Protein AF-A0A4R3LB47-F1 (afdb_monomer)

Radius of gyration: 73.0 Å; Cα contacts (8 Å, |Δi|>4): 156; chains: 1; bounding box: 126×53×236 Å

Structure (mmCIF, N/CA/C/O backbone):
data_AF-A0A4R3LB47-F1
#
_entry.id   AF-A0A4R3LB47-F1
#
loop_
_atom_site.group_PDB
_atom_site.id
_atom_site.type_symbol
_atom_site.label_atom_id
_atom_site.label_alt_id
_atom_site.label_comp_id
_atom_site.label_asym_id
_atom_site.label_entity_id
_atom_site.label_seq_id
_atom_site.pdbx_PDB_ins_code
_atom_site.Cartn_x
_atom_site.Cartn_y
_atom_site.Cartn_z
_atom_site.occupancy
_atom_site.B_iso_or_equiv
_atom_site.auth_seq_id
_atom_site.auth_comp_id
_atom_site.auth_asym_id
_atom_site.auth_atom_id
_atom_site.pdbx_PDB_model_num
ATOM 1 N N . MET A 1 1 ? 8.515 2.749 7.555 1.00 32.34 1 MET A N 1
ATOM 2 C CA . MET A 1 1 ? 7.092 2.382 7.367 1.00 32.34 1 MET A CA 1
ATOM 3 C C . MET A 1 1 ? 6.727 1.324 8.396 1.00 32.34 1 MET A C 1
ATOM 5 O O . MET A 1 1 ? 7.248 0.222 8.306 1.00 32.34 1 MET A O 1
ATOM 9 N N . MET A 1 2 ? 5.872 1.630 9.378 1.00 29.83 2 MET A N 1
ATOM 10 C CA . MET A 1 2 ? 5.266 0.565 10.185 1.00 29.83 2 MET A CA 1
ATOM 11 C C . MET A 1 2 ? 4.384 -0.261 9.248 1.00 29.83 2 MET A C 1
ATOM 13 O O . MET A 1 2 ? 3.396 0.264 8.729 1.00 29.83 2 MET A O 1
ATOM 17 N N . LYS A 1 3 ? 4.774 -1.516 8.983 1.00 29.23 3 LYS A N 1
ATOM 18 C CA . LYS A 1 3 ? 3.909 -2.488 8.307 1.00 29.23 3 LYS A CA 1
ATOM 19 C C . LYS A 1 3 ? 2.574 -2.453 9.047 1.00 29.23 3 LYS A C 1
ATOM 21 O O . LYS A 1 3 ? 2.536 -2.713 10.250 1.00 29.23 3 LYS A O 1
ATOM 26 N N . ARG A 1 4 ? 1.495 -2.049 8.366 1.00 37.16 4 ARG A N 1
ATOM 27 C CA . ARG A 1 4 ? 0.141 -2.236 8.897 1.00 37.16 4 ARG A CA 1
ATOM 28 C C . ARG A 1 4 ? 0.061 -3.720 9.233 1.00 37.16 4 ARG A C 1
ATOM 30 O O . ARG A 1 4 ? 0.189 -4.522 8.316 1.00 37.16 4 ARG A O 1
ATOM 37 N N . ARG A 1 5 ? -0.047 -4.075 10.520 1.00 44.91 5 ARG A N 1
ATOM 38 C CA . ARG A 1 5 ? -0.325 -5.458 10.920 1.00 44.91 5 ARG A CA 1
ATOM 39 C C . ARG A 1 5 ? -1.562 -5.868 10.134 1.00 44.91 5 ARG A C 1
ATOM 41 O O . ARG A 1 5 ? -2.620 -5.265 10.321 1.00 44.91 5 ARG A O 1
ATOM 48 N N . GLU A 1 6 ? -1.400 -6.795 9.200 1.00 50.53 6 GLU A N 1
ATOM 49 C CA . GLU A 1 6 ? -2.534 -7.412 8.535 1.00 50.53 6 GLU A CA 1
ATOM 50 C C . GLU A 1 6 ? -3.390 -8.016 9.645 1.00 50.53 6 GLU A C 1
ATOM 52 O O . GLU A 1 6 ? -2.906 -8.804 10.459 1.00 50.53 6 GLU A O 1
ATOM 57 N N . MET A 1 7 ? -4.632 -7.542 9.778 1.00 59.66 7 MET A N 1
ATOM 58 C CA . MET A 1 7 ? -5.552 -8.133 10.741 1.00 59.66 7 MET A CA 1
ATOM 59 C C . MET A 1 7 ? -5.741 -9.589 10.338 1.00 59.66 7 MET A C 1
ATOM 61 O O . MET A 1 7 ? -6.167 -9.861 9.213 1.00 59.66 7 MET A O 1
ATOM 65 N N . LYS A 1 8 ? -5.427 -10.505 11.258 1.00 75.81 8 LYS A N 1
ATOM 66 C CA . LYS A 1 8 ? -5.720 -11.928 11.105 1.00 75.81 8 LYS A CA 1
ATOM 67 C C . LYS A 1 8 ? -7.200 -12.068 10.733 1.00 75.81 8 LYS A C 1
ATOM 69 O O . LYS A 1 8 ? -8.062 -11.455 11.367 1.00 75.81 8 LYS A O 1
ATOM 74 N N . ARG A 1 9 ? -7.467 -12.777 9.638 1.00 84.06 9 ARG A N 1
ATOM 75 C CA . ARG A 1 9 ? -8.814 -13.035 9.124 1.00 84.06 9 ARG A CA 1
ATOM 76 C C . ARG A 1 9 ? -9.270 -14.383 9.657 1.00 84.06 9 ARG A C 1
ATOM 78 O O . ARG A 1 9 ? -8.618 -15.387 9.390 1.00 84.06 9 ARG A O 1
ATOM 85 N N . TYR A 1 10 ? -10.352 -14.389 10.420 1.00 88.00 10 TYR A N 1
ATOM 86 C CA . TYR A 1 10 ? -10.941 -15.597 10.979 1.00 88.00 10 TYR A CA 1
ATOM 87 C C . TYR A 1 10 ? -12.085 -16.084 10.084 1.00 88.00 10 TYR A C 1
ATOM 89 O O . TYR A 1 10 ? -12.876 -15.257 9.615 1.00 88.00 10 TYR A O 1
ATOM 97 N N . PRO A 1 11 ? -12.193 -17.394 9.814 1.00 90.06 11 PRO A N 1
ATOM 98 C CA . PRO A 1 11 ? -13.326 -17.930 9.072 1.00 90.06 11 PRO A CA 1
ATOM 99 C C . PRO A 1 11 ? -14.624 -17.714 9.858 1.00 90.06 11 PRO A C 1
ATOM 101 O O . PRO A 1 11 ? -14.624 -17.659 11.092 1.00 90.06 11 PRO A O 1
ATOM 104 N N . TYR A 1 12 ? -15.737 -17.568 9.141 1.00 93.50 12 TYR A N 1
ATOM 105 C CA . TYR A 1 12 ? -17.054 -17.598 9.768 1.00 93.50 12 TYR A CA 1
ATOM 106 C C . TYR A 1 12 ? -17.433 -19.055 10.031 1.00 93.50 12 TYR A C 1
ATOM 108 O O . TYR A 1 12 ? -17.637 -19.809 9.083 1.00 93.50 12 TYR A O 1
ATOM 116 N N . ILE A 1 13 ? -17.478 -19.457 11.302 1.00 93.31 13 ILE A N 1
ATOM 117 C CA . ILE A 1 13 ? -17.740 -20.849 11.683 1.00 93.31 13 ILE A CA 1
ATOM 118 C C . ILE A 1 13 ? -19.227 -21.019 11.966 1.00 93.31 13 ILE A C 1
ATOM 120 O O . ILE A 1 13 ? -19.774 -20.339 12.839 1.00 93.31 13 ILE A O 1
ATOM 124 N N . GLN A 1 14 ? -19.856 -21.927 11.228 1.00 93.25 14 GLN A N 1
ATOM 125 C CA . GLN A 1 14 ? -21.227 -22.373 11.451 1.00 93.25 14 GLN A CA 1
ATOM 126 C C . GLN A 1 14 ? -21.190 -23.714 12.175 1.00 93.25 14 GLN A C 1
ATOM 128 O O . GLN A 1 14 ? -20.370 -24.565 11.838 1.00 93.25 14 GLN A O 1
ATOM 133 N N . VAL A 1 15 ? -22.078 -23.899 13.147 1.00 93.75 15 VAL A N 1
ATOM 134 C CA . VAL A 1 15 ? -22.216 -25.163 13.873 1.00 93.75 15 VAL A CA 1
ATOM 135 C C . VAL A 1 15 ? -23.546 -25.779 13.481 1.00 93.75 15 VAL A C 1
ATOM 137 O O . VAL A 1 15 ? -24.589 -25.125 13.537 1.00 93.75 15 VAL A O 1
ATOM 140 N N . LYS A 1 16 ? -23.513 -27.038 13.042 1.00 89.31 16 LYS A N 1
ATOM 141 C CA . LYS A 1 16 ? -24.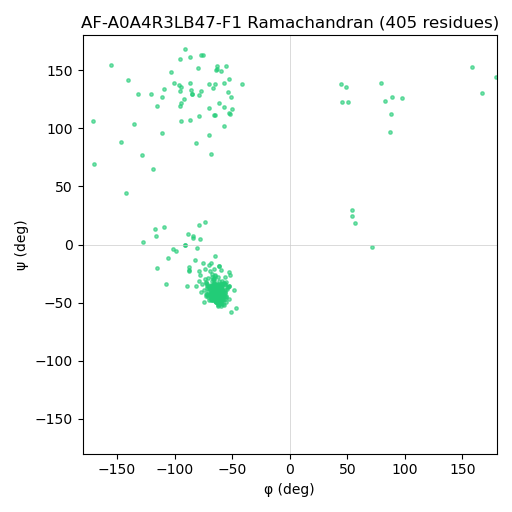723 -27.762 12.651 1.00 89.31 16 LYS A CA 1
ATOM 142 C C . LYS A 1 16 ? -25.704 -27.792 13.831 1.00 89.31 16 LYS A C 1
ATOM 144 O O . LYS A 1 16 ? -25.292 -27.981 14.968 1.00 89.31 16 LYS A O 1
ATOM 149 N N . SER A 1 17 ? -26.991 -27.603 13.545 1.00 87.62 17 SER A N 1
ATOM 150 C CA . SER A 1 17 ? -28.087 -27.611 14.531 1.00 87.62 17 SER A CA 1
ATOM 151 C C . SER A 1 17 ? -28.160 -26.411 15.486 1.00 87.62 17 SER A C 1
ATOM 153 O O . SER A 1 17 ? -29.123 -26.323 16.241 1.00 87.62 17 SER A O 1
ATOM 155 N N . ILE A 1 18 ? -27.229 -25.450 15.424 1.00 93.12 18 ILE A N 1
ATOM 156 C CA . ILE A 1 18 ? -27.279 -24.236 16.253 1.00 93.12 18 ILE A CA 1
ATOM 157 C C . ILE A 1 18 ? -27.462 -23.005 15.358 1.00 93.12 18 ILE A C 1
ATOM 159 O O . ILE A 1 18 ? -26.601 -22.719 14.523 1.00 93.12 18 ILE A O 1
ATOM 163 N N . PRO A 1 19 ? -28.557 -22.237 15.517 1.00 94.12 19 PRO A N 1
ATOM 164 C CA . PRO A 1 19 ? -28.742 -20.987 14.792 1.00 94.12 19 PRO A CA 1
ATOM 165 C C . PRO A 1 19 ? -27.564 -20.020 14.955 1.00 94.12 19 PRO A C 1
ATOM 167 O O . PRO A 1 19 ? -27.147 -19.693 16.066 1.00 94.12 19 PRO A O 1
ATOM 170 N N . ASN A 1 20 ? -27.083 -19.487 13.832 1.00 93.25 20 ASN A N 1
ATOM 171 C CA . ASN A 1 20 ? -25.963 -18.544 13.792 1.00 93.25 20 ASN A CA 1
ATOM 172 C C . ASN A 1 20 ? -26.171 -17.316 14.692 1.00 93.25 20 ASN A C 1
ATOM 174 O O . ASN A 1 20 ? -25.224 -16.866 15.329 1.00 93.25 20 ASN A O 1
ATOM 178 N N . ALA A 1 21 ? -27.407 -16.817 14.799 1.00 93.31 21 ALA A N 1
ATOM 179 C CA . ALA A 1 21 ? -27.740 -15.690 15.669 1.00 93.31 21 ALA A CA 1
ATOM 180 C C . ALA A 1 21 ? -27.434 -15.978 17.151 1.00 93.31 21 ALA A C 1
ATOM 182 O O . ALA A 1 21 ? -26.988 -15.092 17.868 1.00 93.31 21 ALA A O 1
ATOM 183 N N . ILE A 1 22 ? -27.588 -17.221 17.615 1.00 94.81 22 ILE A N 1
ATOM 184 C CA . ILE A 1 22 ? -27.278 -17.600 19.003 1.00 94.81 22 ILE A CA 1
ATOM 185 C C . ILE A 1 22 ? -25.764 -17.566 19.229 1.00 94.81 22 ILE A C 1
ATOM 187 O O . ILE A 1 22 ? -25.285 -16.933 20.168 1.00 94.81 22 ILE A O 1
ATOM 191 N N . LEU A 1 23 ? -24.997 -18.172 18.317 1.00 94.88 23 LEU A N 1
ATOM 192 C CA . LEU A 1 23 ? -23.531 -18.178 18.374 1.00 94.88 23 LEU A CA 1
ATOM 193 C C . LEU A 1 23 ? -22.944 -16.764 18.266 1.00 94.88 23 LEU A C 1
ATOM 195 O O . LEU A 1 23 ? -21.966 -16.428 18.936 1.00 94.88 23 LEU A O 1
ATOM 199 N N . ASP A 1 24 ? -23.531 -15.932 17.410 1.00 94.69 24 ASP A N 1
ATOM 200 C CA . ASP A 1 24 ? -23.123 -14.545 17.215 1.00 94.69 24 ASP A CA 1
ATOM 201 C C . ASP A 1 24 ? -23.539 -13.672 18.409 1.00 94.69 24 ASP A C 1
ATOM 203 O O . ASP A 1 24 ? -22.797 -12.768 18.795 1.00 94.69 24 ASP A O 1
ATOM 207 N N . ALA A 1 25 ? -24.655 -13.973 19.076 1.00 94.38 25 ALA A N 1
ATOM 208 C CA . ALA A 1 25 ? -25.022 -13.326 20.329 1.00 94.38 25 ALA A CA 1
ATOM 209 C C . ALA A 1 25 ? -24.027 -13.642 21.452 1.00 94.38 25 ALA A C 1
ATOM 211 O O . ALA A 1 25 ? -23.576 -12.707 22.115 1.00 94.38 25 ALA A O 1
ATOM 212 N N . CYS A 1 26 ? -23.602 -14.903 21.608 1.00 94.44 26 CYS A N 1
ATOM 213 C CA . CYS A 1 26 ? -22.550 -15.280 22.564 1.00 94.44 26 CYS A CA 1
ATOM 214 C C . CYS A 1 26 ? -21.246 -14.501 22.320 1.00 94.44 26 CYS A C 1
ATOM 216 O O . CYS A 1 26 ? -20.642 -13.993 23.262 1.00 94.44 26 CYS A O 1
ATOM 218 N N . LEU A 1 27 ? -20.851 -14.305 21.056 1.00 92.56 27 LEU A N 1
ATOM 219 C CA . LEU A 1 27 ? -19.697 -13.462 20.719 1.00 92.56 27 LEU A CA 1
ATOM 220 C C . LEU A 1 27 ? -19.877 -12.002 21.170 1.00 92.56 27 LEU A C 1
ATOM 222 O O . LEU A 1 27 ? -18.939 -11.374 21.668 1.00 92.56 27 LEU A O 1
ATOM 226 N N . LEU A 1 28 ? -21.071 -11.437 20.975 1.00 91.62 28 LEU A N 1
ATOM 227 C CA . LEU A 1 28 ? -21.367 -10.029 21.259 1.00 91.62 28 LEU A CA 1
ATOM 228 C C . LEU A 1 28 ? -21.588 -9.746 22.753 1.00 91.62 28 LEU A C 1
ATOM 230 O O . LEU A 1 28 ? -21.328 -8.624 23.201 1.00 91.62 28 LEU A O 1
ATOM 234 N N . MET A 1 29 ? -22.019 -10.738 23.538 1.00 89.44 29 MET A N 1
ATOM 235 C CA . MET A 1 29 ? -22.254 -10.625 24.984 1.00 89.44 29 MET A CA 1
ATOM 236 C C . MET A 1 29 ? -21.027 -10.123 25.752 1.00 89.44 29 MET A C 1
ATOM 238 O O . MET A 1 29 ? -21.170 -9.352 26.707 1.00 89.44 29 MET A O 1
ATOM 242 N N . ARG A 1 30 ? -19.818 -10.457 25.297 1.00 80.81 30 ARG A N 1
ATOM 243 C CA . ARG A 1 30 ? -18.558 -10.022 25.919 1.00 80.81 30 ARG A CA 1
ATOM 244 C C . ARG A 1 30 ? -18.206 -8.562 25.687 1.00 80.81 30 ARG A C 1
ATOM 246 O O . ARG A 1 30 ? -17.417 -7.996 26.444 1.00 80.81 30 ARG A O 1
ATOM 253 N N . LEU A 1 31 ? -18.764 -7.935 24.658 1.00 83.25 31 LEU A N 1
ATOM 254 C CA . LEU A 1 31 ? -18.426 -6.558 24.346 1.00 83.25 31 LEU A CA 1
ATOM 255 C C . LEU A 1 31 ? -19.131 -5.605 25.306 1.00 83.25 31 LEU A C 1
ATOM 257 O O . LEU A 1 31 ? -20.337 -5.680 25.551 1.00 83.25 31 LEU A O 1
ATOM 261 N N . GLU A 1 32 ? -18.378 -4.660 25.858 1.00 81.69 32 GLU A N 1
ATOM 262 C CA . GLU A 1 32 ? -18.981 -3.536 26.568 1.00 81.69 32 GLU A CA 1
ATOM 263 C C . GLU A 1 32 ? -19.827 -2.703 25.601 1.00 81.69 32 GLU A C 1
ATOM 265 O O . GLU A 1 32 ? -19.482 -2.559 24.423 1.00 81.69 32 GLU A O 1
ATOM 270 N N . SER A 1 33 ? -20.875 -2.052 26.110 1.00 79.75 33 SER A N 1
ATOM 271 C CA . SER A 1 33 ? -21.736 -1.184 25.297 1.00 79.75 33 SER A CA 1
ATOM 272 C C . SER A 1 33 ? -20.928 -0.132 24.532 1.00 79.75 33 SER A C 1
ATOM 274 O O . SER A 1 33 ? -21.211 0.144 23.373 1.00 79.75 33 SER A O 1
ATOM 276 N N . LYS A 1 34 ? -19.850 0.396 25.131 1.00 79.19 34 LYS A N 1
ATOM 277 C CA . LYS A 1 34 ? -18.936 1.346 24.479 1.00 79.19 34 LYS A CA 1
ATOM 278 C C . LYS A 1 34 ? -18.252 0.760 23.239 1.00 79.19 34 LYS A C 1
ATOM 280 O O . LYS A 1 34 ? -18.113 1.469 22.244 1.00 79.19 34 LYS A O 1
ATOM 285 N N . HIS A 1 35 ? -17.834 -0.503 23.287 1.00 81.12 35 HIS A N 1
ATOM 286 C CA . HIS A 1 35 ? -17.201 -1.183 22.158 1.00 81.12 35 HIS A CA 1
ATOM 287 C C . HIS A 1 35 ? -18.219 -1.484 21.057 1.00 81.12 35 HIS A C 1
ATOM 289 O O . HIS A 1 35 ? -17.951 -1.179 19.896 1.00 81.12 35 HIS A O 1
ATOM 295 N N . LEU A 1 36 ? -19.420 -1.946 21.422 1.00 78.31 36 LEU A N 1
ATOM 296 C CA . LEU A 1 36 ? -20.538 -2.094 20.483 1.00 78.31 36 LEU A CA 1
ATOM 297 C C . LEU A 1 36 ? -20.847 -0.758 19.781 1.00 78.31 36 LEU A C 1
ATOM 299 O O . LEU A 1 36 ? -20.887 -0.693 18.556 1.00 78.31 36 LEU A O 1
ATOM 303 N N . PHE A 1 37 ? -20.925 0.349 20.527 1.00 76.81 37 PHE A N 1
ATOM 304 C CA . PHE A 1 37 ? -21.134 1.687 19.958 1.00 76.81 37 PHE A CA 1
ATOM 305 C C . PHE A 1 37 ? -20.033 2.123 18.986 1.00 76.81 37 PHE A C 1
ATOM 307 O O . PHE A 1 37 ? -20.308 2.786 17.983 1.00 76.81 37 PHE A O 1
ATOM 314 N N . GLN A 1 38 ? -18.774 1.793 19.273 1.00 78.94 38 GLN A N 1
ATOM 315 C CA . GLN A 1 38 ? -17.671 2.086 18.360 1.00 78.94 38 GLN A CA 1
ATOM 316 C C . GLN A 1 38 ? -17.761 1.264 17.074 1.00 78.94 38 GLN A C 1
ATOM 318 O O . GLN A 1 38 ? -17.434 1.795 16.013 1.00 78.94 38 GLN A O 1
ATOM 323 N N . LEU A 1 39 ? -18.223 0.013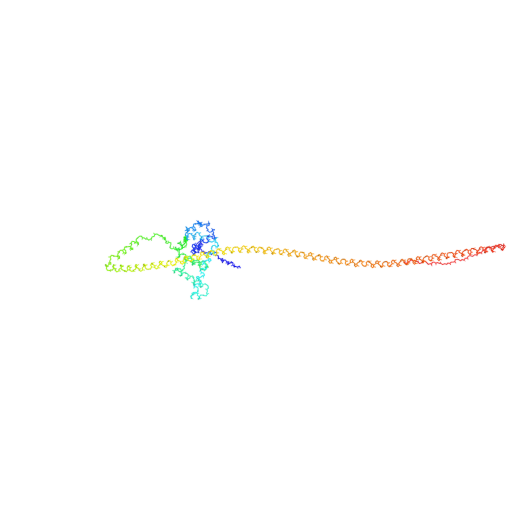 17.155 1.00 77.94 39 LEU A N 1
ATOM 324 C CA . LEU A 1 39 ? -18.446 -0.830 15.982 1.00 77.94 39 LEU A CA 1
ATOM 325 C C . LEU A 1 39 ? -19.534 -0.234 15.073 1.00 77.94 39 LEU A C 1
ATOM 327 O O . LEU A 1 39 ? -19.279 -0.091 13.880 1.00 77.94 39 LEU A O 1
ATOM 331 N N . PHE A 1 40 ? -20.661 0.256 15.609 1.00 75.81 40 PHE A N 1
ATOM 332 C CA . PHE A 1 40 ? -21.699 0.898 14.772 1.00 75.81 40 PHE A CA 1
ATOM 333 C C . PHE A 1 40 ? -21.260 2.211 14.132 1.00 75.81 40 PHE A C 1
ATOM 335 O O . PHE A 1 40 ? -21.657 2.515 13.013 1.00 75.81 40 PHE A O 1
ATOM 342 N N . ASN A 1 41 ? -20.434 3.008 14.820 1.00 76.94 41 ASN A N 1
ATOM 343 C CA . ASN A 1 41 ? -19.900 4.226 14.204 1.00 76.94 41 ASN A CA 1
ATOM 344 C C . ASN A 1 41 ? -18.958 3.904 13.032 1.00 76.94 41 ASN A C 1
ATOM 346 O O . ASN A 1 41 ? -18.830 4.724 12.126 1.00 76.94 41 ASN A O 1
ATOM 350 N N . LYS A 1 42 ? -18.278 2.749 13.061 1.00 78.50 42 LYS A N 1
ATOM 351 C CA . LYS A 1 42 ? -17.386 2.305 11.981 1.00 78.50 42 LYS A CA 1
ATOM 352 C C . LYS A 1 42 ? -18.148 1.660 10.827 1.00 78.50 42 LYS A C 1
ATOM 354 O O . LYS A 1 42 ? -17.762 1.874 9.687 1.00 78.50 42 LYS A O 1
ATOM 359 N N . GLU A 1 43 ? -19.221 0.931 11.122 1.00 80.81 43 GLU A N 1
ATOM 360 C CA . GLU A 1 43 ? -20.040 0.231 10.129 1.00 80.81 43 GLU A CA 1
ATOM 361 C C . GLU A 1 43 ? -21.532 0.575 10.295 1.00 80.81 43 GLU A C 1
ATOM 363 O O . GLU A 1 43 ? -22.308 -0.239 10.799 1.00 80.81 43 GLU A O 1
ATOM 368 N N . PRO A 1 44 ? -21.981 1.768 9.849 1.00 80.62 44 PRO A N 1
ATOM 369 C CA . PRO A 1 44 ? -23.382 2.185 9.968 1.00 80.62 44 PRO A CA 1
ATOM 370 C C . PRO A 1 44 ? -24.363 1.272 9.221 1.00 80.62 44 PRO A C 1
ATOM 372 O O . PRO A 1 44 ? -25.561 1.291 9.495 1.00 80.62 44 PRO A O 1
ATOM 375 N N . ALA A 1 45 ? -23.867 0.477 8.265 1.00 82.19 45 ALA A N 1
ATOM 376 C CA . ALA A 1 45 ? -24.665 -0.481 7.510 1.00 82.19 45 ALA A CA 1
ATOM 377 C C . ALA A 1 45 ? -25.289 -1.573 8.398 1.00 82.19 45 ALA A C 1
ATOM 379 O O . ALA A 1 45 ? -26.384 -2.023 8.075 1.00 82.19 45 ALA A O 1
ATOM 380 N N . LEU A 1 46 ? -24.663 -1.906 9.538 1.00 80.31 46 LEU A N 1
ATOM 381 C CA . LEU A 1 46 ? -25.202 -2.833 10.547 1.00 80.31 46 LEU A CA 1
ATOM 382 C C . LEU A 1 46 ? -26.539 -2.392 11.142 1.00 80.31 46 LEU A C 1
ATOM 384 O O . LEU A 1 46 ? -27.258 -3.194 11.722 1.00 80.31 46 LEU A O 1
ATOM 388 N N . LEU A 1 47 ? -26.849 -1.098 11.058 1.00 78.38 47 LEU A N 1
ATOM 389 C CA . LEU A 1 47 ? -28.084 -0.546 11.599 1.00 78.38 47 LEU A CA 1
ATOM 390 C C . LEU A 1 47 ? -29.164 -0.356 10.533 1.00 78.38 47 LEU A C 1
ATOM 392 O O . LEU A 1 47 ? -30.278 0.020 10.859 1.00 78.38 47 LEU A O 1
ATOM 396 N N . ARG A 1 48 ? -28.866 -0.590 9.247 1.00 76.25 48 ARG A N 1
ATOM 397 C CA . ARG A 1 48 ? -29.836 -0.338 8.165 1.00 76.25 48 ARG A CA 1
ATOM 398 C C . ARG A 1 48 ? -30.989 -1.333 8.149 1.00 76.25 48 ARG A C 1
ATOM 400 O O . ARG A 1 48 ? -32.057 -0.993 7.658 1.00 76.25 48 ARG A O 1
ATOM 407 N N . LYS A 1 49 ? -30.741 -2.556 8.619 1.00 72.81 49 LYS A N 1
ATOM 408 C CA . LYS A 1 49 ? -31.743 -3.623 8.705 1.00 72.81 49 LYS A CA 1
ATOM 409 C C . LYS A 1 49 ? -32.288 -3.808 10.124 1.00 72.81 49 LYS A C 1
ATOM 411 O O . LYS A 1 49 ? -33.161 -4.642 10.309 1.00 72.81 49 LYS A O 1
ATOM 416 N N . SER A 1 50 ? -31.768 -3.072 11.109 1.00 75.38 50 SER A N 1
ATOM 417 C CA . SER A 1 50 ? -32.350 -3.032 12.452 1.00 75.38 50 SER A CA 1
ATOM 418 C C . SER A 1 50 ? -33.290 -1.840 12.586 1.00 75.38 50 SER A C 1
ATOM 420 O O . SER A 1 50 ? -33.182 -0.851 11.860 1.00 75.38 50 SER A O 1
ATOM 422 N N . ASN A 1 51 ? -34.190 -1.892 13.563 1.00 75.31 51 ASN A N 1
ATOM 423 C CA . ASN A 1 51 ? -35.083 -0.768 13.876 1.00 75.31 51 ASN A CA 1
ATOM 424 C C . ASN A 1 51 ? -34.391 0.337 14.702 1.00 75.31 51 ASN A C 1
ATOM 426 O O . ASN A 1 51 ? -35.047 1.166 15.337 1.00 75.31 51 ASN A O 1
ATOM 430 N N . LEU A 1 52 ? -33.055 0.336 14.737 1.00 82.25 52 LEU A N 1
ATOM 431 C CA . LEU A 1 52 ? -32.255 1.171 15.621 1.00 82.25 52 LEU A CA 1
ATOM 432 C C . LEU A 1 52 ? -31.540 2.277 14.849 1.00 82.25 52 LEU A C 1
ATOM 434 O O . LEU A 1 52 ? -30.859 2.057 13.853 1.00 82.25 52 LEU A O 1
ATOM 438 N N . THR A 1 53 ? -31.603 3.491 15.381 1.00 83.19 53 THR A N 1
ATOM 439 C CA . THR A 1 53 ? -30.865 4.643 14.856 1.00 83.19 53 THR A CA 1
ATOM 440 C C . THR A 1 53 ? -29.644 4.954 15.715 1.00 83.19 53 THR A C 1
ATOM 442 O O . THR A 1 53 ? -29.665 4.837 16.944 1.00 83.19 53 THR A O 1
ATOM 445 N N . MET A 1 54 ? -28.580 5.474 15.092 1.00 82.88 54 MET A N 1
ATOM 446 C CA . MET A 1 54 ? -27.409 5.972 15.831 1.00 82.88 54 MET A CA 1
ATOM 447 C C . MET A 1 54 ? -27.771 7.042 16.872 1.00 82.88 54 MET A C 1
ATOM 449 O O . MET A 1 54 ? -27.090 7.163 17.890 1.00 82.88 54 MET A O 1
ATOM 453 N N . THR A 1 55 ? -28.846 7.801 16.647 1.00 83.75 55 THR A N 1
ATOM 454 C CA . THR A 1 55 ? -29.360 8.796 17.595 1.00 83.75 55 THR A CA 1
ATOM 455 C C . THR A 1 55 ? -29.893 8.139 18.870 1.00 83.75 55 THR A C 1
ATOM 457 O O . THR A 1 55 ? -29.496 8.548 19.961 1.00 83.75 55 THR A O 1
ATOM 460 N N . GLN A 1 56 ? -30.720 7.091 18.758 1.00 83.25 56 GLN A N 1
ATOM 461 C CA . GLN A 1 56 ? -31.231 6.340 19.917 1.00 83.25 56 GLN A CA 1
ATOM 462 C C . GLN A 1 56 ? -30.090 5.697 20.717 1.00 83.25 56 GLN A C 1
ATOM 464 O O . GLN A 1 56 ? -30.066 5.770 21.947 1.00 83.25 56 GLN A O 1
ATOM 469 N N . ILE A 1 57 ? -29.103 5.143 20.012 1.00 81.31 57 ILE A N 1
ATOM 470 C CA . ILE A 1 57 ? -27.908 4.528 20.598 1.00 81.31 57 ILE A CA 1
ATOM 471 C C . ILE A 1 57 ? -27.081 5.566 21.380 1.00 81.31 57 ILE A C 1
ATOM 473 O O . ILE A 1 57 ? -26.732 5.339 22.539 1.00 81.31 57 ILE A O 1
ATOM 477 N N . ARG A 1 58 ? -26.808 6.744 20.795 1.00 81.25 58 ARG A N 1
ATOM 478 C CA . ARG A 1 58 ? -26.049 7.828 21.457 1.00 81.25 58 ARG A CA 1
ATOM 479 C C . ARG A 1 58 ? -26.766 8.407 22.672 1.00 81.25 58 ARG A C 1
ATOM 481 O O . ARG A 1 58 ? -26.111 8.754 23.650 1.00 81.25 58 ARG A O 1
ATOM 488 N N . GLN A 1 59 ? -28.094 8.484 22.621 1.00 82.25 59 GLN A N 1
ATOM 489 C CA . GLN A 1 59 ? -28.928 8.933 23.738 1.00 82.25 59 GLN A CA 1
ATOM 490 C C . GLN A 1 59 ? -29.115 7.855 24.822 1.00 82.25 59 GLN A C 1
ATOM 492 O O . GLN A 1 59 ? -29.868 8.087 25.762 1.00 82.25 59 GLN A O 1
ATOM 497 N N . LYS A 1 60 ? -28.451 6.690 24.708 1.00 79.25 60 LYS A N 1
ATOM 498 C CA . LYS A 1 60 ? -28.597 5.535 25.614 1.00 79.25 60 LYS A CA 1
ATOM 499 C C . LYS A 1 60 ? -30.054 5.070 25.781 1.00 79.25 60 LYS A C 1
ATOM 501 O O . LYS A 1 60 ? -30.408 4.516 26.814 1.00 79.25 60 LYS A O 1
ATOM 506 N N . LYS A 1 61 ? -30.890 5.267 24.756 1.00 82.69 61 LYS A N 1
ATOM 507 C CA . LYS A 1 61 ? -32.297 4.822 24.734 1.00 82.69 61 LYS A CA 1
ATOM 508 C C . LYS A 1 61 ? -32.456 3.338 24.388 1.00 82.69 61 LYS A C 1
ATOM 510 O O . LYS A 1 61 ? -33.571 2.839 24.361 1.00 82.69 61 LYS A O 1
ATOM 515 N N . VAL A 1 62 ? -31.354 2.653 24.088 1.00 83.81 62 VAL A N 1
ATOM 516 C CA . VAL A 1 62 ? -31.316 1.246 23.674 1.00 83.81 62 VAL A CA 1
ATOM 517 C C . VAL A 1 62 ? -30.455 0.481 24.670 1.00 83.81 62 VAL A C 1
ATOM 519 O O . VAL A 1 62 ? -29.332 0.906 24.965 1.00 83.81 62 VAL A O 1
ATOM 522 N N . THR A 1 63 ? -30.967 -0.632 25.197 1.00 85.44 63 THR A N 1
ATOM 523 C CA . THR A 1 63 ? -30.211 -1.483 26.123 1.00 85.44 63 THR A CA 1
ATOM 524 C C . THR A 1 63 ? -29.186 -2.330 25.367 1.00 85.44 63 THR A C 1
ATOM 526 O O . THR A 1 63 ? -29.259 -2.514 24.151 1.00 85.44 63 THR A O 1
ATOM 529 N N . LYS A 1 64 ? -28.203 -2.875 26.093 1.00 86.50 64 LYS A N 1
ATOM 530 C CA . LYS A 1 64 ? -27.215 -3.794 25.511 1.00 86.50 64 LYS A CA 1
ATOM 531 C C . LYS A 1 64 ? -27.877 -5.048 24.927 1.00 86.50 64 LYS A C 1
ATOM 533 O O . LYS A 1 64 ? -27.460 -5.489 23.862 1.00 86.50 64 LYS A O 1
ATOM 538 N N . GLN A 1 65 ? -28.906 -5.575 25.590 1.00 88.94 65 GLN A N 1
ATOM 539 C CA . GLN A 1 65 ? -29.648 -6.748 25.123 1.00 88.94 65 GLN A CA 1
ATOM 540 C C . GLN A 1 65 ? -30.293 -6.485 23.759 1.00 88.94 65 GLN A C 1
ATOM 542 O O . GLN A 1 65 ? -30.076 -7.248 22.825 1.00 88.94 65 GLN A O 1
ATOM 547 N N . THR A 1 66 ? -30.992 -5.353 23.604 1.00 87.75 66 THR A N 1
ATOM 548 C CA . THR A 1 66 ? -31.613 -4.977 22.325 1.00 87.75 66 THR A CA 1
ATOM 549 C C . THR A 1 66 ? -30.580 -4.849 21.207 1.00 87.75 66 THR A C 1
ATOM 551 O O . THR A 1 66 ? -30.837 -5.277 20.089 1.00 87.75 66 THR A O 1
ATOM 554 N N . LEU A 1 67 ? -29.392 -4.307 21.501 1.00 86.75 67 LEU A N 1
ATOM 555 C CA . LEU A 1 67 ? -28.309 -4.258 20.516 1.00 86.75 67 LEU A CA 1
ATOM 556 C C . LEU A 1 67 ? -27.886 -5.668 20.101 1.00 86.75 67 LEU A C 1
ATOM 558 O O . LEU A 1 67 ? -27.864 -5.956 18.911 1.00 86.75 67 LEU A O 1
ATOM 562 N N . ILE A 1 68 ? -27.575 -6.542 21.062 1.00 90.44 68 ILE A N 1
ATOM 563 C CA . ILE A 1 68 ? -27.135 -7.916 20.781 1.00 90.44 68 ILE A CA 1
ATOM 564 C C . ILE A 1 68 ? -28.158 -8.640 19.903 1.00 90.44 68 ILE A C 1
ATOM 566 O O . ILE A 1 68 ? -27.770 -9.176 18.866 1.00 90.44 68 ILE A O 1
ATOM 570 N N . LYS A 1 69 ? -29.443 -8.583 20.273 1.00 89.62 69 LYS A N 1
ATOM 571 C CA . LYS A 1 69 ? -30.545 -9.185 19.517 1.00 89.62 69 LYS A CA 1
ATOM 572 C C . LYS A 1 69 ? -30.522 -8.770 18.046 1.00 89.62 69 LYS A C 1
ATOM 574 O O . LYS A 1 69 ? -30.355 -9.616 17.177 1.00 89.62 69 LYS A O 1
ATOM 579 N N . GLU A 1 70 ? -30.588 -7.468 17.782 1.00 86.44 70 GLU A N 1
ATOM 580 C CA . GLU A 1 70 ? -30.708 -6.915 16.426 1.00 86.44 70 GLU A CA 1
ATOM 581 C C . GLU A 1 70 ? -29.470 -7.164 15.544 1.00 86.44 70 GLU A C 1
ATOM 583 O O . GLU A 1 70 ? -29.569 -7.245 14.321 1.00 86.44 70 GLU A O 1
ATOM 588 N N . ILE A 1 71 ? -28.283 -7.265 16.146 1.00 86.81 71 ILE A N 1
ATOM 589 C CA . ILE A 1 71 ? -27.019 -7.402 15.404 1.00 86.81 71 ILE A CA 1
ATOM 590 C C . ILE A 1 71 ? -26.675 -8.855 15.140 1.00 86.81 71 ILE A C 1
ATOM 592 O O . ILE A 1 71 ? -26.072 -9.159 14.110 1.00 86.81 71 ILE A O 1
ATOM 596 N N . SER A 1 72 ? -26.993 -9.735 16.088 1.00 90.75 72 SER A N 1
ATOM 597 C CA . SER A 1 72 ? -26.599 -11.141 16.046 1.00 90.75 72 SER A CA 1
ATOM 598 C C . SER A 1 72 ? -27.029 -11.829 14.747 1.00 90.75 72 SER A C 1
ATOM 600 O O . SER A 1 72 ? -26.246 -12.557 14.148 1.00 90.75 72 SER A O 1
ATOM 602 N N . GLU A 1 73 ? -28.213 -11.501 14.231 1.00 87.25 73 GLU A N 1
ATOM 603 C CA . GLU A 1 73 ? -28.743 -12.031 12.970 1.00 87.25 73 GLU A CA 1
ATOM 604 C C . GLU A 1 73 ? -27.989 -11.529 11.726 1.00 87.25 73 GLU A C 1
ATOM 606 O O . GLU A 1 73 ? -28.013 -12.157 10.667 1.00 87.25 73 GLU A O 1
ATOM 611 N N . GLN A 1 74 ? -27.305 -10.392 11.839 1.00 87.19 74 GLN A N 1
ATOM 612 C CA . GLN A 1 74 ? -26.680 -9.691 10.716 1.00 87.19 74 GLN A CA 1
ATOM 613 C C . GLN A 1 74 ? -25.158 -9.832 10.698 1.00 87.19 74 GLN A C 1
ATOM 615 O O . GLN A 1 74 ? -24.524 -9.492 9.698 1.00 87.19 74 GLN A O 1
ATOM 620 N N . LEU A 1 75 ? -24.548 -10.331 11.776 1.00 88.19 75 LEU A N 1
ATOM 621 C CA . LEU A 1 75 ? -23.095 -10.324 11.951 1.00 88.19 75 LEU A CA 1
ATOM 622 C C . LEU A 1 75 ? -22.362 -11.080 10.827 1.00 88.19 75 LEU A C 1
ATOM 624 O O . LEU A 1 75 ? -21.325 -10.612 10.352 1.00 88.19 75 LEU A O 1
ATOM 628 N N . SER A 1 76 ? -22.948 -12.173 10.328 1.00 87.12 76 SER A N 1
ATOM 629 C CA . SER A 1 76 ? -22.452 -12.941 9.174 1.00 87.12 76 SER A CA 1
ATOM 630 C C . SER A 1 76 ? -22.321 -12.119 7.881 1.00 87.12 76 SER A C 1
ATOM 632 O O . SER A 1 76 ? -21.400 -12.340 7.096 1.00 87.12 76 SER A O 1
ATOM 634 N N . GLN A 1 77 ? -23.196 -11.129 7.671 1.00 87.44 77 GLN A N 1
ATOM 635 C CA . GLN A 1 77 ? -23.198 -10.250 6.493 1.00 87.44 77 GLN A CA 1
ATOM 636 C C . GLN A 1 77 ? -22.191 -9.096 6.629 1.00 87.44 77 GLN A C 1
ATOM 638 O O . GLN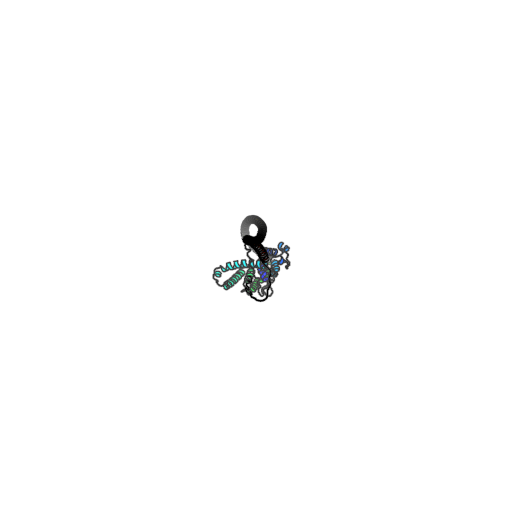 A 1 77 ? -21.854 -8.434 5.648 1.00 87.44 77 GLN A O 1
ATOM 643 N N . HIS A 1 78 ? -21.672 -8.865 7.838 1.00 88.00 78 HIS A N 1
ATOM 644 C CA . HIS A 1 78 ? -20.766 -7.769 8.170 1.00 88.00 78 HIS A CA 1
ATOM 645 C C . HIS A 1 78 ? -19.416 -8.300 8.664 1.00 88.00 78 HIS A C 1
ATOM 647 O O . HIS A 1 78 ? -18.999 -8.073 9.803 1.00 88.00 78 HIS A O 1
ATOM 653 N N . TYR A 1 79 ? -18.697 -8.976 7.761 1.00 85.62 79 TYR A N 1
ATOM 654 C CA . TYR A 1 79 ? -17.461 -9.707 8.057 1.00 85.62 79 TYR A CA 1
ATOM 655 C C . TYR A 1 79 ? -16.384 -8.887 8.790 1.00 85.62 79 TYR A C 1
ATOM 657 O O . TYR A 1 79 ? -15.697 -9.413 9.660 1.00 85.62 79 TYR A O 1
ATOM 665 N N . LEU A 1 80 ? -16.236 -7.589 8.497 1.00 84.38 80 LEU A N 1
ATOM 666 C CA . LEU A 1 80 ? -15.265 -6.734 9.198 1.00 84.38 80 LEU A CA 1
ATOM 667 C C . LEU A 1 80 ? -15.584 -6.583 10.689 1.00 84.38 80 LEU A C 1
ATOM 669 O O . LEU A 1 80 ? -14.670 -6.552 11.519 1.00 84.38 80 LEU A O 1
ATOM 673 N N . VAL A 1 81 ? -16.871 -6.507 11.034 1.00 86.31 81 VAL A N 1
ATOM 674 C CA . VAL A 1 81 ? -17.313 -6.435 12.426 1.00 86.31 81 VAL A CA 1
ATOM 675 C C . VAL A 1 81 ? -17.163 -7.794 13.077 1.00 86.31 81 VAL A C 1
ATOM 677 O O . VAL A 1 81 ? -16.495 -7.861 14.104 1.00 86.31 81 VAL A O 1
ATOM 680 N N . TYR A 1 82 ? -17.653 -8.864 12.442 1.00 90.31 82 TYR A N 1
ATOM 681 C CA . TYR A 1 82 ? -17.429 -10.241 12.897 1.00 90.31 82 TYR A CA 1
ATOM 682 C C . TYR A 1 82 ? -15.954 -10.486 13.239 1.00 90.31 82 TYR A C 1
ATOM 684 O O . TYR A 1 82 ? -15.620 -10.820 14.374 1.00 90.31 82 TYR A O 1
ATOM 692 N N . ASN A 1 83 ? -15.053 -10.208 12.294 1.00 89.31 83 ASN A N 1
ATOM 693 C CA . ASN A 1 83 ? -13.623 -10.438 12.455 1.00 89.31 83 ASN A CA 1
ATOM 694 C C . ASN A 1 83 ? -13.021 -9.595 13.592 1.00 89.31 83 ASN A C 1
ATOM 696 O O . ASN A 1 83 ? -12.127 -10.055 14.297 1.00 89.31 83 ASN A O 1
ATOM 700 N N . SER A 1 84 ? -13.524 -8.372 13.798 1.00 86.31 84 SER A N 1
ATOM 701 C CA . SER A 1 84 ? -13.093 -7.507 14.903 1.00 86.31 84 SER A CA 1
ATOM 702 C C . SER A 1 84 ? -13.533 -8.049 16.266 1.00 86.31 84 SER A C 1
ATOM 704 O O . SER A 1 84 ? -12.747 -8.013 17.212 1.00 86.31 84 SER A O 1
ATOM 706 N N . VAL A 1 85 ? -14.770 -8.550 16.371 1.00 88.75 85 VAL A N 1
ATOM 707 C CA . VAL A 1 85 ? -15.299 -9.146 17.608 1.00 88.75 85 VAL A CA 1
ATOM 708 C C . VAL A 1 85 ? -14.567 -10.446 17.926 1.00 88.75 85 VAL A C 1
ATOM 710 O O . VAL A 1 85 ? -14.063 -10.608 19.034 1.00 88.75 85 VAL A O 1
ATOM 713 N N . VAL A 1 86 ? -14.417 -11.327 16.937 1.00 91.00 86 VAL A N 1
ATOM 714 C CA . VAL A 1 86 ? -13.688 -12.593 17.080 1.00 91.00 86 VAL A CA 1
ATOM 715 C C . VAL A 1 86 ? -12.240 -12.359 17.492 1.00 91.00 86 VAL A C 1
ATOM 717 O O . VAL A 1 86 ? -11.759 -13.012 18.411 1.00 91.00 86 VAL A O 1
ATOM 720 N N . ALA A 1 87 ? -11.545 -11.398 16.877 1.00 88.50 87 ALA A N 1
ATOM 721 C CA . ALA A 1 87 ? -10.169 -11.084 17.250 1.00 88.50 87 ALA A CA 1
ATOM 722 C C . ALA A 1 87 ? -10.043 -10.665 18.725 1.00 88.50 87 ALA A C 1
ATOM 724 O O . ALA A 1 87 ? -9.083 -11.057 19.390 1.00 88.50 87 ALA A O 1
ATOM 725 N N . ALA A 1 88 ? -11.007 -9.896 19.242 1.00 86.06 88 ALA A N 1
ATOM 726 C CA . ALA A 1 88 ? -11.034 -9.500 20.646 1.00 86.06 88 ALA A CA 1
ATOM 727 C C . ALA A 1 88 ? -11.300 -10.698 21.575 1.00 86.06 88 ALA A C 1
ATOM 729 O O . ALA A 1 88 ? -10.608 -10.851 22.582 1.00 86.06 88 ALA A O 1
ATOM 730 N N . SER A 1 89 ? -12.256 -11.562 21.224 1.00 87.88 89 SER A N 1
ATOM 731 C CA . SER A 1 89 ? -12.600 -12.742 22.025 1.00 87.88 89 SER A CA 1
ATOM 732 C C . SER A 1 89 ? -11.483 -13.787 22.032 1.00 87.88 89 SER A C 1
ATOM 734 O O . SER A 1 89 ? -11.082 -14.235 23.104 1.00 87.88 89 SER A O 1
ATOM 736 N N . LEU A 1 90 ? -10.911 -14.118 20.869 1.00 88.62 90 LEU A N 1
ATOM 737 C CA . LEU A 1 90 ? -9.821 -15.092 20.762 1.00 88.62 90 LEU A CA 1
ATOM 738 C C . LEU A 1 90 ? -8.543 -14.608 21.444 1.00 88.62 90 LEU A C 1
ATOM 740 O O . LEU A 1 90 ? -7.870 -15.398 22.087 1.00 88.62 90 LEU A O 1
ATOM 744 N N . SER A 1 91 ? -8.235 -13.306 21.390 1.00 87.25 91 SER A N 1
ATOM 745 C CA . SER A 1 91 ? -7.097 -12.760 22.142 1.00 87.25 91 SER A CA 1
ATOM 746 C C . SER A 1 91 ? -7.225 -12.995 23.647 1.00 87.25 91 SER A C 1
ATOM 748 O O . SER A 1 91 ? -6.212 -13.179 24.317 1.00 87.25 91 SER A O 1
ATOM 750 N N . ARG A 1 92 ? -8.446 -12.935 24.188 1.00 86.31 92 ARG A N 1
ATOM 751 C CA . ARG A 1 92 ? -8.699 -13.203 25.605 1.00 86.31 92 ARG A CA 1
ATOM 752 C C . ARG A 1 92 ? -8.673 -14.699 25.899 1.00 86.31 92 ARG A C 1
ATOM 754 O O . ARG A 1 92 ? -8.122 -15.086 26.920 1.00 86.31 92 ARG A O 1
ATOM 761 N N . LEU A 1 93 ? -9.246 -15.514 25.015 1.00 89.94 93 LEU A N 1
ATOM 762 C CA . LEU A 1 93 ? -9.221 -16.969 25.146 1.00 89.94 93 LEU A CA 1
ATOM 763 C C . LEU A 1 93 ? -7.793 -17.503 25.140 1.00 89.94 93 LEU A C 1
ATOM 765 O O . LEU A 1 93 ? -7.443 -18.219 26.059 1.00 89.94 93 LEU A O 1
ATOM 769 N N . SER A 1 94 ? -6.936 -17.057 24.221 1.00 89.62 94 SER A N 1
ATOM 770 C CA . SER A 1 94 ? -5.532 -17.483 24.202 1.00 89.62 94 SER A CA 1
ATOM 771 C C . SER A 1 94 ? -4.760 -17.091 25.464 1.00 89.62 94 SER A C 1
ATOM 773 O O . SER A 1 94 ? -3.857 -17.811 25.872 1.00 89.62 94 SER A O 1
ATOM 775 N N . ALA A 1 95 ? -5.108 -15.970 26.107 1.00 88.75 95 ALA A N 1
ATOM 776 C CA . ALA A 1 95 ? -4.516 -15.603 27.393 1.00 88.75 95 ALA A CA 1
ATOM 777 C C . ALA A 1 95 ? -4.971 -16.542 28.523 1.00 88.75 95 ALA A C 1
ATOM 779 O O . ALA A 1 95 ? -4.154 -16.917 29.357 1.00 88.75 95 ALA A O 1
ATOM 780 N N . LEU A 1 96 ? -6.248 -16.942 28.524 1.00 88.31 96 LEU A N 1
ATOM 781 C CA . LEU A 1 96 ? -6.782 -17.914 29.480 1.00 88.31 96 LEU A CA 1
ATOM 782 C C . LEU A 1 96 ? -6.208 -19.312 29.237 1.00 88.31 96 LEU A C 1
ATOM 784 O O . LEU A 1 96 ? -5.733 -19.931 30.176 1.00 88.31 96 LEU A O 1
ATOM 788 N N . GLU A 1 97 ? -6.189 -19.791 27.992 1.00 90.62 97 GLU A N 1
ATOM 789 C CA . GLU A 1 97 ? -5.573 -21.073 27.622 1.00 90.62 97 GLU A CA 1
ATOM 790 C C . GLU A 1 97 ? -4.132 -21.147 28.130 1.00 90.62 97 GLU A C 1
ATOM 792 O O . GLU A 1 97 ? -3.755 -22.120 28.771 1.00 90.62 97 GLU A O 1
ATOM 797 N N . PHE A 1 98 ? -3.348 -20.088 27.913 1.00 88.56 98 PHE A N 1
ATOM 798 C CA . PHE A 1 98 ? -1.980 -20.001 28.414 1.00 88.56 98 PHE A CA 1
ATOM 799 C C . PHE A 1 98 ? -1.909 -20.018 29.948 1.00 88.56 98 PHE A C 1
ATOM 801 O O . PHE A 1 98 ? -1.059 -20.698 30.511 1.00 88.56 98 PHE A O 1
ATOM 808 N N . GLU A 1 99 ? -2.792 -19.293 30.639 1.00 87.75 99 GLU A N 1
ATOM 809 C CA . GLU A 1 99 ? -2.836 -19.284 32.107 1.00 87.75 99 GLU A CA 1
ATOM 810 C C . GLU A 1 99 ? -3.133 -20.672 32.688 1.00 87.75 99 GLU A C 1
ATOM 812 O O . GLU A 1 99 ? -2.480 -21.083 33.644 1.00 87.75 99 GLU A O 1
ATOM 817 N N . TYR A 1 100 ? -4.094 -21.396 32.113 1.00 86.12 100 TYR A N 1
ATOM 818 C CA . TYR A 1 100 ? -4.437 -22.742 32.566 1.00 86.12 100 TYR A CA 1
ATOM 819 C C . TYR A 1 100 ? -3.339 -23.749 32.206 1.00 86.12 100 TYR A C 1
ATOM 821 O O . TYR A 1 100 ? -2.922 -24.511 33.071 1.00 86.12 100 TYR A O 1
ATOM 829 N N . LEU A 1 101 ? -2.811 -23.722 30.979 1.00 86.75 101 LEU A N 1
ATOM 830 C CA . LEU A 1 101 ? -1.780 -24.672 30.541 1.00 86.75 101 LEU A CA 1
ATOM 831 C C . LEU A 1 101 ? -0.437 -24.524 31.272 1.00 86.75 101 LEU A C 1
ATOM 833 O O . LEU A 1 101 ? 0.318 -25.485 31.299 1.00 86.75 101 LEU A O 1
ATOM 837 N N . ASN A 1 102 ? -0.142 -23.371 31.879 1.00 84.12 102 ASN A N 1
ATOM 838 C CA . ASN A 1 102 ? 1.059 -23.180 32.709 1.00 84.12 102 ASN A CA 1
ATOM 839 C C . ASN A 1 102 ? 0.848 -23.545 34.192 1.00 84.12 102 ASN A C 1
ATOM 841 O O . ASN A 1 102 ? 1.674 -23.210 35.040 1.00 84.12 102 ASN A O 1
ATOM 845 N N . ARG A 1 103 ? -0.284 -24.158 34.553 1.00 83.88 103 ARG A N 1
ATOM 846 C CA . ARG A 1 103 ? -0.442 -24.787 35.874 1.00 83.88 103 ARG A CA 1
ATOM 847 C C . ARG A 1 103 ? 0.243 -26.152 35.849 1.00 83.88 103 ARG A C 1
ATOM 849 O O . ARG A 1 103 ? 0.282 -26.780 34.796 1.00 83.88 103 ARG A O 1
ATOM 856 N N . GLU A 1 104 ? 0.723 -26.626 37.002 1.00 67.94 104 GLU A N 1
ATOM 857 C CA . GLU A 1 104 ? 1.507 -27.875 37.111 1.00 67.94 104 GLU A CA 1
ATOM 858 C C . GLU A 1 104 ? 0.856 -29.067 36.382 1.00 67.94 104 GLU A C 1
ATOM 860 O O . GLU A 1 104 ? 1.541 -29.828 35.712 1.00 67.94 104 GLU A O 1
ATOM 865 N N . GLU A 1 105 ? -0.471 -29.198 36.436 1.00 73.50 105 GLU A N 1
ATOM 866 C CA . GLU A 1 105 ? -1.213 -30.270 35.754 1.00 73.50 105 GLU A CA 1
ATOM 867 C C . GLU A 1 105 ? -1.295 -30.095 34.226 1.00 73.50 105 GLU A C 1
ATOM 869 O O . GLU A 1 105 ? -1.289 -31.080 33.491 1.00 73.50 105 GLU A O 1
ATOM 874 N N . GLY A 1 106 ? -1.352 -28.853 33.737 1.00 70.38 106 GLY A N 1
ATOM 875 C CA . GLY A 1 106 ? -1.425 -28.532 32.309 1.00 70.38 106 GLY A CA 1
ATOM 876 C C . GLY A 1 106 ? -0.071 -28.632 31.598 1.00 70.38 106 GLY A C 1
ATOM 877 O O . GLY A 1 106 ? -0.023 -29.018 30.428 1.00 70.38 106 GLY A O 1
ATOM 878 N N . GLU A 1 107 ? 1.028 -28.348 32.307 1.00 73.06 107 GLU A N 1
ATOM 879 C CA . GLU A 1 107 ? 2.396 -28.442 31.772 1.00 73.06 107 GLU A CA 1
ATOM 880 C C . GLU A 1 107 ? 2.810 -29.890 31.473 1.00 73.06 107 GLU A C 1
ATOM 882 O O . GLU A 1 107 ? 3.620 -30.135 30.576 1.00 73.06 107 GLU A O 1
ATOM 887 N N . LEU A 1 108 ? 2.233 -30.851 32.202 1.00 74.50 108 LEU A N 1
ATOM 888 C CA . LEU A 1 108 ? 2.508 -32.282 32.056 1.00 74.50 108 LEU A CA 1
ATOM 889 C C . LEU A 1 108 ? 1.858 -32.901 30.809 1.00 74.50 108 LEU A C 1
ATOM 891 O O . LEU A 1 108 ? 2.246 -33.994 30.397 1.00 74.50 108 LEU A O 1
ATOM 895 N N . LEU A 1 109 ? 0.892 -32.215 30.190 1.00 82.94 109 LEU A N 1
ATOM 896 C CA . LEU A 1 109 ? 0.217 -32.691 28.986 1.00 82.94 109 LEU A CA 1
ATOM 897 C C . LEU A 1 109 ? 1.095 -32.445 27.760 1.00 82.94 109 LEU A C 1
ATOM 899 O O . LEU A 1 109 ? 1.555 -31.328 27.505 1.00 82.94 109 LEU A O 1
ATOM 903 N N . THR A 1 110 ? 1.303 -33.483 26.955 1.00 77.75 110 THR A N 1
ATOM 904 C CA . THR A 1 110 ? 2.179 -33.398 25.775 1.00 77.75 110 THR A CA 1
ATOM 905 C C . THR A 1 110 ? 1.392 -33.396 24.473 1.00 77.75 110 THR A C 1
ATOM 907 O O . THR A 1 110 ? 1.763 -32.665 23.549 1.00 77.75 110 THR A O 1
ATOM 910 N N . GLU A 1 111 ? 0.267 -34.110 24.414 1.00 87.69 111 GLU A N 1
ATOM 911 C CA . GLU A 1 111 ? -0.572 -34.173 23.223 1.00 87.69 111 GLU A CA 1
ATOM 912 C C . GLU A 1 111 ? -1.586 -33.022 23.161 1.00 87.69 111 GLU A C 1
ATOM 914 O O . GLU A 1 111 ? -2.221 -32.638 24.143 1.00 87.69 111 GLU A O 1
ATOM 919 N N . GLU A 1 112 ? -1.776 -32.463 21.965 1.00 85.69 112 GLU A N 1
ATOM 920 C CA . GLU A 1 112 ? -2.694 -31.339 21.738 1.00 85.69 112 GLU A CA 1
ATOM 921 C C . GLU A 1 112 ? -4.160 -31.715 22.019 1.00 85.69 112 GLU A C 1
ATOM 923 O O . GLU A 1 112 ? -4.936 -30.886 22.493 1.00 85.69 112 GLU A O 1
ATOM 928 N N . CYS A 1 113 ? -4.554 -32.963 21.749 1.00 85.88 113 CYS A N 1
ATOM 929 C CA . CYS A 1 113 ? -5.897 -33.450 22.064 1.00 85.88 113 CYS A CA 1
ATOM 930 C C . CYS A 1 113 ? -6.135 -33.539 23.575 1.00 85.88 113 CYS A C 1
ATOM 932 O O . CYS A 1 113 ? -7.185 -33.099 24.038 1.00 85.88 113 CYS A O 1
ATOM 934 N N . GLU A 1 114 ? -5.152 -34.015 24.342 1.00 87.94 114 GLU A N 1
ATOM 935 C CA . GLU A 1 114 ? -5.226 -34.068 25.805 1.00 87.94 114 GLU A CA 1
ATOM 936 C C . GLU A 1 114 ? -5.313 -32.662 26.402 1.00 87.94 114 GLU A C 1
ATOM 938 O O . GLU A 1 114 ? -6.167 -32.400 27.246 1.00 87.94 114 GLU A O 1
ATOM 943 N N . LYS A 1 115 ? -4.500 -31.719 25.901 1.00 89.31 115 LYS A N 1
ATOM 944 C CA . LYS A 1 115 ? -4.557 -30.305 26.310 1.00 89.31 115 LYS A CA 1
ATOM 945 C C . LYS A 1 115 ? -5.931 -29.694 26.089 1.00 89.31 115 LYS A C 1
ATOM 947 O O . LYS A 1 115 ? -6.430 -28.974 26.948 1.00 89.31 115 LYS A O 1
ATOM 952 N N . LYS A 1 116 ? -6.541 -29.963 24.935 1.00 91.69 116 LYS A N 1
ATOM 953 C CA . LYS A 1 116 ? -7.868 -29.446 24.590 1.00 91.69 116 LYS A CA 1
ATOM 954 C C . LYS A 1 116 ? -8.968 -30.046 25.458 1.00 91.69 116 LYS A C 1
ATOM 956 O O . LYS A 1 116 ? -9.828 -29.296 25.910 1.00 91.69 116 LYS A O 1
ATOM 961 N N . GLU A 1 117 ? -8.935 -31.351 25.712 1.00 91.75 117 GLU A N 1
ATOM 962 C CA . GLU A 1 117 ? -9.909 -31.998 26.600 1.00 91.75 117 GLU A CA 1
ATOM 963 C C . GLU A 1 117 ? -9.757 -31.505 28.044 1.00 91.75 117 GLU A C 1
ATOM 965 O O . GLU A 1 117 ? -10.740 -31.167 28.700 1.00 91.75 117 GLU A O 1
ATOM 970 N N . TRP A 1 118 ? -8.520 -31.366 28.520 1.00 92.06 118 TRP A N 1
ATOM 971 C CA . TRP A 1 118 ? -8.247 -30.825 29.846 1.00 92.06 118 TRP A CA 1
ATOM 972 C C . TRP A 1 118 ? -8.712 -29.368 29.974 1.00 92.06 118 TRP A C 1
ATOM 974 O O . TRP A 1 118 ? -9.423 -29.026 30.916 1.00 92.06 118 TRP A O 1
ATOM 984 N N . LEU A 1 119 ? -8.410 -28.512 28.991 1.00 93.19 119 LEU A N 1
ATOM 985 C CA . LEU A 1 119 ? -8.903 -27.130 28.959 1.00 93.19 119 LEU A CA 1
ATOM 986 C C . LEU A 1 119 ? -10.433 -27.055 28.946 1.00 93.19 119 LEU A C 1
ATOM 988 O O . LEU A 1 119 ? -10.995 -26.192 29.619 1.00 93.19 119 LEU A O 1
ATOM 992 N N . LYS A 1 120 ? -11.110 -27.953 28.217 1.00 94.56 120 LYS A N 1
ATOM 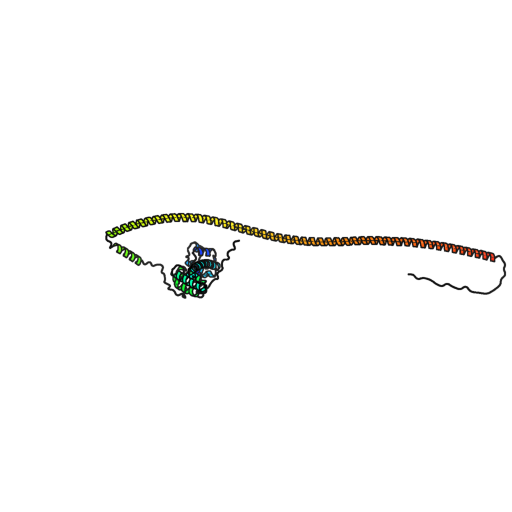993 C CA . LYS A 1 120 ? -12.576 -28.055 28.230 1.00 94.56 120 LYS A CA 1
ATOM 994 C C . LYS A 1 120 ? -13.078 -28.290 29.657 1.00 94.56 120 LYS A C 1
ATOM 996 O O . LYS A 1 120 ? -13.900 -27.507 30.126 1.00 94.56 120 LYS A O 1
ATOM 1001 N N . GLN A 1 121 ? -12.540 -29.289 30.360 1.00 93.00 121 GLN A N 1
ATOM 1002 C CA . GLN A 1 121 ? -12.925 -29.601 31.744 1.00 93.00 121 GLN A CA 1
ATOM 1003 C C . GLN A 1 121 ? -12.664 -28.424 32.695 1.00 93.00 121 GLN A C 1
ATOM 1005 O O . GLN A 1 121 ? -13.522 -28.067 33.501 1.00 93.00 121 GLN A O 1
ATOM 1010 N N . GLN A 1 122 ? -11.508 -27.767 32.564 1.00 93.19 122 GLN A N 1
ATOM 1011 C CA . GLN A 1 122 ? -11.166 -26.599 33.378 1.00 93.19 122 GLN A CA 1
ATOM 1012 C C . GLN A 1 122 ? -12.104 -25.413 33.126 1.00 93.19 122 GLN A C 1
ATOM 1014 O O . GLN A 1 122 ? -12.494 -24.717 34.063 1.00 93.19 122 GLN A O 1
ATOM 1019 N N . PHE A 1 123 ? -12.489 -25.170 31.872 1.00 94.06 123 PHE A N 1
ATOM 1020 C CA . PHE A 1 123 ? -13.443 -24.116 31.538 1.00 94.06 123 PHE A CA 1
ATOM 1021 C C . PHE A 1 123 ? -14.863 -24.447 32.004 1.00 94.06 123 PHE A C 1
ATOM 1023 O O . PHE A 1 123 ? -15.542 -23.546 32.490 1.00 94.06 123 PHE A O 1
ATOM 1030 N N . GLU A 1 124 ? -15.297 -25.707 31.927 1.00 92.81 124 GLU A N 1
ATOM 1031 C CA . GLU A 1 124 ? -16.579 -26.153 32.491 1.00 92.81 124 GLU A CA 1
ATOM 1032 C C . GLU A 1 124 ? -16.632 -25.918 34.002 1.00 92.81 124 GLU A C 1
ATOM 1034 O O . GLU A 1 124 ? -17.546 -25.247 34.485 1.00 92.81 124 GLU A O 1
ATOM 1039 N N . GLN A 1 125 ? -15.604 -26.357 34.734 1.00 91.75 125 GLN A N 1
ATOM 1040 C CA . GLN A 1 125 ? -15.500 -26.120 36.173 1.00 91.75 125 GLN A CA 1
ATOM 1041 C C . GLN A 1 125 ? -15.464 -24.619 36.499 1.00 91.75 125 GLN A C 1
ATOM 1043 O O . GLN A 1 125 ? -16.126 -24.155 37.427 1.00 91.75 125 GLN A O 1
ATOM 1048 N N . ALA A 1 126 ? -14.743 -23.818 35.710 1.00 90.25 126 ALA A N 1
ATOM 1049 C CA . ALA A 1 126 ? -14.687 -22.375 35.913 1.00 90.25 126 ALA A CA 1
ATOM 1050 C C . ALA A 1 126 ? -16.042 -21.676 35.694 1.00 90.25 126 ALA A C 1
ATOM 1052 O O . ALA A 1 126 ? -16.264 -20.616 36.281 1.00 90.25 126 ALA A O 1
ATOM 1053 N N . ILE A 1 127 ? -16.941 -22.225 34.870 1.00 91.31 127 ILE A N 1
ATOM 1054 C CA . ILE A 1 127 ? -18.315 -21.714 34.723 1.00 91.31 127 ILE A CA 1
ATOM 1055 C C . ILE A 1 127 ? -19.142 -22.044 35.960 1.00 91.31 127 ILE A C 1
ATOM 1057 O O . ILE A 1 127 ? -19.847 -21.172 36.463 1.00 91.31 127 ILE A O 1
ATOM 1061 N N . GLU A 1 128 ? -19.039 -23.274 36.466 1.00 88.88 128 GLU A N 1
ATOM 1062 C CA . GLU A 1 128 ? -19.747 -23.705 37.678 1.00 88.88 128 GLU A CA 1
ATOM 1063 C C . GLU A 1 128 ? -19.317 -22.894 38.910 1.00 88.88 128 GLU A C 1
ATOM 1065 O O . GLU A 1 128 ? -20.139 -22.564 39.763 1.00 88.88 128 GLU A O 1
ATOM 1070 N N . GLU A 1 129 ? -18.046 -22.491 38.963 1.00 89.25 129 GLU A N 1
ATOM 1071 C CA . GLU A 1 129 ? -17.485 -21.629 40.008 1.00 89.25 129 GLU A CA 1
ATOM 1072 C C . GLU A 1 129 ? -17.700 -20.115 39.764 1.00 89.25 129 GLU A C 1
ATOM 1074 O O . GLU A 1 129 ? -17.145 -19.298 40.501 1.00 89.25 129 GLU A O 1
ATOM 1079 N N . ASP A 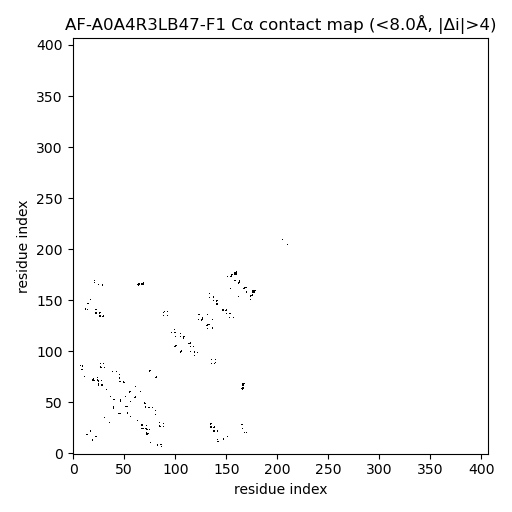1 130 ? -18.456 -19.718 38.729 1.00 84.25 130 ASP A N 1
ATOM 1080 C CA . ASP A 1 130 ? -18.685 -18.320 38.296 1.00 84.25 130 ASP A CA 1
ATOM 1081 C C . ASP A 1 130 ? -17.384 -17.514 38.044 1.00 84.25 130 ASP A C 1
ATOM 1083 O O . ASP A 1 130 ? -17.334 -16.283 38.099 1.00 84.25 130 ASP A O 1
ATOM 1087 N N . LYS A 1 131 ? -16.284 -18.213 37.738 1.00 86.19 131 LYS A N 1
ATOM 1088 C CA . LYS A 1 131 ? -14.979 -17.630 37.375 1.00 86.19 131 LYS A CA 1
ATOM 1089 C C . LYS A 1 131 ? -14.870 -17.347 35.878 1.00 86.19 131 LYS A C 1
ATOM 1091 O O . LYS A 1 131 ? -14.072 -16.502 35.459 1.00 86.19 131 LYS A O 1
ATOM 1096 N N . MET A 1 132 ? -15.667 -18.035 35.063 1.00 87.06 132 MET A N 1
ATOM 1097 C CA . MET A 1 132 ? -15.710 -17.881 33.615 1.00 87.06 132 MET A CA 1
ATOM 1098 C C . MET A 1 132 ? -17.154 -17.744 33.114 1.00 87.06 132 MET A C 1
ATOM 1100 O O . MET A 1 132 ? -17.998 -18.580 33.407 1.00 87.06 132 MET A O 1
ATOM 1104 N N . PRO A 1 133 ? -17.457 -16.727 32.295 1.00 90.12 133 PRO A N 1
ATOM 1105 C CA . PRO A 1 133 ? -18.762 -16.614 31.655 1.00 90.12 133 PRO A CA 1
ATOM 1106 C C . PRO A 1 133 ? -18.996 -17.741 30.640 1.00 90.12 133 PRO A C 1
ATOM 1108 O O . PRO A 1 133 ? -18.143 -17.979 29.779 1.00 90.12 133 PRO A O 1
ATOM 1111 N N . PHE A 1 134 ? -20.176 -18.366 30.666 1.00 93.06 134 PHE A N 1
ATOM 1112 C CA . PHE A 1 134 ? -20.520 -19.453 29.740 1.00 93.06 134 PHE A CA 1
ATOM 1113 C C . PHE A 1 134 ? -20.456 -19.029 28.259 1.00 93.06 134 PHE A C 1
ATOM 1115 O O . PHE A 1 134 ? -20.096 -19.830 27.401 1.00 93.06 134 PHE A O 1
ATOM 1122 N N . ASP A 1 135 ? -20.741 -17.762 27.931 1.00 93.62 135 ASP A N 1
ATOM 1123 C CA . ASP A 1 135 ? -20.696 -17.245 26.556 1.00 93.62 135 ASP A CA 1
ATOM 1124 C C . ASP A 1 135 ? -19.270 -17.217 25.982 1.00 93.62 135 ASP A C 1
ATOM 1126 O O . ASP A 1 135 ? -19.061 -17.395 24.775 1.00 93.62 135 ASP A O 1
ATOM 1130 N N . LEU A 1 136 ? -18.271 -17.054 26.855 1.00 92.56 136 LEU A N 1
ATOM 1131 C CA . LEU A 1 136 ? -16.863 -17.150 26.484 1.00 92.56 136 LEU A CA 1
ATOM 1132 C C . LEU A 1 136 ? -16.470 -18.602 26.189 1.00 92.56 136 LEU A C 1
ATOM 1134 O O . LEU A 1 136 ? -15.719 -18.844 25.246 1.00 92.56 136 LEU A O 1
ATOM 1138 N N . PHE A 1 137 ? -17.011 -19.555 26.945 1.00 94.69 137 PHE A N 1
ATOM 1139 C CA . PHE A 1 137 ? -16.781 -20.977 26.712 1.00 94.69 137 PHE A CA 1
ATOM 1140 C C . PHE A 1 137 ? -17.476 -21.473 25.443 1.00 94.69 137 PHE A C 1
ATOM 1142 O O . PHE A 1 137 ? -16.835 -22.106 24.614 1.00 94.69 137 PHE A O 1
ATOM 1149 N N . VAL A 1 138 ? -18.727 -21.068 25.197 1.00 95.31 138 VAL A N 1
ATOM 1150 C CA . VAL A 1 138 ? -19.415 -21.308 23.914 1.00 95.31 138 VAL A CA 1
ATOM 1151 C C . VAL A 1 138 ? -18.608 -20.744 22.742 1.00 95.31 138 VAL A C 1
ATOM 1153 O O . VAL A 1 138 ? -18.466 -21.395 21.707 1.00 95.31 138 VAL A O 1
ATOM 1156 N N . THR A 1 139 ? -18.033 -19.547 22.905 1.00 94.38 139 THR A N 1
ATOM 1157 C CA . THR A 1 139 ? -17.136 -18.968 21.896 1.00 94.38 139 THR A CA 1
ATOM 1158 C C . THR A 1 139 ? -15.904 -19.841 21.678 1.00 94.38 139 THR A C 1
ATOM 1160 O O . THR A 1 139 ? -15.532 -20.063 20.533 1.00 94.38 139 THR A O 1
ATOM 1163 N N . TRP A 1 140 ? -15.275 -20.342 22.740 1.00 95.06 140 TRP A N 1
ATOM 1164 C CA . TRP A 1 140 ? -14.122 -21.232 22.627 1.00 95.06 140 TRP A CA 1
ATOM 1165 C C . TRP A 1 140 ? -14.474 -22.529 21.891 1.00 95.06 140 TRP A C 1
ATOM 1167 O O . TRP A 1 140 ? -13.850 -22.833 20.875 1.00 95.06 140 TRP A O 1
ATOM 1177 N N . LEU A 1 141 ? -15.540 -23.214 22.318 1.00 95.19 141 LEU A N 1
ATOM 1178 C CA . LEU A 1 141 ? -16.048 -24.437 21.692 1.00 95.19 141 LEU A CA 1
ATOM 1179 C C . LEU A 1 141 ? -16.364 -24.233 20.205 1.00 95.19 141 LEU A C 1
ATOM 1181 O O . LEU A 1 141 ? -16.038 -25.084 19.384 1.00 95.19 141 LEU A O 1
ATOM 1185 N N . ARG A 1 142 ? -16.921 -23.075 19.817 1.00 94.88 142 ARG A N 1
ATOM 1186 C CA . ARG A 1 142 ? -17.190 -22.747 18.404 1.00 94.88 142 ARG A CA 1
ATOM 1187 C C . ARG A 1 142 ? -15.933 -22.835 17.532 1.00 94.88 142 ARG A C 1
ATOM 1189 O O . ARG A 1 142 ? -16.038 -23.217 16.370 1.00 94.88 142 ARG A O 1
ATOM 1196 N N . PHE A 1 143 ? -14.757 -22.497 18.062 1.00 93.38 143 PHE A N 1
ATOM 1197 C CA . PHE A 1 143 ? -13.483 -22.570 17.335 1.00 93.38 143 PHE A CA 1
ATOM 1198 C C . PHE A 1 143 ? -12.750 -23.912 17.499 1.00 93.38 143 PHE A C 1
ATOM 1200 O O . PHE A 1 143 ? -11.702 -24.095 16.881 1.00 93.38 143 PHE A O 1
ATOM 1207 N N . GLN A 1 144 ? -13.305 -24.856 18.265 1.00 93.44 144 GLN A N 1
ATOM 1208 C CA . GLN A 1 144 ? -12.797 -26.220 18.407 1.00 93.44 144 GLN A CA 1
ATOM 1209 C C . GLN A 1 144 ? -13.768 -27.199 17.737 1.00 93.44 144 GLN A C 1
ATOM 1211 O O . GLN A 1 144 ? -14.753 -27.622 18.333 1.00 93.44 144 GLN A O 1
ATOM 1216 N N . GLU A 1 145 ? -13.491 -27.562 16.483 1.00 91.38 145 GLU A N 1
ATOM 1217 C CA . GLU A 1 145 ? -14.373 -28.421 15.672 1.00 91.38 145 GLU A CA 1
ATOM 1218 C C . GLU A 1 145 ? -14.737 -29.744 16.366 1.00 91.38 145 GLU A C 1
ATOM 1220 O O . GLU A 1 145 ? -15.887 -30.175 16.315 1.00 91.38 145 GLU A O 1
ATOM 1225 N N . SER A 1 146 ? -13.793 -30.332 17.108 1.00 93.50 146 SER A N 1
ATOM 1226 C CA . SER A 1 146 ? -13.995 -31.559 17.888 1.00 93.50 146 SER A CA 1
ATOM 1227 C C . SER A 1 146 ? -15.053 -31.445 18.991 1.00 93.50 146 SER A C 1
ATOM 1229 O O . SER A 1 146 ? -15.541 -32.470 19.452 1.00 93.50 146 SER A O 1
ATOM 1231 N N . PHE A 1 147 ? -15.426 -30.230 19.408 1.00 95.00 147 PHE A N 1
ATOM 1232 C CA . PHE A 1 147 ? -16.359 -29.986 20.513 1.00 95.00 147 PHE A CA 1
ATOM 1233 C C . PHE A 1 147 ? -17.648 -29.276 20.098 1.00 95.00 147 PHE A C 1
ATOM 1235 O O . PHE A 1 147 ? -18.409 -28.807 20.943 1.00 95.00 147 PHE A O 1
ATOM 1242 N N . HIS A 1 148 ? -17.936 -29.199 18.799 1.00 95.88 148 HIS A N 1
ATOM 1243 C CA . HIS A 1 148 ? -19.160 -28.565 18.300 1.00 95.88 148 HIS A CA 1
ATOM 1244 C C . HIS A 1 148 ? -20.445 -29.179 18.870 1.00 95.88 148 HIS A C 1
ATOM 1246 O O . HIS A 1 148 ? -21.410 -28.451 19.098 1.00 95.88 148 HIS A O 1
ATOM 1252 N N . SER A 1 149 ? -20.450 -30.486 19.145 1.00 92.81 149 SER A N 1
ATOM 1253 C CA . SER A 1 149 ? -21.587 -31.192 19.753 1.00 92.81 149 SER A CA 1
ATOM 1254 C C . SER A 1 149 ? -21.902 -30.740 21.181 1.00 92.81 149 SER A C 1
ATOM 1256 O O . SER A 1 149 ? -23.051 -30.830 21.599 1.00 92.81 149 SER A O 1
ATOM 1258 N N . GLU A 1 150 ? -20.918 -30.218 21.914 1.00 94.00 150 GLU A N 1
ATOM 1259 C CA . GLU A 1 150 ? -21.068 -29.835 23.327 1.00 94.00 150 GLU A CA 1
ATOM 1260 C C . GLU A 1 150 ? -21.772 -28.485 23.501 1.00 94.00 150 GLU A C 1
ATOM 1262 O O . GLU A 1 150 ? -22.360 -28.198 24.544 1.00 94.00 150 GLU A O 1
ATOM 1267 N N . ILE A 1 151 ? -21.742 -27.636 22.468 1.00 95.19 151 ILE A N 1
ATOM 1268 C CA . ILE A 1 151 ? -22.254 -26.262 22.545 1.00 95.19 151 ILE A CA 1
ATOM 1269 C C . ILE A 1 151 ? -23.740 -26.243 22.919 1.00 95.19 151 ILE A C 1
ATOM 1271 O O . ILE A 1 151 ? -24.166 -25.381 23.691 1.00 95.19 151 ILE A O 1
ATOM 1275 N N . GLN A 1 152 ? -24.524 -27.192 22.400 1.00 94.25 152 GLN A N 1
ATOM 1276 C CA . GLN A 1 152 ? -25.942 -27.298 22.730 1.00 94.25 152 GLN A CA 1
ATOM 1277 C C . GLN A 1 152 ? -26.145 -27.547 24.230 1.00 94.25 152 GLN A C 1
ATOM 1279 O O . GLN A 1 152 ? -26.890 -26.798 24.857 1.00 94.25 152 GLN A O 1
ATOM 1284 N N . GLY A 1 153 ? -25.430 -28.509 24.820 1.00 92.31 153 GLY A N 1
ATOM 1285 C CA . GLY A 1 153 ? -25.557 -28.833 26.244 1.00 92.31 153 GLY A CA 1
ATOM 1286 C C . GLY A 1 153 ? -25.171 -27.665 27.157 1.00 92.31 153 GLY A C 1
ATOM 1287 O O . GLY A 1 153 ? -25.829 -27.413 28.167 1.00 92.31 153 GLY A O 1
ATOM 1288 N N . VAL A 1 154 ? -24.152 -26.883 26.782 1.00 93.44 154 VAL A N 1
ATOM 1289 C CA . VAL A 1 154 ? -23.775 -25.666 27.524 1.00 93.44 154 VAL A CA 1
ATOM 1290 C C . VAL A 1 154 ? -24.878 -24.606 27.460 1.00 93.44 154 VAL A C 1
ATOM 1292 O O . VAL A 1 154 ? -25.180 -23.972 28.475 1.00 93.44 154 VAL A O 1
ATOM 1295 N N . LEU A 1 155 ? -25.487 -24.406 26.287 1.00 93.56 155 LEU A N 1
ATOM 1296 C CA . LEU A 1 155 ? -26.588 -23.456 26.104 1.00 93.56 155 LEU A CA 1
ATOM 1297 C C . LEU A 1 155 ? -27.862 -23.897 26.829 1.00 93.56 155 LEU A C 1
ATOM 1299 O O . LEU A 1 155 ? -28.547 -23.045 27.380 1.00 93.56 155 LEU A O 1
ATOM 1303 N N . GLU A 1 156 ? -28.154 -25.195 26.883 1.00 93.06 156 GLU A N 1
ATOM 1304 C CA . GLU A 1 156 ? -29.276 -25.756 27.646 1.00 93.06 156 GLU A CA 1
ATOM 1305 C C . GLU A 1 156 ? -29.092 -25.524 29.151 1.00 93.06 156 GLU A C 1
ATOM 1307 O O . GLU A 1 156 ? -29.955 -24.928 29.796 1.00 93.06 156 GLU A O 1
ATOM 1312 N N . LYS A 1 157 ? -27.914 -25.852 29.705 1.00 91.75 157 LYS A N 1
ATOM 1313 C CA . LYS A 1 157 ? -27.589 -25.581 31.120 1.00 91.75 157 LYS A CA 1
ATOM 1314 C C . LYS A 1 157 ? -27.731 -24.098 31.493 1.00 91.75 157 LYS A C 1
ATOM 1316 O O . LYS A 1 157 ? -28.126 -23.777 32.611 1.00 91.75 157 LYS A O 1
ATOM 1321 N N . ASN A 1 158 ? -27.421 -23.194 30.561 1.00 91.31 158 ASN A N 1
ATOM 1322 C CA . ASN A 1 158 ? -27.388 -21.746 30.790 1.00 91.31 158 ASN A CA 1
ATOM 1323 C C . ASN A 1 158 ? -28.535 -20.984 30.100 1.00 91.31 158 ASN A C 1
ATOM 1325 O O . ASN A 1 158 ? -28.475 -19.755 29.991 1.00 91.31 158 ASN A O 1
ATOM 1329 N N . GLY A 1 159 ? -29.590 -21.674 29.651 1.00 90.19 159 GLY A N 1
ATOM 1330 C CA . GLY A 1 159 ? -30.605 -21.102 28.759 1.00 90.19 159 GLY A CA 1
ATOM 1331 C C . GLY A 1 159 ? -31.288 -19.860 29.331 1.00 90.19 159 GLY A C 1
ATOM 1332 O O . GLY A 1 159 ? -31.303 -18.807 28.695 1.00 90.19 159 GLY A O 1
ATOM 1333 N N . ASN A 1 160 ? -31.723 -19.918 30.593 1.00 87.56 160 ASN A N 1
ATOM 1334 C CA . ASN A 1 160 ? -32.332 -18.772 31.285 1.00 87.56 160 ASN A CA 1
ATOM 1335 C C . ASN A 1 160 ? -31.402 -17.552 31.348 1.00 87.56 160 ASN A C 1
ATOM 1337 O O . ASN A 1 160 ? -31.833 -16.407 31.195 1.00 87.56 160 ASN A O 1
ATOM 1341 N N . GLN A 1 161 ? -30.108 -17.783 31.579 1.00 88.88 161 GLN A N 1
ATOM 1342 C CA . GLN A 1 161 ? -29.123 -16.709 31.629 1.00 88.88 161 GLN A CA 1
ATOM 1343 C C . GLN A 1 161 ? -28.874 -16.130 30.232 1.00 88.88 161 GLN A C 1
ATOM 1345 O O . GLN A 1 161 ? -28.775 -14.908 30.094 1.00 88.88 161 GLN A O 1
ATOM 1350 N N . PHE A 1 162 ? -28.817 -16.979 29.203 1.00 91.88 162 PHE A N 1
ATOM 1351 C CA . PHE A 1 162 ? -28.685 -16.561 27.811 1.00 91.88 162 PHE A CA 1
ATOM 1352 C C . PHE A 1 162 ? -29.852 -15.674 27.372 1.00 91.88 162 PHE A C 1
ATOM 1354 O O . PHE A 1 162 ? -29.619 -14.547 26.919 1.00 91.88 162 PHE A O 1
ATOM 1361 N N . GLU A 1 163 ? -31.094 -16.124 27.560 1.00 91.62 163 GLU A N 1
ATOM 1362 C CA . GLU A 1 163 ? -32.277 -15.360 27.149 1.00 91.62 163 GLU A CA 1
ATOM 1363 C C . GLU A 1 163 ? -32.359 -14.023 27.904 1.00 91.62 163 GLU A C 1
ATOM 1365 O O . GLU A 1 163 ? -32.598 -12.973 27.302 1.00 91.62 163 GLU A O 1
ATOM 1370 N N . ARG A 1 164 ? -32.027 -14.012 29.206 1.00 87.88 164 ARG A N 1
ATOM 1371 C CA . ARG A 1 164 ? -31.965 -12.784 30.019 1.00 87.88 164 ARG A CA 1
ATOM 1372 C C . ARG A 1 164 ? -30.921 -11.784 29.512 1.00 87.88 164 ARG A C 1
ATOM 1374 O O . ARG A 1 164 ? -31.140 -10.573 29.576 1.00 87.88 164 ARG A O 1
ATOM 1381 N N . LEU A 1 165 ? -29.757 -12.252 29.064 1.00 87.94 165 LEU A N 1
ATOM 1382 C CA . LEU A 1 165 ? -28.638 -11.384 28.677 1.00 87.94 165 LEU A CA 1
ATOM 1383 C C . LEU A 1 165 ? -28.688 -10.924 27.216 1.00 87.94 165 LEU A C 1
ATOM 1385 O O . LEU A 1 165 ? -28.085 -9.898 26.888 1.00 87.94 165 LEU A O 1
ATOM 1389 N N . THR A 1 166 ? -29.406 -11.643 26.356 1.00 89.31 166 THR A N 1
ATOM 1390 C CA . THR A 1 166 ? -29.454 -11.372 24.910 1.00 89.31 166 THR A CA 1
ATOM 1391 C C . THR A 1 166 ? -30.828 -10.941 24.411 1.00 89.31 166 THR A C 1
ATOM 1393 O O . THR A 1 166 ? -30.910 -10.327 23.351 1.00 89.31 166 THR A O 1
ATOM 1396 N N . SER A 1 167 ? -31.901 -11.238 25.153 1.00 88.12 167 SER A N 1
ATOM 1397 C CA . SER A 1 167 ? -33.294 -11.105 24.699 1.00 88.12 167 SER A CA 1
ATOM 1398 C C . SER A 1 167 ? -33.621 -11.886 23.414 1.00 88.12 167 SER A C 1
ATOM 1400 O O . SER A 1 167 ? -34.616 -11.586 22.740 1.00 88.12 167 SER A O 1
ATOM 1402 N N . LEU A 1 168 ? -32.785 -12.870 23.068 1.00 89.62 168 LEU A N 1
ATOM 1403 C CA . LEU A 1 168 ? -33.059 -13.884 22.056 1.00 89.62 168 LEU A CA 1
ATOM 1404 C C . LEU A 1 168 ? -33.638 -15.110 22.746 1.00 89.62 168 LEU A C 1
ATOM 1406 O O . LEU A 1 168 ? -33.115 -15.538 23.769 1.00 89.62 168 LEU A O 1
ATOM 1410 N N . THR A 1 169 ? -34.689 -15.669 22.162 1.00 89.50 169 THR A N 1
ATOM 1411 C CA . THR A 1 169 ? -35.288 -16.919 22.625 1.00 89.50 169 THR A CA 1
ATOM 1412 C C . THR A 1 169 ? -34.533 -18.085 21.999 1.00 89.50 169 THR A C 1
ATOM 1414 O O . THR A 1 169 ? -34.315 -18.099 20.783 1.00 89.50 169 THR A O 1
ATOM 1417 N N . LEU A 1 170 ? -34.110 -19.048 22.815 1.00 89.50 170 LEU A N 1
ATOM 1418 C CA . LEU A 1 170 ? -33.527 -20.287 22.313 1.00 89.50 170 LEU A CA 1
ATOM 1419 C C . LEU A 1 170 ? -34.632 -21.126 21.645 1.00 89.50 170 LEU A C 1
ATOM 1421 O O . LEU A 1 170 ? -35.733 -21.201 22.191 1.00 89.50 170 LEU A O 1
ATOM 1425 N N . PRO A 1 171 ? -34.377 -21.757 20.485 1.00 88.75 171 PRO A N 1
ATOM 1426 C CA . PRO A 1 171 ? -35.355 -22.608 19.815 1.00 88.75 171 PRO A CA 1
ATOM 1427 C C . PRO A 1 171 ? -35.872 -23.724 20.723 1.00 88.75 171 PRO A C 1
ATOM 1429 O O . PRO A 1 171 ? -35.145 -24.209 21.584 1.00 88.75 171 PRO A O 1
ATOM 1432 N N . ASP A 1 172 ? -37.084 -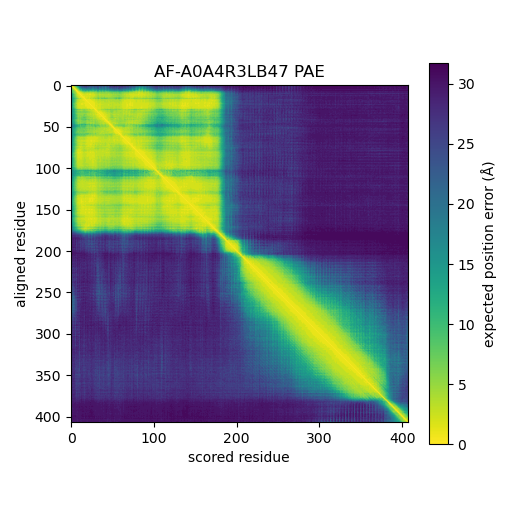24.210 20.461 1.00 85.44 172 ASP A N 1
ATOM 1433 C CA . ASP A 1 172 ? -37.707 -25.281 21.258 1.00 85.44 172 ASP A CA 1
ATOM 1434 C C . ASP A 1 172 ? -36.966 -26.629 21.167 1.00 85.44 172 ASP A C 1
ATOM 1436 O O . ASP A 1 172 ? -37.244 -27.550 21.928 1.00 85.44 172 ASP A O 1
ATOM 1440 N N . SER A 1 173 ? -35.992 -26.751 20.257 1.00 86.50 173 SER A N 1
ATOM 1441 C CA . SER A 1 173 ? -35.064 -27.884 20.217 1.00 86.50 173 SER A CA 1
ATOM 1442 C C . SER A 1 173 ? -34.090 -27.925 21.403 1.00 86.50 173 SER A C 1
ATOM 1444 O O . SER A 1 173 ? -33.460 -28.958 21.600 1.00 86.50 173 SER A O 1
ATOM 1446 N N . PHE A 1 174 ? -33.937 -26.826 22.151 1.00 87.44 174 PHE A N 1
ATOM 1447 C CA . PHE A 1 174 ? -33.096 -26.736 23.347 1.00 87.44 174 PHE A CA 1
ATOM 1448 C C . PHE A 1 174 ? -33.927 -27.058 24.593 1.00 87.44 174 PHE A C 1
ATOM 1450 O O . PHE A 1 174 ? -34.946 -26.414 24.844 1.00 87.44 174 PHE A O 1
ATOM 1457 N N . GLN A 1 175 ? -33.482 -28.022 25.398 1.00 84.56 175 GLN A N 1
ATOM 1458 C CA . GLN A 1 175 ? -34.195 -28.444 26.606 1.00 84.56 175 GLN A CA 1
ATOM 1459 C C . GLN A 1 175 ? -33.677 -27.721 27.856 1.00 84.56 175 GLN A C 1
ATOM 1461 O O . GLN A 1 175 ? -32.600 -28.031 28.355 1.00 84.56 175 GLN A O 1
ATOM 1466 N N . PHE A 1 176 ? -34.447 -26.768 28.390 1.00 83.06 176 PHE A N 1
ATOM 1467 C CA . PHE A 1 176 ? -34.156 -26.127 29.677 1.00 83.06 176 PHE A CA 1
ATOM 1468 C C . PHE A 1 176 ? -35.420 -25.565 30.341 1.00 83.06 176 PHE A C 1
ATOM 1470 O O . PHE A 1 176 ? -36.392 -25.219 29.667 1.00 83.06 176 PHE A O 1
ATOM 1477 N N . ASP A 1 177 ? -35.401 -25.449 31.671 1.00 74.88 177 ASP A N 1
ATOM 1478 C CA . ASP A 1 177 ? -36.522 -24.916 32.452 1.00 74.88 177 ASP A CA 1
ATOM 1479 C C . ASP A 1 177 ? -36.689 -23.410 32.211 1.00 74.88 177 ASP A C 1
ATOM 1481 O O . ASP A 1 177 ? -36.067 -22.602 32.906 1.00 74.88 177 ASP A O 1
ATOM 1485 N N . ARG A 1 178 ? -37.560 -23.014 31.274 1.00 71.56 178 ARG A N 1
ATOM 1486 C CA . ARG A 1 178 ? -38.009 -21.620 31.107 1.00 71.56 178 ARG A CA 1
ATOM 1487 C C . ARG A 1 178 ? -38.875 -21.212 32.303 1.00 71.56 178 ARG A C 1
ATOM 1489 O O . ARG A 1 178 ? -40.101 -21.204 32.231 1.00 71.56 178 ARG A O 1
ATOM 1496 N N . LYS A 1 179 ? -38.252 -20.905 33.440 1.00 62.59 179 LYS A N 1
ATOM 1497 C CA . LYS A 1 179 ? -38.960 -20.285 34.565 1.00 62.59 179 LYS A CA 1
ATOM 1498 C C . LYS A 1 179 ? -39.299 -18.853 34.156 1.00 62.59 179 LYS A C 1
ATOM 1500 O O . LYS A 1 179 ? -38.386 -18.064 33.919 1.00 62.59 179 LYS A O 1
ATOM 1505 N N . GLU A 1 180 ? -40.586 -18.516 34.070 1.00 47.00 180 GLU A N 1
ATOM 1506 C CA . GLU A 1 180 ? -41.033 -17.123 33.969 1.00 47.00 180 GLU A CA 1
ATOM 1507 C C . GLU A 1 180 ? -40.489 -16.354 35.179 1.00 47.00 180 GLU A C 1
ATOM 1509 O O . GLU A 1 180 ? -40.976 -16.487 36.300 1.00 47.00 180 GLU A O 1
ATOM 1514 N N . ILE A 1 181 ? -39.425 -15.576 34.974 1.00 45.25 181 ILE A N 1
ATOM 1515 C CA . ILE A 1 181 ? -38.952 -14.631 35.982 1.00 45.25 181 ILE A CA 1
ATOM 1516 C C . ILE A 1 181 ? -39.827 -13.392 35.841 1.00 45.25 181 ILE A C 1
ATOM 1518 O O . ILE A 1 181 ? -39.500 -12.457 35.106 1.00 45.25 181 ILE A O 1
ATOM 1522 N N . ASP A 1 182 ? -40.956 -13.409 36.541 1.00 39.44 182 ASP A N 1
ATOM 1523 C CA . ASP A 1 182 ? -41.750 -12.214 36.775 1.00 39.44 182 ASP A CA 1
ATOM 1524 C C . ASP A 1 182 ? -40.923 -11.264 37.660 1.00 39.44 182 ASP A C 1
ATOM 1526 O O . ASP A 1 182 ? -40.599 -11.554 38.814 1.00 39.44 182 ASP A O 1
ATOM 1530 N N . LEU A 1 183 ? -40.485 -10.143 37.090 1.00 41.31 183 LEU A N 1
ATOM 1531 C CA . LEU A 1 183 ? -39.509 -9.209 37.672 1.00 41.31 183 LEU A CA 1
ATOM 1532 C C . LEU A 1 183 ? -40.075 -8.358 38.828 1.00 41.31 183 LEU A C 1
ATOM 1534 O O . LEU A 1 183 ? -39.513 -7.313 39.154 1.00 41.31 183 LEU A O 1
ATOM 1538 N N . ASN A 1 184 ? -41.179 -8.778 39.449 1.00 42.00 184 ASN A N 1
ATOM 1539 C CA . ASN A 1 184 ? -42.017 -7.896 40.253 1.00 42.00 184 ASN A CA 1
ATOM 1540 C C . ASN A 1 184 ? -42.604 -8.527 41.523 1.00 42.00 184 ASN A C 1
ATOM 1542 O O . ASN A 1 184 ? -43.763 -8.283 41.833 1.00 42.00 184 ASN A O 1
ATOM 1546 N N . VAL A 1 185 ? -41.844 -9.289 42.319 1.00 41.50 185 VAL A N 1
ATOM 1547 C CA . VAL A 1 185 ? -42.359 -9.727 43.631 1.00 41.50 185 VAL A CA 1
ATOM 1548 C C . VAL A 1 185 ? -41.261 -9.835 44.700 1.00 41.50 185 VAL A C 1
ATOM 1550 O O . VAL A 1 185 ? -40.713 -10.900 44.947 1.00 41.50 185 VAL A O 1
ATOM 1553 N N . PHE A 1 186 ? -40.986 -8.739 45.411 1.00 41.59 186 PHE A N 1
ATOM 1554 C CA . PHE A 1 186 ? -40.788 -8.845 46.862 1.00 41.59 186 PHE A CA 1
ATOM 1555 C C . PHE A 1 186 ? -42.190 -8.724 47.455 1.00 41.59 186 PHE A C 1
ATOM 1557 O O . PHE A 1 186 ? -42.785 -7.645 47.382 1.00 41.59 186 PHE A O 1
ATOM 1564 N N . THR A 1 187 ? -42.766 -9.815 47.963 1.00 55.84 187 THR A N 1
ATOM 1565 C CA . THR A 1 187 ? -44.114 -9.735 48.538 1.00 55.84 187 THR A CA 1
ATOM 1566 C C . THR A 1 187 ? -44.089 -8.836 49.773 1.00 55.84 187 THR A C 1
ATOM 1568 O O . THR A 1 187 ? -43.198 -8.902 50.619 1.00 55.84 187 THR A O 1
ATOM 1571 N N . THR A 1 188 ? -45.105 -7.989 49.910 1.00 54.41 188 THR A N 1
ATOM 1572 C CA . THR A 1 188 ? -45.351 -7.153 51.094 1.00 54.41 188 THR A CA 1
ATOM 1573 C C . THR A 1 188 ? -45.371 -7.978 52.390 1.00 54.41 188 THR A C 1
ATOM 1575 O O . THR A 1 188 ? -45.060 -7.456 53.456 1.00 54.41 188 THR A O 1
ATOM 1578 N N . GLN A 1 189 ? -45.665 -9.277 52.286 1.00 50.38 189 GLN A N 1
ATOM 1579 C CA . GLN A 1 189 ? -45.742 -10.227 53.388 1.00 50.38 189 GLN A CA 1
ATOM 1580 C C . GLN A 1 189 ? -44.384 -10.505 54.045 1.00 50.38 189 GLN A C 1
ATOM 1582 O O . GLN A 1 189 ? -44.287 -10.446 55.265 1.00 50.38 189 GLN A O 1
ATOM 1587 N N . GLU A 1 190 ? -43.312 -10.694 53.271 1.00 53.50 190 GLU A N 1
ATOM 1588 C CA . GLU A 1 190 ? -41.968 -10.917 53.832 1.00 53.50 190 GLU A CA 1
ATOM 1589 C C . GLU A 1 190 ? -41.450 -9.682 54.582 1.00 53.50 190 GLU A C 1
ATOM 1591 O O . GLU A 1 190 ? -40.737 -9.790 55.581 1.00 53.50 190 GLU A O 1
ATOM 1596 N N . ARG A 1 191 ? -41.856 -8.485 54.139 1.00 51.75 191 ARG A N 1
ATOM 1597 C CA . ARG A 1 191 ? -41.557 -7.227 54.840 1.00 51.75 191 ARG A CA 1
ATOM 1598 C C . ARG A 1 191 ? -42.347 -7.087 56.141 1.00 51.75 191 ARG A C 1
ATOM 1600 O O . ARG A 1 191 ? -41.814 -6.549 57.110 1.00 51.75 191 ARG A O 1
ATOM 1607 N N . ILE A 1 192 ? -43.588 -7.571 56.171 1.00 59.03 192 ILE A N 1
ATOM 1608 C CA . ILE A 1 192 ? -44.438 -7.572 57.368 1.00 59.03 192 ILE A CA 1
ATOM 1609 C C . ILE A 1 192 ? -43.931 -8.607 58.381 1.00 59.03 192 ILE A C 1
ATOM 1611 O O . ILE A 1 192 ? -43.779 -8.268 59.551 1.00 59.03 192 ILE A O 1
ATOM 1615 N N . ASP A 1 193 ? -43.562 -9.811 57.945 1.00 62.25 193 ASP A N 1
ATOM 1616 C CA . ASP A 1 193 ? -43.038 -10.863 58.827 1.00 62.25 193 ASP A CA 1
ATOM 1617 C C . ASP A 1 193 ? -41.698 -10.470 59.468 1.00 62.25 193 ASP A C 1
ATOM 1619 O O . ASP A 1 193 ? -41.444 -10.773 60.638 1.00 62.25 193 ASP A O 1
ATOM 1623 N N . LEU A 1 194 ? -40.852 -9.732 58.740 1.00 59.78 194 LEU A N 1
ATOM 1624 C CA . LEU A 1 194 ? -39.617 -9.174 59.291 1.00 59.78 194 LEU A CA 1
ATOM 1625 C C . LEU A 1 194 ? -39.904 -8.073 60.329 1.00 59.78 194 LEU A C 1
ATOM 1627 O O . LEU A 1 194 ? -39.279 -8.053 61.387 1.00 59.78 194 LEU A O 1
ATOM 1631 N N . ALA A 1 195 ? -40.877 -7.192 60.068 1.00 56.69 195 ALA A N 1
ATOM 1632 C CA . ALA A 1 195 ? -41.282 -6.143 61.008 1.00 56.69 195 ALA A CA 1
ATOM 1633 C C . ALA A 1 195 ? -41.909 -6.716 62.292 1.00 56.69 195 ALA A C 1
ATOM 1635 O O . ALA A 1 195 ? -41.621 -6.236 63.388 1.00 56.69 195 ALA A O 1
ATOM 1636 N N . VAL A 1 196 ? -42.707 -7.781 62.177 1.00 63.66 196 VAL A N 1
ATOM 1637 C CA . VAL A 1 196 ? -43.312 -8.481 63.320 1.00 63.66 196 VAL A CA 1
ATOM 1638 C C . VAL A 1 196 ? -42.247 -9.179 64.170 1.00 63.66 196 VAL A C 1
ATOM 1640 O O . VAL A 1 196 ? -42.280 -9.053 65.394 1.00 63.66 196 VAL A O 1
ATOM 1643 N N . LYS A 1 197 ? -41.253 -9.833 63.553 1.00 64.44 197 LYS A N 1
ATOM 1644 C CA . LYS A 1 197 ? -40.122 -10.434 64.286 1.00 64.44 197 LYS A CA 1
ATOM 1645 C C . LYS A 1 197 ? -39.303 -9.398 65.057 1.00 64.44 197 LYS A C 1
ATOM 1647 O O . LYS A 1 197 ? -38.929 -9.647 66.201 1.00 64.44 197 LYS A O 1
ATOM 1652 N N . VAL A 1 198 ? -39.060 -8.229 64.463 1.00 61.12 198 VAL A N 1
ATOM 1653 C CA . VAL A 1 198 ? -38.350 -7.127 65.132 1.00 61.12 198 VAL A CA 1
ATOM 1654 C C . VAL A 1 198 ? -39.164 -6.591 66.314 1.00 61.12 198 VAL A C 1
ATOM 1656 O O . VAL A 1 198 ? -38.621 -6.416 67.400 1.00 61.12 198 VAL A O 1
ATOM 1659 N N . LEU A 1 199 ? -40.477 -6.406 66.159 1.00 56.25 199 LEU A N 1
ATOM 1660 C CA . LEU A 1 199 ? -41.340 -5.918 67.241 1.00 56.25 199 LEU A CA 1
ATOM 1661 C C . LEU A 1 199 ? -41.467 -6.914 68.405 1.00 56.25 199 LEU A C 1
ATOM 1663 O O . LEU A 1 199 ? -41.452 -6.501 69.562 1.00 56.25 199 LEU A O 1
ATOM 1667 N N . GLN A 1 200 ? -41.515 -8.219 68.124 1.00 57.50 200 GLN A N 1
ATOM 1668 C CA . GLN A 1 200 ? -41.539 -9.259 69.160 1.00 57.50 200 GLN A CA 1
ATOM 1669 C C . GLN A 1 200 ? -40.221 -9.350 69.941 1.00 57.50 200 GLN A C 1
ATOM 1671 O O . GLN A 1 200 ? -40.241 -9.634 71.136 1.00 57.50 200 GLN A O 1
ATOM 1676 N N . SER A 1 201 ? -39.083 -9.044 69.308 1.00 53.47 201 SER A N 1
ATOM 1677 C CA . SER A 1 201 ? -37.782 -9.008 69.991 1.00 53.47 201 SER A CA 1
ATOM 1678 C C . SER A 1 201 ? -37.618 -7.834 70.970 1.00 53.47 201 SER A C 1
ATOM 1680 O O . SER A 1 201 ? -36.770 -7.891 71.853 1.00 53.47 201 SER A O 1
ATOM 1682 N N . ILE A 1 202 ? -38.458 -6.797 70.867 1.00 55.59 202 ILE A N 1
ATOM 1683 C CA . ILE A 1 202 ? -38.420 -5.606 71.734 1.00 55.59 202 ILE A CA 1
ATOM 1684 C C . ILE A 1 202 ? -39.262 -5.801 73.014 1.00 55.59 202 ILE A C 1
ATOM 1686 O O . ILE A 1 202 ? -39.049 -5.108 74.004 1.00 55.59 202 ILE A O 1
ATOM 1690 N N . GLN A 1 203 ? -40.195 -6.760 73.036 1.00 48.56 203 GLN A N 1
ATOM 1691 C CA . GLN A 1 203 ? -41.208 -6.882 74.096 1.00 48.56 203 GLN A CA 1
ATOM 1692 C C . GLN A 1 203 ? -40.814 -7.782 75.291 1.00 48.56 203 GLN A C 1
ATOM 1694 O O . GLN A 1 203 ? -41.617 -7.926 76.210 1.00 48.56 203 GLN A O 1
ATOM 1699 N N . ILE A 1 204 ? -39.615 -8.391 75.299 1.00 52.47 204 ILE A N 1
ATOM 1700 C CA . ILE A 1 204 ? -39.186 -9.381 76.322 1.00 52.47 204 ILE A CA 1
ATOM 1701 C C . ILE A 1 204 ? -37.826 -9.040 76.989 1.00 52.47 204 ILE A C 1
ATOM 1703 O O . ILE A 1 204 ? -37.372 -9.771 77.862 1.00 52.47 204 ILE A O 1
ATOM 1707 N N . ALA A 1 205 ? -37.176 -7.917 76.669 1.00 44.09 205 ALA A N 1
ATOM 1708 C CA . ALA A 1 205 ? -35.923 -7.535 77.337 1.00 44.09 205 ALA A CA 1
ATOM 1709 C C . ALA A 1 205 ? -36.195 -6.781 78.666 1.00 44.09 205 ALA A C 1
ATOM 1711 O O . ALA A 1 205 ? -36.961 -5.814 78.655 1.00 44.09 205 ALA A O 1
ATOM 1712 N N . PRO A 1 206 ? -35.588 -7.161 79.810 1.00 57.12 206 PRO A N 1
ATOM 1713 C CA . PRO A 1 206 ? -35.646 -6.383 81.051 1.00 57.12 206 PRO A CA 1
ATOM 1714 C C . PRO A 1 206 ? -35.060 -4.975 80.839 1.00 57.12 206 PRO A C 1
ATOM 1716 O O . PRO A 1 206 ? -34.116 -4.814 80.067 1.00 57.12 206 PRO A O 1
ATOM 1719 N N . GLU A 1 207 ? -35.540 -3.952 81.557 1.00 55.75 207 GLU A N 1
ATOM 1720 C CA . GLU A 1 207 ? -35.051 -2.557 81.436 1.00 55.75 207 GLU A CA 1
ATOM 1721 C C . GLU A 1 207 ? -33.516 -2.414 81.559 1.00 55.75 207 GLU A C 1
ATOM 1723 O O . GLU A 1 207 ? -32.926 -1.508 80.967 1.00 55.75 207 GLU A O 1
ATOM 1728 N N . SER A 1 208 ? -32.842 -3.335 82.259 1.00 57.59 208 SER A N 1
ATOM 1729 C CA . SER A 1 208 ? -31.376 -3.390 82.355 1.00 57.59 208 SER A CA 1
ATOM 1730 C C . SER A 1 208 ? -30.678 -3.843 81.063 1.00 57.59 208 SER A C 1
ATOM 1732 O O . SER A 1 208 ? -29.597 -3.346 80.756 1.00 57.59 208 SER A O 1
ATOM 1734 N N . GLU A 1 209 ? -31.279 -4.749 80.283 1.00 57.69 209 GLU A N 1
ATOM 1735 C CA . GLU A 1 209 ? -30.763 -5.153 78.964 1.00 57.69 209 GLU A CA 1
ATOM 1736 C C . GLU A 1 209 ? -31.042 -4.081 77.912 1.00 57.69 209 GLU A C 1
ATOM 1738 O O . GLU A 1 209 ? -30.196 -3.838 77.058 1.00 57.69 209 GLU A O 1
ATOM 1743 N N . ILE A 1 210 ? -32.172 -3.371 78.015 1.00 59.12 210 ILE A N 1
ATOM 1744 C CA . ILE A 1 210 ? -32.492 -2.228 77.146 1.00 59.12 210 ILE A CA 1
ATOM 1745 C C . ILE A 1 210 ? -31.453 -1.112 77.325 1.00 59.12 210 ILE A C 1
ATOM 1747 O O . ILE A 1 210 ? -30.972 -0.561 76.336 1.00 59.12 210 ILE A O 1
ATOM 1751 N N . HIS A 1 211 ? -31.046 -0.805 78.561 1.00 66.06 211 HIS A N 1
ATOM 1752 C CA . HIS A 1 211 ? -29.990 0.180 78.813 1.00 66.06 211 HIS A CA 1
ATOM 1753 C C . HIS A 1 211 ? -28.620 -0.248 78.267 1.00 66.06 211 HIS A C 1
ATOM 1755 O O . HIS A 1 211 ? -27.943 0.576 77.655 1.00 66.06 211 HIS A O 1
ATOM 1761 N N . SER A 1 212 ? -28.237 -1.520 78.426 1.00 72.50 212 SER A N 1
ATOM 1762 C CA . SER A 1 212 ? -27.015 -2.076 77.822 1.00 72.50 212 SER A CA 1
ATOM 1763 C C . SER A 1 212 ? -27.048 -1.992 76.293 1.00 72.50 212 SER A C 1
ATOM 1765 O O . SER A 1 212 ? -26.092 -1.528 75.683 1.00 72.50 212 SER A O 1
ATOM 1767 N N . LEU A 1 213 ? -28.171 -2.362 75.669 1.00 73.56 213 LEU A N 1
ATOM 1768 C CA . LEU A 1 213 ? -28.372 -2.278 74.219 1.00 73.56 213 LEU A CA 1
ATOM 1769 C C . LEU A 1 213 ? -28.324 -0.838 73.702 1.00 73.56 213 LEU A C 1
ATOM 1771 O O . LEU A 1 213 ? -27.806 -0.595 72.614 1.00 73.56 213 LEU A O 1
ATOM 1775 N N . ILE A 1 214 ? -28.858 0.125 74.458 1.00 77.12 214 ILE A N 1
ATOM 1776 C CA . ILE A 1 214 ? -28.782 1.549 74.110 1.00 77.12 214 ILE A CA 1
ATOM 1777 C C . ILE A 1 214 ? -27.332 2.032 74.151 1.00 77.12 214 ILE A C 1
ATOM 1779 O O . ILE A 1 214 ? -26.920 2.771 73.255 1.00 77.12 214 ILE A O 1
ATOM 1783 N N . GLU A 1 215 ? -26.555 1.619 75.149 1.00 79.69 215 GLU A N 1
ATOM 1784 C CA . GLU A 1 215 ? -25.165 2.049 75.284 1.00 79.69 215 GLU A CA 1
ATOM 1785 C C . GLU A 1 215 ? -24.265 1.392 74.224 1.00 79.69 215 GLU A C 1
ATOM 1787 O O . GLU A 1 215 ? -23.538 2.105 73.531 1.00 79.69 215 GLU A O 1
ATOM 1792 N N . ASP A 1 216 ? -24.436 0.092 73.961 1.00 80.69 216 ASP A N 1
ATOM 1793 C CA . ASP A 1 216 ? -23.793 -0.613 72.842 1.00 80.69 216 ASP A CA 1
ATOM 1794 C C . ASP A 1 216 ? -24.198 -0.006 71.487 1.00 80.69 216 ASP A C 1
ATOM 1796 O O . ASP A 1 216 ? -23.386 0.127 70.566 1.00 80.69 216 ASP A O 1
ATOM 1800 N N . SER A 1 217 ? -25.461 0.409 71.342 1.00 78.25 217 SER A N 1
ATOM 1801 C CA . SER A 1 217 ? -25.947 1.081 70.135 1.00 78.25 217 SER A CA 1
ATOM 1802 C C . SER A 1 217 ? -25.362 2.483 69.978 1.00 78.25 217 SER A C 1
ATOM 1804 O O . SER A 1 217 ? -25.113 2.893 68.842 1.00 78.25 217 SER A O 1
ATOM 1806 N N . LYS A 1 218 ? -25.144 3.235 71.064 1.00 86.06 218 LYS A N 1
ATOM 1807 C CA . LYS A 1 218 ? -24.453 4.534 71.016 1.00 86.06 218 LYS A CA 1
ATOM 1808 C C . LYS A 1 218 ? -22.993 4.354 70.640 1.00 86.06 218 LYS A C 1
ATOM 1810 O O . LYS A 1 218 ? -22.503 5.080 69.780 1.00 86.06 218 LYS A O 1
ATOM 1815 N N . GLU A 1 219 ? -22.316 3.376 71.233 1.00 88.38 219 GLU A N 1
ATOM 1816 C CA . GLU A 1 219 ? -20.913 3.096 70.945 1.00 88.38 219 GLU A CA 1
ATOM 1817 C C . GLU A 1 219 ? -20.731 2.639 69.487 1.00 88.38 219 GLU A C 1
ATOM 1819 O O . GLU A 1 219 ? -19.856 3.136 68.771 1.00 88.38 219 GLU A O 1
ATOM 1824 N N . ASN A 1 220 ? -21.644 1.797 68.988 1.00 85.88 220 ASN A N 1
ATOM 1825 C CA . ASN A 1 220 ? -21.716 1.435 67.573 1.00 85.88 220 ASN A CA 1
ATOM 1826 C C . ASN A 1 220 ? -22.038 2.632 66.669 1.00 85.88 220 ASN A C 1
ATOM 1828 O O . ASN A 1 220 ? -21.419 2.765 65.611 1.00 85.88 220 ASN A O 1
ATOM 1832 N N . MET A 1 221 ? -22.952 3.526 67.065 1.00 87.38 221 MET A N 1
ATOM 1833 C CA . MET A 1 221 ? -23.224 4.762 66.319 1.00 87.38 221 MET A CA 1
ATOM 1834 C C . MET A 1 221 ? -21.980 5.642 66.220 1.00 87.38 221 MET A C 1
ATOM 1836 O O . MET A 1 221 ? -21.665 6.131 65.136 1.00 87.38 221 MET A O 1
ATOM 1840 N N . GLU A 1 222 ? -21.247 5.820 67.317 1.00 90.88 222 GLU A N 1
ATOM 1841 C CA . GLU A 1 222 ? -20.040 6.643 67.348 1.00 90.88 222 GLU A CA 1
ATOM 1842 C C . GLU A 1 222 ? -18.927 6.015 66.490 1.00 90.88 222 GLU A C 1
ATOM 1844 O O . GLU A 1 222 ? -18.225 6.709 65.746 1.00 90.88 222 GLU A O 1
ATOM 1849 N N . ARG A 1 223 ? -18.806 4.680 66.510 1.00 92.38 223 ARG A N 1
ATOM 1850 C CA . ARG A 1 223 ? -17.878 3.924 65.654 1.00 92.38 223 ARG A CA 1
ATOM 1851 C C . ARG A 1 223 ? -18.228 4.061 64.172 1.00 92.38 223 ARG A C 1
ATOM 1853 O O . ARG A 1 223 ? -17.344 4.335 63.359 1.00 92.38 223 ARG A O 1
ATOM 1860 N N . LEU A 1 224 ? -19.509 3.926 63.824 1.00 89.50 224 LEU A N 1
ATOM 1861 C CA . LEU A 1 224 ? -20.009 4.114 62.462 1.00 89.50 224 LEU A CA 1
ATOM 1862 C C . LEU A 1 224 ? -19.831 5.556 61.991 1.00 89.50 224 LEU A C 1
ATOM 1864 O O . LEU A 1 224 ? -19.482 5.774 60.834 1.00 89.50 224 LEU A O 1
ATOM 1868 N N . LYS A 1 225 ? -20.014 6.543 62.871 1.00 92.81 225 LYS A N 1
ATOM 1869 C CA . LYS A 1 225 ? -19.806 7.963 62.567 1.00 92.81 225 LYS A CA 1
ATOM 1870 C C . LYS A 1 225 ? -18.345 8.252 62.220 1.00 92.81 225 LYS A C 1
ATOM 1872 O O . LYS A 1 225 ? -18.089 8.841 61.171 1.00 92.81 225 LYS A O 1
ATOM 1877 N N . LYS A 1 226 ? -17.399 7.731 63.013 1.00 93.12 226 LYS A N 1
ATOM 1878 C CA . LYS A 1 226 ? -15.955 7.807 62.723 1.00 93.12 226 LYS A CA 1
ATOM 1879 C C . LYS A 1 226 ? -15.587 7.109 61.412 1.00 93.12 226 LYS A C 1
ATOM 1881 O O . LYS A 1 226 ? -14.810 7.646 60.627 1.00 93.12 226 LYS A O 1
ATOM 1886 N N . GLN A 1 227 ? -16.166 5.938 61.132 1.00 91.25 227 GLN A N 1
ATOM 1887 C CA . GLN A 1 227 ? -15.977 5.270 59.838 1.00 91.25 227 GLN A CA 1
ATOM 1888 C C . GLN A 1 227 ? -16.544 6.098 58.679 1.00 91.25 227 GLN A C 1
ATOM 1890 O O . GLN A 1 227 ? -15.913 6.189 57.630 1.00 91.25 227 GLN A O 1
ATOM 1895 N N . ASN A 1 228 ? -17.705 6.732 58.855 1.00 91.38 228 ASN A N 1
ATOM 1896 C CA . ASN A 1 228 ? -18.313 7.590 57.837 1.00 91.38 228 ASN A CA 1
ATOM 1897 C C . ASN A 1 228 ? -17.444 8.820 57.538 1.00 91.38 228 ASN A C 1
ATOM 1899 O O . ASN A 1 228 ? -17.255 9.170 56.375 1.00 91.38 228 ASN A O 1
ATOM 1903 N N . GLU A 1 229 ? -16.885 9.457 58.569 1.00 94.12 229 GLU A N 1
ATOM 1904 C CA . GLU A 1 229 ? -15.920 10.553 58.410 1.00 94.12 229 GLU A CA 1
ATOM 1905 C C . GLU A 1 229 ? -14.665 10.091 57.668 1.00 94.12 229 GLU A C 1
ATOM 1907 O O . GLU A 1 229 ? -14.286 10.717 56.677 1.00 94.12 229 GLU A O 1
ATOM 1912 N N . HIS A 1 230 ? -14.102 8.939 58.039 1.00 93.25 230 HIS A N 1
ATOM 1913 C CA . HIS A 1 230 ? -12.964 8.357 57.328 1.00 93.25 230 HIS A CA 1
ATOM 1914 C C . HIS A 1 230 ? -13.265 8.102 55.840 1.00 93.25 230 HIS A C 1
ATOM 1916 O O . HIS A 1 230 ? -12.476 8.465 54.965 1.00 93.25 230 HIS A O 1
ATOM 1922 N N . TRP A 1 231 ? -14.429 7.526 55.521 1.00 91.12 231 TRP A N 1
ATOM 1923 C CA . TRP A 1 231 ? -14.845 7.295 54.134 1.00 91.12 231 TRP A CA 1
ATOM 1924 C C . TRP A 1 231 ? -15.078 8.597 53.360 1.00 91.12 231 TRP A C 1
ATOM 1926 O O . TRP A 1 231 ? -14.756 8.665 52.170 1.00 91.12 231 TRP A O 1
ATOM 1936 N N . ARG A 1 232 ? -15.582 9.652 54.012 1.00 93.62 232 ARG A N 1
ATOM 1937 C CA . ARG A 1 232 ? -15.711 10.983 53.397 1.00 93.62 232 ARG A CA 1
ATOM 1938 C C . ARG A 1 232 ? -14.350 11.582 53.056 1.00 93.62 232 ARG A C 1
ATOM 1940 O O . ARG A 1 232 ? -14.185 12.093 51.948 1.00 93.62 232 ARG A O 1
ATOM 1947 N N . GLU A 1 233 ? -13.376 11.486 53.958 1.00 94.50 233 GLU A N 1
ATOM 1948 C CA . GLU A 1 233 ? -12.006 11.952 53.716 1.00 94.50 233 GLU A CA 1
ATOM 1949 C C . GLU A 1 233 ? -11.341 11.180 52.571 1.00 94.50 233 GLU A C 1
ATOM 1951 O O . GLU A 1 233 ? -10.818 11.790 51.633 1.00 94.50 233 GLU A O 1
ATOM 1956 N N . GLN A 1 234 ? -11.439 9.846 52.572 1.00 93.06 234 GLN A N 1
ATOM 1957 C CA . GLN A 1 234 ? -10.934 9.019 51.473 1.00 93.06 234 GLN A CA 1
ATOM 1958 C C . GLN A 1 234 ? -11.596 9.372 50.137 1.00 93.06 234 GLN A C 1
ATOM 1960 O O . GLN A 1 234 ? -10.911 9.545 49.126 1.00 93.06 234 GLN A O 1
ATOM 1965 N N . SER A 1 235 ? -12.920 9.552 50.122 1.00 90.44 235 SER A N 1
ATOM 1966 C CA . SER A 1 235 ? -13.644 9.956 48.916 1.00 90.44 235 SER A CA 1
ATOM 1967 C C . SER A 1 235 ? -13.192 11.328 48.405 1.00 90.44 235 SER A C 1
ATOM 1969 O O . SER A 1 235 ? -13.127 11.529 47.189 1.00 90.44 235 SER A O 1
ATOM 1971 N N . ALA A 1 236 ? -12.864 12.271 49.292 1.00 94.44 236 ALA A N 1
ATOM 1972 C CA . ALA A 1 236 ? -12.336 13.576 48.904 1.00 94.44 236 ALA A CA 1
ATOM 1973 C C . ALA A 1 236 ? -10.935 13.459 48.275 1.00 94.44 236 ALA A C 1
ATOM 1975 O O . ALA A 1 236 ? -10.676 14.070 47.232 1.00 94.44 236 ALA A O 1
ATOM 1976 N N . ILE A 1 237 ? -10.060 12.623 48.848 1.00 95.12 237 ILE A N 1
ATOM 1977 C CA . ILE A 1 237 ? -8.715 12.348 48.317 1.00 95.12 237 ILE A CA 1
ATOM 1978 C C . ILE A 1 237 ? -8.805 11.712 46.925 1.00 95.12 237 ILE A C 1
ATOM 1980 O O . ILE A 1 237 ? -8.211 12.227 45.971 1.00 95.12 237 ILE A O 1
ATOM 1984 N N . TYR A 1 238 ? -9.587 10.638 46.771 1.00 94.00 238 TYR A N 1
ATOM 1985 C CA . TYR A 1 238 ? -9.768 9.977 45.477 1.00 94.00 238 TYR A CA 1
ATOM 1986 C C . TYR A 1 238 ? -10.436 10.898 44.453 1.00 94.00 238 TYR A C 1
ATOM 1988 O O . TYR A 1 238 ? -9.991 10.963 43.306 1.00 94.00 238 TYR A O 1
ATOM 1996 N N . GLY A 1 239 ? -11.428 11.693 44.863 1.00 93.94 239 GLY A N 1
ATOM 1997 C CA . GLY A 1 239 ? -12.040 12.711 44.008 1.00 93.94 239 GLY A CA 1
ATOM 1998 C C . GLY A 1 239 ? -11.027 13.742 43.490 1.00 93.94 239 GLY A C 1
ATOM 1999 O O . GLY A 1 239 ? -11.065 14.121 42.316 1.00 93.94 239 GLY A O 1
ATOM 2000 N N . GLY A 1 240 ? -10.074 14.161 44.328 1.00 95.69 240 GLY A N 1
ATOM 2001 C CA . GLY A 1 240 ? -8.961 15.027 43.930 1.00 95.69 240 GLY A CA 1
ATOM 2002 C C . GLY A 1 240 ? -8.010 14.365 42.927 1.00 95.69 240 GLY A C 1
ATOM 2003 O O . GLY A 1 240 ? -7.641 14.980 41.920 1.00 95.69 240 GLY A O 1
ATOM 2004 N N . GLN A 1 241 ? -7.654 13.096 43.153 1.00 93.75 241 GLN A N 1
ATOM 2005 C CA . GLN A 1 241 ? -6.795 12.326 42.246 1.00 93.75 241 GLN A CA 1
ATOM 2006 C C . GLN A 1 241 ? -7.443 12.117 40.872 1.00 93.75 241 GLN A C 1
ATOM 2008 O O . GLN A 1 241 ? -6.782 12.320 39.851 1.00 93.75 241 GLN A O 1
ATOM 2013 N N . VAL A 1 242 ? -8.740 11.792 40.833 1.00 93.94 242 VAL A N 1
ATOM 2014 C CA . VAL A 1 242 ? -9.505 11.642 39.586 1.00 93.94 242 VAL A CA 1
ATOM 2015 C C . VAL A 1 242 ? -9.492 12.946 38.793 1.00 93.94 242 VAL A C 1
ATOM 2017 O O . VAL A 1 242 ? -9.126 12.934 37.620 1.00 93.94 242 VAL A O 1
ATOM 2020 N N . LYS A 1 243 ? -9.766 14.092 39.432 1.00 94.81 243 LYS A N 1
ATOM 2021 C CA . LYS A 1 243 ? -9.711 15.405 38.763 1.00 94.81 243 LYS A CA 1
ATOM 2022 C C . LYS A 1 243 ? -8.322 15.725 38.203 1.00 94.81 243 LYS A C 1
ATOM 2024 O O . LYS A 1 243 ? -8.212 16.311 37.125 1.00 94.81 243 LYS A O 1
ATOM 2029 N N . LYS A 1 244 ? -7.248 15.357 38.912 1.00 95.81 244 LYS A N 1
ATOM 2030 C CA . LYS A 1 244 ? -5.872 15.544 38.423 1.00 95.81 244 LYS A CA 1
ATOM 2031 C C . LYS A 1 244 ? -5.600 14.672 37.193 1.00 95.81 244 LYS A C 1
ATOM 2033 O O . LYS A 1 244 ? -5.120 15.183 36.182 1.00 95.81 244 LYS A O 1
ATOM 2038 N N . LYS A 1 245 ? -5.973 13.391 37.249 1.00 93.81 245 LYS A N 1
ATOM 2039 C CA . LYS A 1 245 ? -5.829 12.446 36.131 1.00 93.81 245 LYS A CA 1
ATOM 2040 C C . LYS A 1 245 ? -6.664 12.842 34.919 1.00 93.81 245 LYS A C 1
ATOM 2042 O O . LYS A 1 245 ? -6.202 12.707 33.790 1.00 93.81 245 LYS A O 1
ATOM 2047 N N . GLU A 1 246 ? -7.849 13.394 35.136 1.00 94.62 246 GLU A N 1
ATOM 2048 C CA . GLU A 1 246 ? -8.708 13.895 34.068 1.00 94.62 246 GLU A CA 1
ATOM 2049 C C . GLU A 1 246 ? -8.074 15.097 33.350 1.00 94.62 246 GLU A C 1
ATOM 2051 O O . GLU A 1 246 ? -8.033 15.126 32.119 1.00 94.62 246 GLU A O 1
ATOM 2056 N N . LYS A 1 247 ? -7.465 16.038 34.088 1.00 96.25 247 LYS A N 1
ATOM 2057 C CA . LYS A 1 247 ? -6.690 17.142 33.490 1.00 96.25 247 LYS A CA 1
ATOM 2058 C C . LYS A 1 247 ? -5.490 16.638 32.678 1.00 96.25 247 LYS A C 1
ATOM 2060 O O . LYS A 1 247 ? -5.287 17.101 31.556 1.00 96.25 247 LYS A O 1
ATOM 2065 N N . GLU A 1 248 ? -4.723 15.684 33.212 1.00 95.94 248 GLU A N 1
ATOM 2066 C CA . GLU A 1 248 ? -3.599 15.045 32.502 1.00 95.94 248 GLU A CA 1
ATOM 2067 C C . GLU A 1 248 ? -4.075 14.363 31.206 1.00 95.94 248 GLU A C 1
ATOM 2069 O O . GLU A 1 248 ? -3.469 14.528 30.144 1.00 95.94 248 GLU A O 1
ATOM 2074 N N . TRP A 1 249 ? -5.203 13.650 31.263 1.00 93.81 249 TRP A N 1
ATOM 2075 C CA . TRP A 1 249 ? -5.790 12.974 30.108 1.00 93.81 249 TRP A CA 1
ATOM 2076 C C . TRP A 1 249 ? -6.239 13.954 29.019 1.00 93.81 249 TRP A C 1
ATOM 2078 O O . TRP A 1 249 ? -5.956 13.732 27.840 1.00 93.81 249 TRP A O 1
ATOM 2088 N N . VAL A 1 250 ? -6.883 15.066 29.390 1.00 95.75 250 VAL A N 1
ATOM 2089 C CA . VAL A 1 250 ? -7.287 16.113 28.436 1.00 95.75 250 VAL A CA 1
ATOM 2090 C C . VAL A 1 250 ? -6.066 16.718 27.734 1.00 95.75 250 VAL A C 1
ATOM 2092 O O . VAL A 1 250 ? -6.090 16.906 26.515 1.00 95.75 250 VAL A O 1
ATOM 2095 N N . GLN A 1 251 ? -4.975 16.969 28.464 1.00 95.94 251 GLN A N 1
ATOM 2096 C CA . GLN A 1 251 ? -3.730 17.474 27.875 1.00 95.94 251 GLN A CA 1
ATOM 2097 C C . GLN A 1 251 ? -3.092 16.466 26.911 1.00 95.94 251 GLN A C 1
ATOM 2099 O O . GLN A 1 251 ? -2.692 16.839 25.806 1.00 95.94 251 GLN A O 1
ATOM 2104 N N . LEU A 1 252 ? -3.022 15.188 27.294 1.00 95.19 252 LEU A N 1
ATOM 2105 C CA . LEU A 1 252 ? -2.502 14.123 26.433 1.00 95.19 252 LEU A CA 1
ATOM 2106 C C . LEU A 1 252 ? -3.345 13.946 25.171 1.00 95.19 252 LEU A C 1
ATOM 2108 O O . LEU A 1 252 ? -2.796 13.785 24.082 1.00 95.19 252 LEU A O 1
ATOM 2112 N N . LYS A 1 253 ? -4.672 14.035 25.294 1.00 94.69 253 LYS A N 1
ATOM 2113 C CA . LYS A 1 253 ? -5.583 13.976 24.151 1.00 94.69 253 LYS A CA 1
ATOM 2114 C C . LYS A 1 253 ? -5.336 15.128 23.177 1.00 94.69 253 LYS A C 1
ATOM 2116 O O . LYS A 1 253 ? -5.231 14.882 21.980 1.00 94.69 253 LYS A O 1
ATOM 2121 N N . LYS A 1 254 ? -5.161 16.354 23.682 1.00 96.62 254 LYS A N 1
ATOM 2122 C CA . LYS A 1 254 ? -4.832 17.518 22.847 1.00 96.62 254 LYS A CA 1
ATOM 2123 C C . LYS A 1 254 ? -3.511 17.318 22.091 1.00 96.62 254 LYS A C 1
ATOM 2125 O O . LYS A 1 254 ? -3.480 17.505 20.880 1.00 96.62 254 LYS A O 1
ATOM 2130 N N . LYS A 1 255 ? -2.455 16.855 22.774 1.00 96.69 255 LYS A N 1
ATOM 2131 C CA . LYS A 1 255 ? -1.163 16.533 22.135 1.00 96.69 255 LYS A CA 1
ATOM 2132 C C . LYS A 1 255 ? -1.302 15.450 21.061 1.00 96.69 255 LYS A C 1
ATOM 2134 O O . LYS A 1 255 ? -0.706 15.557 19.995 1.00 96.69 255 LYS A O 1
ATOM 2139 N N . LEU A 1 256 ? -2.107 14.418 21.319 1.00 94.25 256 LEU A N 1
ATOM 2140 C CA . LEU A 1 256 ? -2.366 13.358 20.345 1.00 94.25 256 LEU A CA 1
ATOM 2141 C C . LEU A 1 256 ? -3.073 13.894 19.092 1.00 94.25 256 LEU A C 1
ATOM 2143 O O . LEU A 1 256 ? -2.739 13.485 17.980 1.00 94.25 256 LEU A O 1
ATOM 2147 N N . ASP A 1 257 ? -4.039 14.794 19.260 1.00 95.06 257 ASP A N 1
ATOM 2148 C CA . ASP A 1 257 ? -4.751 15.411 18.141 1.00 95.06 257 ASP A CA 1
ATOM 2149 C C . ASP A 1 257 ? -3.825 16.336 17.325 1.00 95.06 257 ASP A C 1
ATOM 2151 O O . ASP A 1 257 ? -3.839 16.274 16.094 1.00 95.06 257 ASP A O 1
ATOM 2155 N N . GLU A 1 258 ? -2.942 17.100 17.977 1.00 96.81 258 GLU A N 1
ATOM 2156 C CA . GLU A 1 258 ? -1.900 17.902 17.314 1.00 96.81 258 GLU A CA 1
ATOM 2157 C C . GLU A 1 258 ? -0.938 17.027 16.486 1.00 96.81 258 GLU A C 1
ATOM 2159 O O . GLU A 1 258 ? -0.693 17.305 15.308 1.00 96.81 258 GLU A O 1
ATOM 2164 N N . GLU A 1 259 ? -0.450 15.915 17.046 1.00 94.94 259 GLU A N 1
ATOM 2165 C CA . GLU A 1 259 ? 0.425 14.972 16.333 1.00 94.94 259 GLU A CA 1
ATOM 2166 C C . GLU A 1 259 ? -0.283 14.259 15.169 1.00 94.94 259 GLU A C 1
ATOM 2168 O O . GLU A 1 259 ? 0.316 13.996 14.118 1.00 94.94 259 GLU A O 1
ATOM 2173 N N . ARG A 1 260 ? -1.590 13.992 15.290 1.00 93.94 260 ARG A N 1
ATOM 2174 C CA . ARG A 1 260 ? -2.399 13.449 14.186 1.00 93.94 260 ARG A CA 1
ATOM 2175 C C . ARG A 1 260 ? -2.500 14.423 13.019 1.00 93.94 260 ARG A C 1
ATOM 2177 O O . ARG A 1 260 ? -2.400 13.986 11.869 1.00 93.94 260 ARG A O 1
ATOM 2184 N N . VAL A 1 261 ? -2.676 15.715 13.299 1.00 96.00 261 VAL A N 1
ATOM 2185 C CA . VAL A 1 261 ? -2.692 16.759 12.266 1.00 96.00 261 VAL A CA 1
ATOM 2186 C C . VAL A 1 261 ? -1.326 16.844 11.586 1.00 96.00 261 VAL A C 1
ATOM 2188 O O . VAL A 1 261 ? -1.269 16.714 10.363 1.00 96.00 261 VAL A O 1
ATOM 2191 N N . LYS A 1 262 ? -0.224 16.928 12.348 1.00 96.12 262 LYS A N 1
ATOM 2192 C CA . LYS A 1 262 ? 1.145 16.930 11.790 1.00 96.12 262 LYS A CA 1
ATOM 2193 C C . LYS A 1 262 ? 1.415 15.712 10.908 1.00 96.12 262 LYS A C 1
ATOM 2195 O O . LYS A 1 262 ? 1.901 15.845 9.787 1.00 96.12 262 LYS A O 1
ATOM 2200 N N . THR A 1 263 ? 1.025 14.522 11.365 1.00 94.00 263 THR A N 1
ATOM 2201 C CA . THR A 1 263 ? 1.177 13.275 10.598 1.00 94.00 263 THR A CA 1
ATOM 2202 C C . THR A 1 263 ? 0.394 13.311 9.283 1.00 94.00 263 THR A C 1
ATOM 2204 O O . THR A 1 263 ? 0.843 12.761 8.275 1.00 94.00 263 THR A O 1
ATOM 2207 N N . LYS A 1 264 ? -0.793 13.930 9.265 1.00 95.25 264 LYS A N 1
ATOM 2208 C CA . LYS A 1 264 ? -1.596 14.081 8.045 1.00 95.25 264 LYS A CA 1
ATOM 2209 C C . LYS A 1 264 ? -0.912 15.021 7.048 1.00 95.25 264 LYS A C 1
ATOM 2211 O O . LYS A 1 264 ? -0.843 14.667 5.872 1.00 95.25 264 LYS A O 1
ATOM 2216 N N . THR A 1 265 ? -0.369 16.141 7.522 1.00 95.19 265 THR A N 1
ATOM 2217 C CA . THR A 1 265 ? 0.387 17.099 6.701 1.00 95.19 265 THR A CA 1
ATOM 2218 C C . THR A 1 265 ? 1.642 16.455 6.112 1.00 95.19 265 THR A C 1
ATOM 2220 O O . THR A 1 265 ? 1.812 16.454 4.896 1.00 95.19 265 THR A O 1
ATOM 2223 N N . LEU A 1 266 ? 2.451 15.777 6.936 1.00 95.19 266 LEU A N 1
ATOM 2224 C CA . LEU A 1 266 ? 3.646 15.060 6.474 1.00 95.19 266 LEU A CA 1
ATOM 2225 C C . LEU A 1 266 ? 3.311 13.976 5.440 1.00 95.19 266 LEU A C 1
ATOM 2227 O O . LEU A 1 266 ? 4.022 13.810 4.455 1.00 95.19 266 LEU A O 1
ATOM 2231 N N . LYS A 1 267 ? 2.196 13.252 5.602 1.00 94.06 267 LYS A N 1
ATOM 2232 C CA . LYS A 1 267 ? 1.744 12.275 4.593 1.00 94.06 267 LYS A CA 1
ATOM 2233 C C . LYS A 1 267 ? 1.390 12.922 3.256 1.00 94.06 267 LYS A C 1
ATOM 2235 O O . LYS A 1 267 ? 1.606 12.295 2.220 1.00 94.06 267 LYS A O 1
ATOM 2240 N N . GLN A 1 268 ? 0.805 14.118 3.261 1.00 94.62 268 GLN A N 1
ATOM 2241 C CA . GLN A 1 268 ? 0.532 14.857 2.027 1.00 94.62 268 GLN A CA 1
ATOM 2242 C C . GLN A 1 268 ? 1.835 15.327 1.378 1.00 94.62 268 GLN A C 1
ATOM 2244 O O . GLN A 1 268 ? 2.002 15.152 0.175 1.00 94.62 268 GLN A O 1
ATOM 2249 N N . GLU A 1 269 ? 2.780 15.831 2.167 1.00 96.12 269 GLU A N 1
ATOM 2250 C CA . GLU A 1 269 ? 4.088 16.263 1.674 1.00 96.12 269 GLU A CA 1
ATOM 2251 C C . GLU A 1 269 ? 4.889 15.109 1.058 1.00 96.12 269 GLU A C 1
ATOM 2253 O O . GLU A 1 269 ? 5.381 15.237 -0.061 1.00 96.12 269 GLU A O 1
ATOM 2258 N N . VAL A 1 270 ? 4.919 13.942 1.714 1.00 96.12 270 VAL A N 1
ATOM 2259 C CA . VAL A 1 270 ? 5.542 12.723 1.170 1.00 96.12 270 VAL A CA 1
ATOM 2260 C C . VAL A 1 270 ? 4.923 12.337 -0.173 1.00 96.12 270 VAL A C 1
ATOM 2262 O O . VAL A 1 270 ? 5.658 12.039 -1.109 1.00 96.12 270 VAL A O 1
ATOM 2265 N N . LYS A 1 271 ? 3.590 12.391 -0.316 1.00 95.50 271 LYS A N 1
ATOM 2266 C CA . LYS A 1 271 ? 2.930 12.116 -1.606 1.00 95.50 271 LYS A CA 1
ATOM 2267 C C . LYS A 1 271 ? 3.346 13.110 -2.690 1.00 95.50 271 LYS A C 1
ATOM 2269 O O . LYS A 1 271 ? 3.597 12.702 -3.821 1.00 95.50 271 LYS A O 1
ATOM 2274 N N . THR A 1 272 ? 3.434 14.395 -2.355 1.00 96.00 272 THR A N 1
ATOM 2275 C CA . THR A 1 272 ? 3.872 15.437 -3.293 1.00 96.00 272 THR A CA 1
ATOM 2276 C C . THR A 1 272 ? 5.323 15.229 -3.720 1.00 96.00 272 THR A C 1
ATOM 2278 O O . THR A 1 272 ? 5.624 15.313 -4.909 1.00 96.00 272 THR A O 1
ATOM 2281 N N . GLN A 1 273 ? 6.219 14.913 -2.782 1.00 95.75 273 GLN A N 1
ATOM 2282 C CA . GLN A 1 273 ? 7.622 14.616 -3.086 1.00 95.75 273 GLN A CA 1
ATOM 2283 C C . GLN A 1 273 ? 7.760 13.349 -3.935 1.00 95.75 273 GLN A C 1
ATOM 2285 O O . GLN A 1 273 ? 8.508 13.336 -4.906 1.00 95.75 273 GLN A O 1
ATOM 2290 N N . GLN A 1 274 ? 6.979 12.309 -3.642 1.00 95.31 274 GLN A N 1
ATOM 2291 C CA . GLN A 1 274 ? 6.984 11.073 -4.419 1.00 95.31 274 GLN A CA 1
ATOM 2292 C C . GLN A 1 274 ? 6.526 11.303 -5.866 1.00 95.31 274 GLN A C 1
ATOM 2294 O O . GLN A 1 274 ? 7.135 10.765 -6.788 1.00 95.31 274 GLN A O 1
ATOM 2299 N N . LYS A 1 275 ? 5.531 12.178 -6.079 1.00 96.50 275 LYS A N 1
ATOM 2300 C CA . LYS A 1 275 ? 5.137 12.618 -7.424 1.00 96.50 275 LYS A CA 1
ATOM 2301 C C . LYS A 1 275 ? 6.272 13.369 -8.133 1.00 96.50 275 LYS A C 1
ATOM 2303 O O . LYS A 1 275 ? 6.588 13.038 -9.267 1.00 96.50 275 LYS A O 1
ATOM 2308 N N . LYS A 1 276 ? 6.935 14.317 -7.456 1.00 96.75 276 LYS A N 1
ATOM 2309 C CA . LYS A 1 276 ? 8.085 15.049 -8.026 1.00 96.75 276 LYS A CA 1
ATOM 2310 C C . LYS A 1 276 ? 9.229 14.117 -8.437 1.00 96.75 276 LYS A C 1
ATOM 2312 O O . LYS A 1 276 ? 9.824 14.323 -9.489 1.00 96.75 276 LYS A O 1
ATOM 2317 N N . ILE A 1 277 ? 9.521 13.093 -7.633 1.00 96.62 277 ILE A N 1
ATOM 2318 C CA . ILE A 1 277 ? 10.542 12.083 -7.953 1.00 96.62 277 ILE A CA 1
ATOM 2319 C C . ILE A 1 277 ? 10.147 11.302 -9.209 1.00 96.62 277 ILE A C 1
ATOM 2321 O O . ILE A 1 277 ? 10.975 11.128 -10.100 1.00 96.62 277 ILE A O 1
ATOM 2325 N N . GLN A 1 278 ? 8.889 10.871 -9.311 1.00 96.00 278 GLN A N 1
ATOM 2326 C CA . GLN A 1 278 ? 8.397 10.138 -10.477 1.00 96.00 278 GLN A CA 1
ATOM 2327 C C . GLN A 1 278 ? 8.420 10.993 -11.755 1.00 96.00 278 GLN A C 1
ATOM 2329 O O . GLN A 1 278 ? 8.864 10.522 -12.804 1.00 96.00 278 GLN A O 1
ATOM 2334 N N . ASP A 1 279 ? 8.024 12.264 -11.658 1.00 96.44 279 ASP A N 1
ATOM 2335 C CA . ASP A 1 279 ? 8.102 13.219 -12.767 1.00 96.44 279 ASP A CA 1
ATOM 2336 C C . ASP A 1 279 ? 9.566 13.438 -13.200 1.00 96.44 279 ASP A C 1
ATOM 2338 O O . ASP A 1 279 ? 9.872 13.439 -14.392 1.00 96.44 279 ASP A O 1
ATOM 2342 N N . SER A 1 280 ? 10.490 13.570 -12.240 1.00 96.19 280 SER A N 1
ATOM 2343 C CA . SER A 1 280 ? 11.930 13.716 -12.497 1.00 96.19 280 SER A CA 1
ATOM 2344 C C . SER A 1 280 ? 12.530 12.481 -13.172 1.00 96.19 280 SER A C 1
ATOM 2346 O O . SER A 1 280 ? 13.297 12.616 -14.121 1.00 96.19 280 SER A O 1
ATOM 2348 N N . TYR A 1 281 ? 12.161 11.280 -12.721 1.00 96.81 281 TYR A N 1
ATOM 2349 C CA . TYR A 1 281 ? 12.605 10.020 -13.322 1.00 96.81 281 TYR A CA 1
ATOM 2350 C C . TYR A 1 281 ? 12.132 9.891 -14.774 1.00 96.81 281 TYR A C 1
ATOM 2352 O O . TYR A 1 281 ? 12.919 9.566 -15.658 1.00 96.81 281 TYR A O 1
ATOM 2360 N N . THR A 1 282 ? 10.871 10.239 -15.033 1.00 95.94 282 THR A N 1
ATOM 2361 C CA . THR A 1 282 ? 10.295 10.214 -16.384 1.00 95.94 282 THR A CA 1
ATOM 2362 C C . THR A 1 282 ? 11.023 11.189 -17.316 1.00 95.94 282 THR A C 1
ATOM 2364 O O . THR A 1 282 ? 11.370 10.835 -18.438 1.00 95.94 282 THR A O 1
ATOM 2367 N N . ARG A 1 283 ? 11.329 12.409 -16.846 1.00 96.31 283 ARG A N 1
ATOM 2368 C CA . ARG A 1 283 ? 12.120 13.383 -17.622 1.00 96.31 283 ARG A CA 1
ATOM 2369 C C . ARG A 1 283 ? 13.538 12.896 -17.904 1.00 96.31 283 ARG A C 1
ATOM 2371 O O . ARG A 1 283 ? 14.028 13.108 -19.005 1.00 96.31 283 ARG A O 1
ATOM 2378 N N . ALA A 1 284 ? 14.184 12.253 -16.932 1.00 95.50 284 ALA A N 1
ATOM 2379 C CA . ALA A 1 284 ? 15.522 11.699 -17.118 1.00 95.50 284 ALA A CA 1
ATOM 2380 C C . ALA A 1 284 ? 15.534 10.598 -18.189 1.00 95.50 284 ALA A C 1
ATOM 2382 O O . ALA A 1 284 ? 16.420 10.600 -19.035 1.00 95.50 284 ALA A O 1
ATOM 2383 N N . GLN A 1 285 ? 14.522 9.723 -18.208 1.00 95.62 285 GLN A N 1
ATOM 2384 C CA . GLN A 1 285 ? 14.378 8.705 -19.254 1.00 95.62 285 GLN A CA 1
ATOM 2385 C C . GLN A 1 285 ? 14.185 9.318 -20.646 1.00 95.62 285 GLN A C 1
ATOM 2387 O O . GLN A 1 285 ? 14.814 8.864 -21.597 1.00 95.62 285 GLN A O 1
ATOM 2392 N N . PHE A 1 286 ? 13.362 10.364 -20.776 1.00 95.88 286 PHE A N 1
ATOM 2393 C CA . PHE A 1 286 ? 13.209 11.066 -22.055 1.00 95.88 286 PHE A CA 1
ATOM 2394 C C . PHE A 1 286 ? 14.514 11.726 -22.511 1.00 95.88 286 PHE A C 1
ATOM 2396 O O . PHE A 1 286 ? 14.908 11.558 -23.660 1.00 95.88 286 PHE A O 1
ATOM 2403 N N . ALA A 1 287 ? 15.223 12.410 -21.610 1.00 95.88 287 ALA A N 1
ATOM 2404 C CA . ALA A 1 287 ? 16.510 13.026 -21.931 1.00 95.88 287 ALA A CA 1
ATOM 2405 C C . ALA A 1 287 ? 17.576 11.985 -22.322 1.00 95.88 287 ALA A C 1
ATOM 2407 O O . ALA A 1 287 ? 18.409 12.242 -23.187 1.00 95.88 287 ALA A O 1
ATOM 2408 N N . GLU A 1 288 ? 17.551 10.800 -21.706 1.00 96.31 288 GLU A N 1
ATOM 2409 C CA . GLU A 1 288 ? 18.424 9.687 -22.079 1.00 96.31 288 GLU A CA 1
ATOM 2410 C C . GLU A 1 288 ? 18.109 9.163 -23.487 1.00 96.31 288 GLU A C 1
ATOM 2412 O O . GLU A 1 288 ? 19.023 9.000 -24.293 1.00 96.31 288 GLU A O 1
ATOM 2417 N N . GLN A 1 289 ? 16.827 9.000 -23.824 1.00 95.94 289 GLN A N 1
ATOM 2418 C CA . GLN A 1 289 ? 16.406 8.618 -25.174 1.00 95.94 289 GLN A CA 1
ATOM 2419 C C . GLN A 1 289 ? 16.812 9.660 -26.226 1.00 95.94 289 GLN A C 1
ATOM 2421 O O . GLN A 1 289 ? 17.320 9.290 -27.284 1.00 95.94 289 GLN A O 1
ATOM 2426 N N . GLU A 1 290 ? 16.636 10.953 -25.943 1.00 96.19 290 GLU A N 1
ATOM 2427 C CA . GLU A 1 290 ? 17.072 12.037 -26.835 1.00 96.19 290 GLU A CA 1
ATOM 2428 C C . GLU A 1 290 ? 18.594 12.040 -27.023 1.00 96.19 290 GLU A C 1
ATOM 2430 O O . GLU A 1 290 ? 19.083 12.160 -28.148 1.00 96.19 290 GLU A O 1
ATOM 2435 N N . ARG A 1 291 ? 19.359 11.853 -25.939 1.00 96.31 291 ARG A N 1
ATOM 2436 C CA . ARG A 1 291 ? 20.821 11.731 -26.002 1.00 96.31 291 ARG A CA 1
ATOM 2437 C C . ARG A 1 291 ? 21.230 10.569 -26.901 1.00 96.31 291 ARG A C 1
ATOM 2439 O O . ARG A 1 291 ? 22.106 10.739 -27.745 1.00 96.31 291 ARG A O 1
ATOM 2446 N N . ASP A 1 292 ? 20.612 9.406 -26.737 1.00 96.38 292 ASP A N 1
ATOM 2447 C CA . ASP A 1 292 ? 20.961 8.214 -27.508 1.00 96.38 292 ASP A CA 1
ATOM 2448 C C . ASP A 1 292 ? 20.615 8.387 -28.998 1.00 96.38 292 ASP A C 1
ATOM 2450 O O . ASP A 1 292 ? 21.413 8.015 -29.861 1.00 96.38 292 ASP A O 1
ATOM 2454 N N . GLN A 1 293 ? 19.497 9.050 -29.317 1.00 96.75 293 GLN A N 1
ATOM 2455 C CA . GLN A 1 293 ? 19.165 9.443 -30.693 1.00 96.75 293 GLN A CA 1
ATOM 2456 C C . GLN A 1 293 ? 20.202 10.410 -31.282 1.00 96.75 293 GLN A C 1
ATOM 2458 O O . GLN A 1 293 ? 20.662 10.210 -32.408 1.00 96.75 293 GLN A O 1
ATOM 2463 N N . MET A 1 294 ? 20.632 11.424 -30.524 1.00 95.81 294 MET A N 1
ATOM 2464 C CA . MET A 1 294 ? 21.688 12.337 -30.974 1.00 95.81 294 MET A CA 1
ATOM 2465 C C . MET A 1 294 ? 23.022 11.612 -31.183 1.00 95.81 294 MET A C 1
ATOM 2467 O O . MET A 1 294 ? 23.719 11.876 -32.161 1.00 95.81 294 MET A O 1
ATOM 2471 N N . ILE A 1 295 ? 23.381 10.667 -30.309 1.00 96.81 295 ILE A N 1
ATOM 2472 C CA . ILE A 1 295 ? 24.593 9.849 -30.465 1.00 96.81 295 ILE A CA 1
ATOM 2473 C C . ILE A 1 295 ? 24.530 9.031 -31.761 1.00 96.81 295 ILE A C 1
ATOM 2475 O O . ILE A 1 295 ? 25.529 8.967 -32.484 1.00 96.81 295 ILE A O 1
ATOM 2479 N N . GLN A 1 296 ? 23.374 8.448 -32.091 1.00 96.75 296 GLN A N 1
ATOM 2480 C CA . GLN A 1 296 ? 23.183 7.723 -33.350 1.00 96.75 296 GLN A CA 1
ATOM 2481 C C . GLN A 1 296 ? 23.363 8.643 -34.564 1.00 96.75 296 GLN A C 1
ATOM 2483 O O . GLN A 1 296 ? 24.137 8.309 -35.461 1.00 96.75 296 GLN A O 1
ATOM 2488 N N . GLN A 1 297 ? 22.744 9.828 -34.560 1.00 97.06 297 GLN A N 1
ATOM 2489 C CA . GLN A 1 297 ? 22.900 10.815 -35.636 1.00 97.06 297 GLN A CA 1
ATOM 2490 C C . GLN A 1 297 ? 24.356 11.270 -35.799 1.00 97.06 297 GLN A C 1
ATOM 2492 O O . GLN A 1 297 ? 24.886 11.298 -36.906 1.00 97.06 297 GLN A O 1
ATOM 2497 N N . VAL A 1 298 ? 25.049 11.570 -34.696 1.00 96.94 298 VAL A N 1
ATOM 2498 C CA . VAL A 1 298 ? 26.471 11.949 -34.729 1.00 96.94 298 VAL A CA 1
ATOM 2499 C C . VAL A 1 298 ? 27.335 10.808 -35.265 1.00 96.94 298 VAL A C 1
ATOM 2501 O O . VAL A 1 298 ? 28.300 11.052 -35.988 1.00 96.94 298 VAL A O 1
ATOM 2504 N N . THR A 1 299 ? 27.006 9.562 -34.930 1.00 97.06 299 THR A N 1
ATOM 2505 C CA . THR A 1 299 ? 27.713 8.383 -35.449 1.00 97.06 299 THR A CA 1
ATOM 2506 C C . THR A 1 299 ? 27.519 8.235 -36.956 1.00 97.06 299 THR A C 1
ATOM 2508 O O . THR A 1 299 ? 28.500 8.022 -37.667 1.00 97.06 299 THR A O 1
ATOM 2511 N N . GLN A 1 300 ? 26.294 8.424 -37.452 1.00 96.25 300 GLN A N 1
ATOM 2512 C CA . GLN A 1 300 ? 25.989 8.413 -38.887 1.00 96.25 300 GLN A CA 1
ATOM 2513 C C . GLN A 1 300 ? 26.747 9.517 -39.631 1.00 96.25 300 GLN A C 1
ATOM 2515 O O . GLN A 1 300 ? 27.492 9.223 -40.562 1.00 96.25 300 GLN A O 1
ATOM 2520 N N . LEU A 1 301 ? 26.678 10.763 -39.151 1.00 96.81 301 LEU A N 1
ATOM 2521 C CA . LEU A 1 301 ? 27.400 11.892 -39.750 1.00 96.81 301 LEU A CA 1
ATOM 2522 C C . LEU A 1 301 ? 28.923 11.686 -39.751 1.00 96.81 301 LEU A C 1
ATOM 2524 O O . LEU A 1 301 ? 29.618 12.117 -40.671 1.00 96.81 301 LEU A O 1
ATOM 2528 N N . LYS A 1 302 ? 29.477 11.020 -38.728 1.00 97.00 302 LYS A N 1
ATOM 2529 C CA . LYS A 1 302 ? 30.900 10.648 -38.708 1.00 97.00 302 LYS A CA 1
ATOM 2530 C C . LYS A 1 302 ? 31.241 9.627 -39.791 1.00 97.00 302 LYS A C 1
ATOM 2532 O O . LYS A 1 302 ? 32.287 9.778 -40.419 1.00 97.00 302 LYS A O 1
ATOM 2537 N N . ALA A 1 303 ? 30.390 8.624 -40.003 1.00 96.75 303 ALA A N 1
ATOM 2538 C CA . ALA A 1 303 ? 30.580 7.629 -41.054 1.00 96.75 303 ALA A CA 1
ATOM 2539 C C . ALA A 1 303 ? 30.496 8.273 -42.448 1.00 96.75 303 ALA A C 1
ATOM 2541 O O . ALA A 1 303 ? 31.404 8.093 -43.256 1.00 96.75 303 ALA A O 1
ATOM 2542 N N . GLU A 1 304 ? 29.488 9.116 -42.688 1.00 96.50 304 GLU A N 1
ATOM 2543 C CA . GLU A 1 304 ? 29.347 9.882 -43.935 1.00 96.50 304 GLU A CA 1
ATOM 2544 C C . GLU A 1 304 ? 30.567 10.770 -44.194 1.00 96.50 304 GLU A C 1
ATOM 2546 O O . GLU A 1 304 ? 31.118 10.778 -45.293 1.00 96.50 304 GLU A O 1
ATOM 2551 N N . LYS A 1 305 ? 31.061 11.473 -43.165 1.00 96.94 305 LYS A N 1
ATOM 2552 C CA . LYS A 1 305 ? 32.285 12.277 -43.272 1.00 96.94 305 LYS A CA 1
ATOM 2553 C C . LYS A 1 305 ? 33.499 11.429 -43.655 1.00 96.94 305 LYS A C 1
ATOM 2555 O O . LYS A 1 305 ? 34.321 11.883 -44.447 1.00 96.94 305 LYS A O 1
ATOM 2560 N N . GLN A 1 306 ? 33.654 10.237 -43.078 1.00 96.44 306 GLN A N 1
ATOM 2561 C CA . GLN A 1 306 ? 34.762 9.339 -43.419 1.00 96.44 306 GLN A CA 1
ATOM 2562 C C . GLN A 1 306 ? 34.670 8.853 -44.865 1.00 96.44 306 GLN A C 1
ATOM 2564 O O . GLN A 1 306 ? 35.684 8.859 -45.560 1.00 96.44 306 GLN A O 1
ATOM 2569 N N . GLN A 1 307 ? 33.469 8.509 -45.333 1.00 96.06 307 GLN A N 1
ATOM 2570 C CA . GLN A 1 307 ? 33.239 8.140 -46.726 1.00 96.06 307 GLN A CA 1
ATOM 2571 C C . GLN A 1 307 ? 33.604 9.292 -47.672 1.00 96.06 307 GLN A C 1
ATOM 2573 O O . 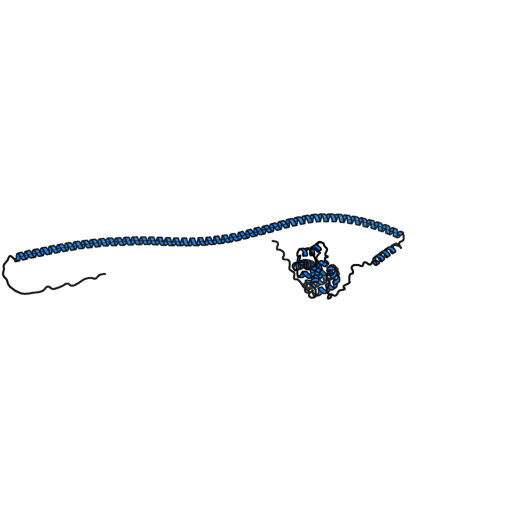GLN A 1 307 ? 34.387 9.098 -48.596 1.00 96.06 307 GLN A O 1
ATOM 2578 N N . TRP A 1 308 ? 33.142 10.510 -47.379 1.00 95.69 308 TRP A N 1
ATOM 2579 C CA . TRP A 1 308 ? 33.474 11.705 -48.163 1.00 95.69 308 TRP A CA 1
ATOM 2580 C C . TRP A 1 308 ? 34.983 11.975 -48.230 1.00 95.69 308 TRP A C 1
ATOM 2582 O O . TRP A 1 308 ? 35.508 12.391 -49.262 1.00 95.69 308 TRP A O 1
ATOM 2592 N N . LEU A 1 309 ? 35.704 11.752 -47.125 1.00 96.38 309 LEU A N 1
ATOM 2593 C CA . LEU A 1 309 ? 37.162 11.890 -47.095 1.00 96.38 309 LEU A CA 1
ATOM 2594 C C . LEU A 1 309 ? 37.853 10.835 -47.967 1.00 96.38 309 LEU A C 1
ATOM 2596 O O . LEU A 1 309 ? 38.793 11.180 -48.681 1.00 96.38 309 LEU A O 1
ATOM 2600 N N . ALA A 1 310 ? 37.378 9.587 -47.941 1.00 95.81 310 ALA A N 1
ATOM 2601 C CA . ALA A 1 310 ? 37.907 8.514 -48.780 1.00 95.81 310 ALA A CA 1
ATOM 2602 C C . ALA A 1 310 ? 37.648 8.777 -50.274 1.00 95.81 310 ALA A C 1
ATOM 2604 O O . ALA A 1 310 ? 38.574 8.694 -51.078 1.00 95.81 310 ALA A O 1
ATOM 2605 N N . GLU A 1 311 ? 36.426 9.176 -50.639 1.00 96.19 311 GLU A N 1
ATOM 2606 C CA . GLU A 1 311 ? 36.063 9.550 -52.014 1.00 96.19 311 GLU A CA 1
ATOM 2607 C C . GLU A 1 311 ? 36.909 10.729 -52.514 1.00 96.19 311 GLU A C 1
ATOM 2609 O O . GLU A 1 311 ? 37.443 10.699 -53.625 1.00 96.19 311 GLU A O 1
ATOM 2614 N N . ARG A 1 312 ? 37.115 11.750 -51.671 1.00 95.75 312 ARG A N 1
ATOM 2615 C CA . ARG A 1 312 ? 37.979 12.890 -52.000 1.00 95.75 312 ARG A CA 1
ATOM 2616 C C . ARG A 1 312 ? 39.431 12.471 -52.231 1.00 95.75 312 ARG A C 1
ATOM 2618 O O . ARG A 1 312 ? 40.074 13.012 -53.130 1.00 95.75 312 ARG A O 1
ATOM 2625 N N . GLN A 1 313 ? 39.954 11.545 -51.429 1.00 96.00 313 GLN A N 1
ATOM 2626 C CA . GLN A 1 313 ? 41.310 11.030 -51.606 1.00 96.00 313 GLN A CA 1
ATOM 2627 C C . GLN A 1 313 ? 41.442 10.264 -52.928 1.00 96.00 313 GLN A C 1
ATOM 2629 O O . GLN A 1 313 ? 42.338 10.572 -53.710 1.00 96.00 313 GLN A O 1
ATOM 2634 N N . GLN A 1 314 ? 40.514 9.350 -53.223 1.00 95.38 314 GLN A N 1
ATOM 2635 C CA . GLN A 1 314 ? 40.496 8.607 -54.489 1.00 95.38 314 GLN A CA 1
ATOM 2636 C C . GLN A 1 314 ? 40.406 9.535 -55.703 1.00 95.38 314 GLN A C 1
ATOM 2638 O O . GLN A 1 314 ? 41.093 9.330 -56.707 1.00 95.38 314 GLN A O 1
ATOM 2643 N N . TRP A 1 315 ? 39.582 10.582 -55.615 1.00 95.50 315 TRP A N 1
ATOM 2644 C CA . TRP A 1 315 ? 39.490 11.589 -56.665 1.00 95.50 315 TRP A CA 1
ATOM 2645 C C . TRP A 1 315 ? 40.817 12.331 -56.850 1.00 95.50 315 TRP A C 1
ATOM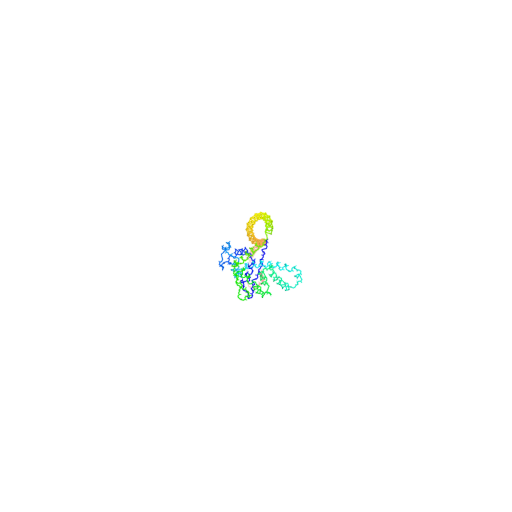 2647 O O . TRP A 1 315 ? 41.264 12.497 -57.981 1.00 95.50 315 TRP A O 1
ATOM 2657 N N . SER A 1 316 ? 41.484 12.719 -55.759 1.00 95.38 316 SER A N 1
ATOM 2658 C CA . SER A 1 316 ? 42.797 13.373 -55.810 1.00 95.38 316 SER A CA 1
ATOM 2659 C C . SER A 1 316 ? 43.873 12.482 -56.437 1.00 95.38 316 SER A C 1
ATOM 2661 O O . SER A 1 316 ? 44.659 12.960 -57.250 1.00 95.38 316 SER A O 1
ATOM 2663 N N . GLU A 1 317 ? 43.911 11.198 -56.081 1.00 95.50 317 GLU A N 1
ATOM 2664 C CA . GLU A 1 317 ? 44.836 10.218 -56.668 1.00 95.50 317 GLU A CA 1
ATOM 2665 C C . GLU A 1 317 ? 44.551 10.017 -58.162 1.00 95.50 317 GLU A C 1
ATOM 2667 O O . GLU A 1 317 ? 45.468 9.970 -58.979 1.00 95.50 317 GLU A O 1
ATOM 2672 N N . SER A 1 318 ? 43.271 9.985 -58.544 1.00 95.06 318 SER A N 1
ATOM 2673 C CA . SER A 1 318 ? 42.861 9.903 -59.947 1.00 95.06 318 SER A CA 1
ATOM 2674 C C . SER A 1 318 ? 43.284 11.141 -60.740 1.00 95.06 318 SER A C 1
ATOM 2676 O O . SER A 1 318 ? 43.802 10.996 -61.842 1.00 95.06 318 SER A O 1
ATOM 2678 N N . GLN A 1 319 ? 43.101 12.350 -60.191 1.00 94.38 319 GLN A N 1
ATOM 2679 C CA . GLN A 1 319 ? 43.562 13.598 -60.815 1.00 94.38 319 GLN A CA 1
ATOM 2680 C C . GLN A 1 319 ? 45.076 13.577 -61.044 1.00 94.38 319 GLN A C 1
ATOM 2682 O O . GLN A 1 319 ? 45.527 13.844 -62.153 1.00 94.38 319 GLN A O 1
ATOM 2687 N N . TYR A 1 320 ? 45.848 13.174 -60.035 1.00 95.06 320 TYR A N 1
ATOM 2688 C CA . TYR A 1 320 ? 47.300 13.051 -60.156 1.00 95.06 320 TYR A CA 1
ATOM 2689 C C . TYR A 1 320 ? 47.717 12.047 -61.246 1.00 95.06 320 TYR A C 1
ATOM 2691 O O . TYR A 1 320 ? 48.604 12.327 -62.051 1.00 95.06 320 TYR A O 1
ATOM 2699 N N . ASN A 1 321 ? 47.040 10.898 -61.336 1.00 95.69 321 ASN A N 1
ATOM 2700 C CA . ASN A 1 321 ? 47.299 9.919 -62.396 1.00 95.69 321 ASN A CA 1
ATOM 2701 C C . ASN A 1 321 ? 46.974 10.471 -63.794 1.00 95.69 321 ASN A C 1
ATOM 2703 O O . ASN A 1 321 ? 47.737 10.242 -64.732 1.00 95.69 321 ASN A O 1
ATOM 2707 N N . TRP A 1 322 ? 45.877 11.223 -63.939 1.00 93.06 322 TRP A N 1
ATOM 2708 C CA . TRP A 1 322 ? 45.549 11.912 -65.192 1.00 93.06 322 TRP A CA 1
ATOM 2709 C C . TRP A 1 322 ? 46.608 12.949 -65.573 1.00 93.06 322 TRP A C 1
ATOM 2711 O O . TRP A 1 322 ? 46.964 13.046 -66.745 1.00 93.06 322 TRP A O 1
ATOM 2721 N N . GLU A 1 323 ? 47.146 13.693 -64.604 1.00 95.31 323 GLU A N 1
ATOM 2722 C CA . GLU A 1 323 ? 48.243 14.638 -64.840 1.00 95.31 323 GLU A CA 1
ATOM 2723 C C . GLU A 1 323 ? 49.511 13.928 -65.335 1.00 95.31 323 GLU A C 1
ATOM 2725 O O . GLU A 1 323 ? 50.135 14.396 -66.290 1.00 95.31 323 GLU A O 1
ATOM 2730 N N . ILE A 1 324 ? 49.868 12.775 -64.755 1.00 94.81 324 ILE A N 1
ATOM 2731 C CA . ILE A 1 324 ? 50.993 11.953 -65.233 1.00 94.81 324 ILE A CA 1
ATOM 2732 C C . ILE A 1 324 ? 50.765 11.514 -66.683 1.00 94.81 324 ILE A C 1
ATOM 2734 O O . ILE A 1 324 ? 51.630 11.747 -67.529 1.00 94.81 324 ILE A O 1
ATOM 2738 N N . GLN A 1 325 ? 49.598 10.938 -66.987 1.00 94.88 325 GLN A N 1
ATOM 2739 C CA . GLN A 1 325 ? 49.267 10.489 -68.345 1.00 94.88 325 GLN A CA 1
ATOM 2740 C C . GLN A 1 325 ? 49.293 11.643 -69.348 1.00 94.88 325 GLN A C 1
ATOM 2742 O O . GLN A 1 325 ? 49.795 11.496 -70.460 1.00 94.88 325 GLN A O 1
ATOM 2747 N N . LEU A 1 326 ? 48.809 12.824 -68.954 1.00 94.31 326 LEU A N 1
ATOM 2748 C CA . LEU A 1 326 ? 48.842 14.007 -69.805 1.00 94.31 326 LEU A CA 1
ATOM 2749 C C . LEU A 1 326 ? 50.281 14.428 -70.134 1.00 94.31 326 LEU A C 1
ATOM 2751 O O . LEU A 1 326 ? 50.573 14.802 -71.274 1.00 94.31 326 LEU A O 1
ATOM 2755 N N . VAL A 1 327 ? 51.193 14.358 -69.159 1.00 96.00 327 VAL A N 1
ATOM 2756 C CA . VAL A 1 327 ? 52.622 14.626 -69.374 1.00 96.00 327 VAL A CA 1
ATOM 2757 C C . VAL A 1 327 ? 53.237 13.590 -70.316 1.00 96.00 327 VAL A C 1
ATOM 2759 O O . VAL A 1 327 ? 53.999 13.969 -71.207 1.00 96.00 327 VAL A O 1
ATOM 2762 N N . GLU A 1 328 ? 52.909 12.308 -70.157 1.00 95.06 328 GLU A N 1
ATOM 2763 C CA . GLU A 1 328 ? 53.374 11.227 -71.038 1.00 95.06 328 GLU A CA 1
ATOM 2764 C C . GLU A 1 328 ? 52.884 11.416 -72.477 1.00 95.06 328 GLU A C 1
ATOM 2766 O O . GLU A 1 328 ? 53.706 11.500 -73.389 1.00 95.06 328 GLU A O 1
ATOM 2771 N N . TRP A 1 329 ? 51.583 11.630 -72.682 1.00 94.69 329 TRP A N 1
ATOM 2772 C CA . TRP A 1 329 ? 51.023 11.929 -74.004 1.00 94.69 329 TRP A CA 1
ATOM 2773 C C . TRP A 1 329 ? 51.616 13.190 -74.624 1.00 94.69 329 TRP A C 1
ATOM 2775 O O . TRP A 1 329 ? 51.849 13.243 -75.829 1.00 94.69 329 TRP A O 1
ATOM 2785 N N . THR A 1 330 ? 51.904 14.216 -73.820 1.00 95.38 330 THR A N 1
ATOM 2786 C CA . THR A 1 330 ? 52.563 15.428 -74.321 1.00 95.38 330 THR A CA 1
ATOM 2787 C C . THR A 1 330 ? 53.984 15.127 -74.803 1.00 95.38 330 THR A C 1
ATOM 2789 O O . THR A 1 330 ? 54.400 15.653 -75.838 1.00 95.38 330 THR A O 1
ATOM 2792 N N . LYS A 1 331 ? 54.730 14.269 -74.093 1.00 94.69 331 LYS A N 1
ATOM 2793 C CA . LYS A 1 331 ? 56.062 13.818 -74.523 1.00 94.69 331 LYS A CA 1
ATOM 2794 C C . LYS A 1 331 ? 55.985 13.020 -75.821 1.00 94.69 331 LYS A C 1
ATOM 2796 O O . LYS A 1 331 ? 56.716 13.354 -76.749 1.00 94.69 331 LYS A O 1
ATOM 2801 N N . GLU A 1 332 ? 55.091 12.038 -75.908 1.00 95.12 332 GLU A N 1
ATOM 2802 C CA . GLU A 1 332 ? 54.880 11.237 -77.123 1.00 95.12 332 GLU A CA 1
ATOM 2803 C C . GLU A 1 332 ? 54.485 12.119 -78.310 1.00 95.12 332 GLU A C 1
ATOM 2805 O O . GLU A 1 332 ? 55.100 12.051 -79.370 1.00 95.12 332 GLU A O 1
ATOM 2810 N N . ARG A 1 333 ? 53.525 13.035 -78.122 1.00 94.69 333 ARG A N 1
ATOM 2811 C CA . ARG A 1 333 ? 53.129 14.004 -79.154 1.00 94.69 333 ARG A CA 1
ATOM 2812 C C . ARG A 1 333 ? 54.325 14.812 -79.653 1.00 94.69 333 ARG A C 1
ATOM 2814 O O . ARG A 1 333 ? 54.465 15.011 -80.855 1.00 94.69 333 ARG A O 1
ATOM 2821 N N . ASN A 1 334 ? 55.177 15.293 -78.748 1.00 95.25 334 ASN A N 1
ATOM 2822 C CA . ASN A 1 334 ? 56.359 16.065 -79.125 1.00 95.25 334 ASN A CA 1
ATOM 2823 C C . ASN A 1 334 ? 57.404 15.203 -79.858 1.00 95.25 334 ASN A C 1
ATOM 2825 O O . ASN A 1 334 ? 58.035 15.702 -80.785 1.00 95.25 334 ASN A O 1
ATOM 2829 N N . GLN A 1 335 ? 57.563 13.924 -79.498 1.00 94.94 335 GLN A N 1
ATOM 2830 C CA . GLN A 1 335 ? 58.423 12.983 -80.229 1.00 94.94 335 GLN A CA 1
ATOM 2831 C C . GLN A 1 335 ? 57.907 12.743 -81.651 1.00 94.94 335 GLN A C 1
ATOM 2833 O O . GLN A 1 335 ? 58.662 12.899 -82.608 1.00 94.94 335 GLN A O 1
ATOM 2838 N N . TYR A 1 336 ? 56.610 12.456 -81.808 1.00 94.12 336 TYR A N 1
ATOM 2839 C CA . TYR A 1 336 ? 55.997 12.300 -83.128 1.00 94.12 336 TYR A CA 1
ATOM 2840 C C . TYR A 1 336 ? 56.094 13.575 -83.967 1.00 94.12 336 TYR A C 1
ATOM 2842 O O . TYR A 1 336 ? 56.334 13.498 -85.169 1.00 94.12 336 TYR A O 1
ATOM 2850 N N . GLN A 1 337 ? 55.953 14.749 -83.348 1.00 95.31 337 GLN A N 1
ATOM 2851 C CA . GLN A 1 337 ? 56.121 16.030 -84.031 1.00 95.31 337 GLN A CA 1
ATOM 2852 C C . GLN A 1 337 ? 57.555 16.209 -84.554 1.00 95.31 337 GLN A C 1
ATOM 2854 O O . GLN A 1 337 ? 57.736 16.583 -85.710 1.00 95.31 337 GLN A O 1
ATOM 2859 N N . GLN A 1 338 ? 58.570 15.889 -83.743 1.00 94.81 338 GLN A N 1
ATOM 2860 C CA . GLN A 1 338 ? 59.974 15.933 -84.170 1.00 94.81 338 GLN A CA 1
ATOM 2861 C C . GLN A 1 338 ? 60.263 14.945 -85.307 1.00 94.81 338 GLN A C 1
ATOM 2863 O O . GLN A 1 338 ? 60.977 15.276 -86.253 1.00 94.81 338 GLN A O 1
ATOM 2868 N N . GLU A 1 339 ? 59.705 13.735 -85.246 1.00 95.50 339 GLU A N 1
ATOM 2869 C CA . GLU A 1 339 ? 59.876 12.740 -86.307 1.00 95.50 339 GLU A CA 1
ATOM 2870 C C . GLU A 1 339 ? 59.157 13.146 -87.600 1.00 95.50 339 GLU A C 1
ATOM 2872 O O . GLU A 1 339 ? 59.715 12.995 -88.688 1.00 95.50 339 GLU A O 1
ATOM 2877 N N . LEU A 1 340 ? 57.968 13.747 -87.496 1.00 94.62 340 LEU A N 1
ATOM 2878 C CA . LEU A 1 340 ? 57.258 14.321 -88.635 1.00 94.62 340 LEU A CA 1
ATOM 2879 C C . LEU A 1 340 ? 58.081 15.432 -89.300 1.00 94.62 340 LEU A C 1
ATOM 2881 O O . LEU A 1 340 ? 58.211 15.437 -90.522 1.00 94.62 340 LEU A O 1
ATOM 2885 N N . GLU A 1 341 ? 58.664 16.343 -88.517 1.00 94.81 341 GLU A N 1
ATOM 2886 C CA . GLU A 1 341 ? 59.555 17.398 -89.019 1.00 94.81 341 GLU A CA 1
ATOM 2887 C C . GLU A 1 341 ? 60.799 16.809 -89.702 1.00 94.81 341 GLU A C 1
ATOM 2889 O O . GLU A 1 341 ? 61.167 17.254 -90.793 1.00 94.81 341 GLU A O 1
ATOM 2894 N N . ARG A 1 342 ? 61.401 15.753 -89.132 1.00 95.56 342 ARG A N 1
ATOM 2895 C CA . ARG A 1 342 ? 62.524 15.028 -89.753 1.00 95.56 342 ARG A CA 1
ATOM 2896 C C . ARG A 1 342 ? 62.131 14.433 -91.104 1.00 95.56 342 ARG A C 1
ATOM 2898 O O . ARG A 1 342 ? 62.834 14.645 -92.088 1.00 95.56 342 ARG A O 1
ATOM 2905 N N . LEU A 1 343 ? 61.011 13.711 -91.162 1.00 94.56 343 LEU A N 1
ATOM 2906 C CA . LEU A 1 343 ? 60.514 13.084 -92.390 1.00 94.56 343 LEU A CA 1
ATOM 2907 C C . LEU A 1 343 ? 60.126 14.126 -93.446 1.00 94.56 343 LEU A C 1
ATOM 2909 O O . LEU A 1 343 ? 60.350 13.915 -94.637 1.00 94.56 343 LEU A O 1
ATOM 2913 N N . GLN A 1 344 ? 59.568 15.268 -93.036 1.00 94.62 344 GLN A N 1
ATOM 2914 C CA . GLN A 1 344 ? 59.283 16.381 -93.942 1.00 94.62 344 GLN A CA 1
ATOM 2915 C C . GLN A 1 344 ? 60.566 16.979 -94.527 1.00 94.62 344 GLN A C 1
ATOM 2917 O O . GLN A 1 344 ? 60.620 17.212 -95.737 1.00 94.62 344 GLN A O 1
ATOM 2922 N N . ALA A 1 345 ? 61.601 17.179 -93.706 1.00 93.00 345 ALA A N 1
ATOM 2923 C CA . ALA A 1 345 ? 62.904 17.654 -94.163 1.00 93.00 345 ALA A CA 1
ATOM 2924 C C . ALA A 1 345 ? 63.582 16.651 -95.114 1.00 93.00 345 ALA A C 1
ATOM 2926 O O . ALA A 1 345 ? 64.090 17.041 -96.163 1.00 93.00 345 ALA A O 1
ATOM 2927 N N . GLU A 1 346 ? 63.537 15.355 -94.801 1.00 94.69 346 GLU A N 1
ATOM 2928 C CA . GLU A 1 346 ? 64.072 14.289 -95.656 1.00 94.69 346 GLU A CA 1
ATOM 2929 C C . GLU A 1 346 ? 63.332 14.205 -96.996 1.00 94.69 346 GLU A C 1
ATOM 2931 O O . GLU A 1 346 ? 63.957 14.172 -98.055 1.00 94.69 346 GLU A O 1
ATOM 2936 N N . LYS A 1 347 ? 61.996 14.271 -96.978 1.00 94.06 347 LYS A N 1
ATOM 2937 C CA . LYS A 1 347 ? 61.175 14.345 -98.193 1.00 94.06 347 LYS A CA 1
ATOM 2938 C C . LYS A 1 347 ? 61.524 15.567 -99.043 1.00 94.06 347 LYS A C 1
ATOM 2940 O O . LYS A 1 347 ? 61.543 15.463 -100.268 1.00 94.06 347 LYS A O 1
ATOM 2945 N N . GLN A 1 348 ? 61.760 16.721 -98.419 1.00 94.12 348 GLN A N 1
ATOM 2946 C CA . GLN A 1 348 ? 62.160 17.936 -99.126 1.00 94.12 348 GLN A CA 1
ATOM 2947 C C . GLN A 1 348 ? 63.541 17.770 -99.769 1.00 94.12 348 GLN A C 1
ATOM 2949 O O . GLN A 1 348 ? 63.700 18.073 -100.950 1.00 94.12 348 GLN A O 1
ATOM 2954 N N . LYS A 1 349 ? 64.500 17.191 -99.041 1.00 94.25 349 LYS A N 1
ATOM 2955 C CA . LYS A 1 349 ? 65.832 16.879 -99.563 1.00 94.25 349 LYS A CA 1
ATOM 2956 C C . LYS A 1 349 ? 65.772 15.917 -100.754 1.00 94.25 349 LYS A C 1
ATOM 2958 O O . LYS A 1 349 ? 66.356 16.199 -101.793 1.00 94.25 349 LYS A O 1
ATOM 2963 N N . LEU A 1 350 ? 65.001 14.834 -100.650 1.00 92.25 350 LEU A N 1
ATOM 2964 C CA . LEU A 1 350 ? 64.792 13.888 -101.754 1.00 92.25 350 LEU A CA 1
ATOM 2965 C C . LEU A 1 350 ? 64.131 14.550 -102.970 1.00 92.25 350 LEU A C 1
ATOM 2967 O O . LEU A 1 350 ? 64.456 14.213 -104.104 1.00 92.25 350 LEU A O 1
ATOM 2971 N N . ARG A 1 351 ? 63.216 15.507 -102.764 1.00 92.94 351 ARG A N 1
ATOM 2972 C CA . ARG A 1 351 ? 62.638 16.298 -103.864 1.00 92.94 351 ARG A CA 1
ATOM 2973 C C . ARG A 1 351 ? 63.684 17.165 -104.558 1.00 92.94 351 ARG A C 1
ATOM 2975 O O . ARG A 1 351 ? 63.668 17.243 -105.781 1.00 92.94 351 ARG A O 1
ATOM 2982 N N . GLU A 1 352 ? 64.576 17.799 -103.805 1.00 92.12 352 GLU A N 1
ATOM 2983 C CA . GLU A 1 352 ? 65.675 18.601 -104.354 1.00 92.12 352 GLU A CA 1
ATOM 2984 C C . GLU A 1 352 ? 66.698 17.727 -105.099 1.00 92.12 352 GLU A C 1
ATOM 2986 O O . GLU A 1 352 ? 67.117 18.065 -106.207 1.00 92.12 352 GLU A O 1
ATOM 2991 N N . GLU A 1 353 ? 67.047 16.561 -104.551 1.00 92.12 353 GLU A N 1
ATOM 2992 C CA . GLU A 1 353 ? 67.902 15.557 -105.203 1.00 92.12 353 GLU A CA 1
ATOM 2993 C C . GLU A 1 353 ? 67.261 15.015 -106.494 1.00 92.12 353 GLU A C 1
ATOM 2995 O O . GLU A 1 353 ? 67.919 14.906 -107.531 1.00 92.12 353 GLU A O 1
ATOM 3000 N N . LEU A 1 354 ? 65.954 14.738 -106.481 1.00 91.19 354 LEU A N 1
ATOM 3001 C CA . LEU A 1 354 ? 65.222 14.327 -107.678 1.00 91.19 354 LEU A CA 1
ATOM 3002 C C . LEU A 1 354 ? 65.198 15.447 -108.725 1.00 91.19 354 LEU A C 1
ATOM 3004 O O . LEU A 1 354 ? 65.472 15.189 -109.892 1.00 91.19 354 LEU A O 1
ATOM 3008 N N . GLN A 1 355 ? 64.923 16.689 -108.320 1.00 91.88 355 GLN A N 1
ATOM 3009 C CA . GLN A 1 355 ? 64.894 17.839 -109.225 1.00 91.88 355 GLN A CA 1
ATOM 3010 C C . GLN A 1 355 ? 66.264 18.096 -109.860 1.00 91.88 355 GLN A C 1
ATOM 3012 O O . GLN A 1 355 ? 66.352 18.319 -111.062 1.00 91.88 355 GLN A O 1
ATOM 3017 N N . THR A 1 356 ? 67.341 18.038 -109.077 1.00 90.00 356 THR A N 1
ATOM 3018 C CA . THR A 1 356 ? 68.711 18.191 -109.596 1.00 90.00 356 THR A CA 1
ATOM 3019 C C . THR A 1 356 ? 69.078 17.064 -110.554 1.00 90.00 356 THR A C 1
ATOM 3021 O O . THR A 1 356 ? 69.678 17.322 -111.596 1.00 90.00 356 THR A O 1
ATOM 3024 N N . THR A 1 357 ? 68.660 15.833 -110.254 1.00 90.50 357 THR A N 1
ATOM 3025 C CA . THR A 1 357 ? 68.831 14.683 -111.149 1.00 90.50 357 THR A CA 1
ATOM 3026 C C . THR A 1 357 ? 68.057 14.871 -112.454 1.00 90.50 357 THR A C 1
ATOM 3028 O O . THR A 1 357 ? 68.619 14.639 -113.521 1.00 90.50 357 THR A O 1
ATOM 3031 N N . ILE A 1 358 ? 66.805 15.342 -112.393 1.00 90.62 358 ILE A N 1
ATOM 3032 C CA . ILE A 1 358 ? 66.000 15.686 -113.575 1.00 90.62 358 ILE A CA 1
ATOM 3033 C C . ILE A 1 358 ? 66.716 16.751 -114.410 1.00 90.62 358 ILE A C 1
ATOM 3035 O O . ILE A 1 358 ? 66.957 16.507 -115.586 1.00 90.62 358 ILE A O 1
ATOM 3039 N N . CYS A 1 359 ? 67.153 17.864 -113.811 1.00 88.81 359 CYS A N 1
ATOM 3040 C CA . CYS A 1 359 ? 67.890 18.910 -114.527 1.00 88.81 359 CYS A CA 1
ATOM 3041 C C . CYS A 1 359 ? 69.176 18.371 -115.180 1.00 88.81 359 CYS A C 1
ATOM 3043 O O . CYS A 1 359 ? 69.496 18.729 -116.310 1.00 88.81 359 CYS A O 1
ATOM 3045 N N . ALA A 1 360 ? 69.920 17.495 -114.495 1.00 87.81 360 ALA A N 1
ATOM 3046 C CA . ALA A 1 360 ? 71.121 16.872 -115.051 1.00 87.81 360 ALA A CA 1
ATOM 3047 C C . ALA A 1 360 ? 70.799 15.927 -116.223 1.00 87.81 360 ALA A C 1
ATOM 3049 O O . ALA A 1 360 ? 71.558 15.860 -117.191 1.00 87.81 360 ALA A O 1
ATOM 3050 N N . TYR A 1 361 ? 69.680 15.197 -116.158 1.00 86.94 361 TYR A N 1
ATOM 3051 C CA . TYR A 1 361 ? 69.189 14.392 -117.277 1.00 86.94 361 TYR A CA 1
ATOM 3052 C C . TYR A 1 361 ? 68.737 15.258 -118.452 1.00 86.94 361 TYR A C 1
ATOM 3054 O O . TYR A 1 361 ? 69.083 14.939 -119.585 1.00 86.94 361 TYR A O 1
ATOM 3062 N N . GLU A 1 362 ? 68.020 16.352 -118.198 1.00 88.94 362 GLU A N 1
ATOM 3063 C CA . GLU A 1 362 ? 67.612 17.320 -119.222 1.00 88.94 362 GLU A CA 1
ATOM 3064 C C . GLU A 1 362 ? 68.834 17.940 -119.914 1.00 88.94 362 GLU A C 1
ATOM 3066 O O . GLU A 1 362 ? 68.890 17.952 -121.141 1.00 88.94 362 GLU A O 1
ATOM 3071 N N . GLN A 1 363 ? 69.862 18.340 -119.156 1.00 86.81 363 GLN A N 1
ATOM 3072 C CA . GLN A 1 363 ? 71.134 18.827 -119.706 1.00 86.81 363 GLN A CA 1
ATOM 3073 C C . GLN A 1 363 ? 71.836 17.776 -120.569 1.00 86.81 363 GLN A C 1
ATOM 3075 O O . GLN A 1 363 ? 72.244 18.071 -121.687 1.00 86.81 363 GLN A O 1
ATOM 3080 N N . LYS A 1 364 ? 71.950 16.529 -120.092 1.00 87.19 364 LYS A N 1
ATOM 3081 C CA . LYS A 1 364 ? 72.532 15.438 -120.893 1.00 87.19 364 LYS A CA 1
ATOM 3082 C C . LYS A 1 364 ? 71.731 15.163 -122.160 1.00 87.19 364 LYS A C 1
ATOM 3084 O O . LYS A 1 364 ? 72.317 14.844 -123.191 1.00 87.19 364 LYS A O 1
ATOM 3089 N N . LEU A 1 365 ? 70.404 15.250 -122.090 1.00 85.75 365 LEU A N 1
ATOM 3090 C CA . LEU A 1 365 ? 69.536 15.071 -123.247 1.00 85.75 365 LEU A CA 1
ATOM 3091 C C . LEU A 1 365 ? 69.777 16.182 -124.275 1.00 85.75 365 LEU A C 1
ATOM 3093 O O . LEU A 1 365 ? 69.911 15.890 -125.461 1.00 85.75 365 LEU A O 1
ATOM 3097 N N . GLU A 1 366 ? 69.892 17.428 -123.821 1.00 84.94 366 GLU A N 1
ATOM 3098 C CA . GLU A 1 366 ? 70.221 18.581 -124.659 1.00 84.94 366 GLU A CA 1
ATOM 3099 C C . GLU A 1 366 ? 71.625 18.452 -125.273 1.00 84.94 366 GLU A C 1
ATOM 3101 O O . GLU A 1 366 ? 71.800 18.653 -126.473 1.00 84.94 366 GLU A O 1
ATOM 3106 N N . GLU A 1 367 ? 72.625 18.025 -124.498 1.00 82.38 367 GLU A N 1
ATOM 3107 C CA . GLU A 1 367 ? 73.969 17.715 -124.999 1.00 82.38 367 GLU A CA 1
ATOM 3108 C C . GLU A 1 367 ? 73.945 16.607 -126.057 1.00 82.38 367 GLU A C 1
ATOM 3110 O O . GLU A 1 367 ? 74.568 16.757 -127.106 1.00 82.38 367 GLU A O 1
ATOM 3115 N N . GLN A 1 368 ? 73.203 15.518 -125.833 1.00 80.75 368 GLN A N 1
ATOM 3116 C CA . GLN A 1 368 ? 73.046 14.437 -126.812 1.00 80.75 368 GLN A CA 1
ATOM 3117 C C . GLN A 1 368 ? 72.311 14.891 -128.077 1.00 80.75 368 GLN A C 1
ATOM 3119 O O . GLN A 1 368 ? 72.648 14.447 -129.174 1.00 80.75 368 GLN A O 1
ATOM 3124 N N . GLN A 1 369 ? 71.302 15.756 -127.957 1.00 80.88 369 GLN A N 1
ATOM 3125 C CA . GLN A 1 369 ? 70.615 16.347 -129.109 1.00 80.88 369 GLN A CA 1
ATOM 3126 C C . GLN A 1 369 ? 71.547 17.282 -129.886 1.00 80.88 369 GLN A C 1
ATOM 3128 O O . GLN A 1 369 ? 71.617 17.200 -131.109 1.00 80.88 369 GLN A O 1
ATOM 3133 N N . ASN A 1 370 ? 72.340 18.097 -129.190 1.00 78.31 370 ASN A N 1
ATOM 3134 C CA . ASN A 1 370 ? 73.355 18.954 -129.797 1.00 78.31 370 ASN A CA 1
ATOM 3135 C C . ASN A 1 370 ? 74.472 18.143 -130.468 1.00 78.31 370 ASN A C 1
ATOM 3137 O O . ASN A 1 370 ? 74.909 18.498 -131.561 1.00 78.31 370 ASN A O 1
ATOM 3141 N N . GLN A 1 371 ? 74.910 17.035 -129.864 1.00 76.62 371 GLN A N 1
ATOM 3142 C CA . GLN A 1 371 ? 75.851 16.093 -130.475 1.00 76.62 371 GLN A CA 1
ATOM 3143 C C . GLN A 1 371 ? 75.252 15.448 -131.724 1.00 76.62 371 GLN A C 1
ATOM 3145 O O . GLN A 1 371 ? 75.905 15.467 -132.763 1.00 76.62 371 GLN A O 1
ATOM 3150 N N . ARG A 1 372 ? 73.995 14.984 -131.675 1.00 72.25 372 ARG A N 1
ATOM 3151 C CA . ARG A 1 372 ? 73.283 14.494 -132.865 1.00 72.25 372 ARG A CA 1
ATOM 3152 C C . ARG A 1 372 ? 73.193 15.556 -133.955 1.00 72.25 372 ARG A C 1
ATOM 3154 O O . ARG A 1 372 ? 73.496 15.255 -135.100 1.00 72.25 372 ARG A O 1
ATOM 3161 N N . HIS A 1 373 ? 72.888 16.808 -133.624 1.00 69.81 373 HIS A N 1
ATOM 3162 C CA . HIS A 1 373 ? 72.898 17.896 -134.603 1.00 69.81 373 HIS A CA 1
ATOM 3163 C C . HIS A 1 373 ? 74.298 18.198 -135.160 1.00 69.81 373 HIS A C 1
ATOM 3165 O O . HIS A 1 373 ? 74.430 18.530 -136.338 1.00 69.81 373 HIS A O 1
ATOM 3171 N N . GLN A 1 374 ? 75.363 18.053 -134.366 1.00 66.25 374 GLN A N 1
ATOM 3172 C CA . GLN A 1 374 ? 76.745 18.171 -134.846 1.00 66.25 374 GLN A CA 1
ATOM 3173 C C . GLN A 1 374 ? 77.175 16.978 -135.716 1.00 66.25 374 GLN A C 1
ATOM 3175 O O . GLN A 1 374 ? 77.916 17.168 -136.682 1.00 66.25 374 GLN A O 1
ATOM 3180 N N . GLU A 1 375 ? 76.710 15.767 -135.413 1.00 62.47 375 GLU A N 1
ATOM 3181 C CA . GLU A 1 375 ? 76.919 14.565 -136.226 1.00 62.47 375 GLU A CA 1
ATOM 3182 C C . GLU A 1 375 ? 76.133 14.642 -137.539 1.00 62.47 375 GLU A C 1
ATOM 3184 O O . GLU A 1 375 ? 76.715 14.454 -138.604 1.00 62.47 375 GLU A O 1
ATOM 3189 N N . GLU A 1 376 ? 74.868 15.064 -137.508 1.00 58.75 376 GLU A N 1
ATOM 3190 C CA . GLU A 1 376 ? 74.068 15.381 -138.698 1.00 58.75 376 GLU A CA 1
ATOM 3191 C C . GLU A 1 376 ? 74.709 16.502 -139.538 1.00 58.75 376 GLU A C 1
ATOM 3193 O O . GLU A 1 376 ? 74.674 16.461 -140.772 1.00 58.75 376 GLU A O 1
ATOM 3198 N N . ALA A 1 377 ? 75.353 17.486 -138.898 1.00 57.66 377 ALA A N 1
ATOM 3199 C CA . ALA A 1 377 ? 76.108 18.539 -139.579 1.00 57.66 377 ALA A CA 1
ATOM 3200 C C . ALA A 1 377 ? 77.446 18.048 -140.169 1.00 57.66 377 ALA A C 1
ATOM 3202 O O . ALA A 1 377 ? 77.883 18.576 -141.195 1.00 57.66 377 ALA A O 1
ATOM 3203 N N . LYS A 1 378 ? 78.086 17.027 -139.578 1.00 55.78 378 LYS A N 1
ATOM 3204 C CA . LYS A 1 378 ? 79.271 16.351 -140.144 1.00 55.78 378 LYS A CA 1
ATOM 3205 C C . LYS A 1 378 ? 78.901 15.432 -141.312 1.00 55.78 378 LYS A C 1
ATOM 3207 O O . LYS A 1 378 ? 79.603 15.437 -142.320 1.00 55.78 378 LYS A O 1
ATOM 3212 N N . ILE A 1 379 ? 77.777 14.723 -141.223 1.00 52.66 379 ILE A N 1
ATOM 3213 C CA . ILE A 1 379 ? 77.276 13.816 -142.269 1.00 52.66 379 ILE A CA 1
ATOM 3214 C C . ILE A 1 379 ? 76.835 14.594 -143.528 1.00 52.66 379 ILE A C 1
ATOM 3216 O O . ILE A 1 379 ? 76.940 14.087 -144.640 1.00 52.66 379 ILE A O 1
ATOM 3220 N N . LYS A 1 380 ? 76.454 15.874 -143.412 1.00 46.72 380 LYS A N 1
ATOM 3221 C CA . LYS A 1 380 ? 76.043 16.716 -144.558 1.00 46.72 380 LYS A CA 1
ATOM 3222 C C . LYS A 1 380 ? 77.178 17.407 -145.343 1.00 46.72 380 LYS A C 1
ATOM 3224 O O . LYS A 1 380 ? 76.878 18.208 -146.227 1.00 46.72 380 LYS A O 1
ATOM 3229 N N . ARG A 1 381 ? 78.468 17.123 -145.087 1.00 41.47 381 ARG A N 1
ATOM 3230 C CA . ARG A 1 381 ? 79.606 17.725 -145.837 1.00 41.47 381 ARG A CA 1
ATOM 3231 C C . ARG A 1 381 ? 80.474 16.762 -146.657 1.00 41.47 381 ARG A C 1
ATOM 3233 O O . ARG A 1 381 ? 81.431 17.218 -147.279 1.00 41.47 381 ARG A O 1
ATOM 3240 N N . THR A 1 382 ? 80.105 15.490 -146.779 1.00 34.41 382 THR A N 1
ATOM 3241 C CA . THR A 1 382 ? 80.748 14.556 -147.724 1.00 34.41 382 THR A CA 1
ATOM 3242 C C . THR A 1 382 ? 79.726 13.716 -148.485 1.00 34.41 382 THR A C 1
ATOM 3244 O O . THR A 1 382 ? 79.193 12.757 -147.953 1.00 34.41 382 THR A O 1
ATOM 3247 N N . SER A 1 383 ? 79.530 14.112 -149.747 1.00 30.56 383 SER A N 1
ATOM 3248 C CA . SER A 1 383 ? 79.166 13.326 -150.936 1.00 30.56 383 SER A CA 1
ATOM 3249 C C . SER A 1 383 ? 77.970 12.362 -150.909 1.00 30.56 383 SER A C 1
ATOM 3251 O O . SER A 1 383 ? 77.952 11.339 -150.239 1.00 30.56 383 SER A O 1
ATOM 3253 N N . THR A 1 384 ? 77.055 12.638 -151.839 1.00 31.62 384 THR A N 1
ATOM 3254 C CA . THR A 1 384 ? 76.184 11.693 -152.552 1.00 31.62 384 THR A CA 1
ATOM 3255 C C . THR A 1 384 ? 76.892 10.401 -152.974 1.00 31.62 384 THR A C 1
ATOM 3257 O O . THR A 1 384 ? 77.998 10.485 -153.512 1.00 31.62 384 THR A O 1
ATOM 3260 N N . VAL A 1 385 ? 76.213 9.258 -152.815 1.00 33.38 385 VAL A N 1
ATOM 3261 C CA . VAL A 1 385 ? 75.901 8.201 -153.815 1.00 33.38 385 VAL A CA 1
ATOM 3262 C C . VAL A 1 385 ? 75.116 7.082 -153.079 1.00 33.38 385 VAL A C 1
ATOM 3264 O O . VAL A 1 385 ? 75.354 6.88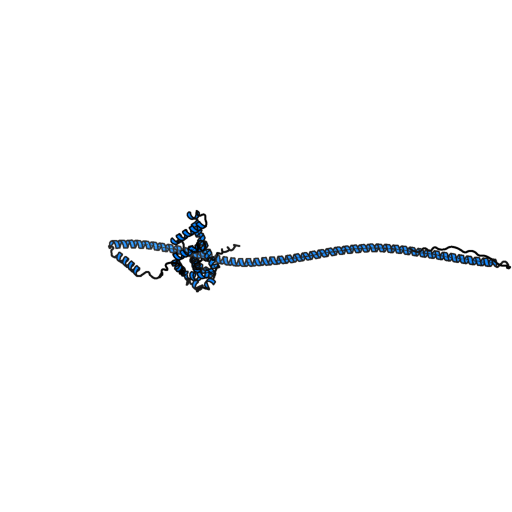6 -151.888 1.00 33.38 385 VAL A O 1
ATOM 3267 N N . PRO A 1 386 ? 74.134 6.417 -153.723 1.00 48.69 386 PRO A N 1
ATOM 3268 C CA . PRO A 1 386 ? 73.180 5.503 -153.081 1.00 48.69 386 PRO A CA 1
ATOM 3269 C C . PRO A 1 386 ? 73.672 4.043 -153.076 1.00 48.69 386 PRO A C 1
ATOM 3271 O O . PRO A 1 386 ? 74.626 3.753 -153.796 1.00 48.69 386 PRO A O 1
ATOM 3274 N N . ILE A 1 387 ? 73.001 3.161 -152.310 1.00 33.50 387 ILE A N 1
ATOM 3275 C CA . ILE A 1 387 ? 72.593 1.767 -152.646 1.00 33.50 387 ILE A CA 1
ATOM 3276 C C . ILE A 1 387 ? 72.129 0.988 -151.384 1.00 33.50 387 ILE A C 1
ATOM 3278 O O . ILE A 1 387 ? 72.809 1.011 -150.363 1.00 33.50 387 ILE A O 1
ATOM 3282 N N . ASP A 1 388 ? 70.954 0.368 -151.550 1.00 34.00 388 ASP A N 1
ATOM 3283 C CA . ASP A 1 388 ? 70.360 -0.917 -151.118 1.00 34.00 388 ASP A CA 1
ATOM 3284 C C . ASP A 1 388 ? 70.441 -1.528 -149.704 1.00 34.00 388 ASP A C 1
ATOM 3286 O O . ASP A 1 388 ? 71.480 -1.593 -149.057 1.00 34.00 388 ASP A O 1
ATOM 3290 N N . ASP A 1 389 ? 69.252 -2.042 -149.359 1.00 35.97 389 ASP A N 1
ATOM 3291 C CA . ASP A 1 389 ? 68.855 -3.335 -148.786 1.00 35.97 389 ASP A CA 1
ATOM 3292 C C . ASP A 1 389 ? 69.545 -3.953 -147.560 1.00 35.97 389 ASP A C 1
ATOM 3294 O O . ASP A 1 389 ? 70.753 -4.142 -147.462 1.00 35.97 389 ASP A O 1
ATOM 3298 N N . ASP A 1 390 ? 68.616 -4.429 -146.731 1.00 36.50 390 ASP A N 1
ATOM 3299 C CA . ASP A 1 390 ? 68.653 -5.581 -145.847 1.00 36.50 390 ASP A CA 1
ATOM 3300 C C . ASP A 1 390 ? 69.306 -5.488 -144.458 1.00 36.50 390 ASP A C 1
ATOM 3302 O O . ASP A 1 390 ? 70.495 -5.274 -144.247 1.00 36.50 390 ASP A O 1
ATOM 3306 N N . GLU A 1 391 ? 68.420 -5.841 -143.525 1.00 38.66 391 GLU A N 1
ATOM 3307 C CA . GLU A 1 391 ? 68.625 -6.801 -142.451 1.00 38.66 391 GLU A CA 1
ATOM 3308 C C . GLU A 1 391 ? 69.003 -6.332 -141.036 1.00 38.66 391 GLU A C 1
ATOM 3310 O O . GLU A 1 391 ? 70.031 -5.729 -140.746 1.00 38.66 391 GLU A O 1
ATOM 3315 N N . LEU A 1 392 ? 68.138 -6.849 -140.159 1.00 36.56 392 LEU A N 1
ATOM 3316 C CA . LEU A 1 392 ? 68.339 -7.356 -138.810 1.00 36.56 392 LEU A CA 1
ATOM 3317 C C . LEU A 1 392 ? 68.258 -6.352 -137.652 1.00 36.56 392 LEU A C 1
ATOM 3319 O O . LEU A 1 392 ? 68.981 -5.369 -137.573 1.00 36.56 392 LEU A O 1
ATOM 3323 N N . ASP A 1 393 ? 67.242 -6.466 -136.797 1.00 35.91 393 ASP A N 1
ATOM 3324 C CA . ASP A 1 393 ? 66.983 -7.510 -135.782 1.00 35.91 393 ASP A CA 1
ATOM 3325 C C . ASP A 1 393 ? 67.808 -7.321 -134.511 1.00 35.91 393 ASP A C 1
ATOM 3327 O O . ASP A 1 393 ? 69.009 -7.072 -134.535 1.00 35.91 393 ASP A O 1
ATOM 3331 N N . GLY A 1 394 ? 67.130 -7.552 -133.391 1.00 38.56 394 GLY A N 1
ATOM 3332 C CA . GLY A 1 394 ? 67.778 -7.862 -132.126 1.00 38.56 394 GLY A CA 1
ATOM 3333 C C . GLY A 1 394 ? 68.182 -6.656 -131.287 1.00 38.56 394 GLY A C 1
ATOM 3334 O O . GLY A 1 394 ? 69.280 -6.131 -131.418 1.00 38.56 394 GLY A O 1
ATOM 3335 N N . LEU A 1 395 ? 67.323 -6.306 -130.326 1.00 41.97 395 LEU A N 1
ATOM 3336 C CA . LEU A 1 395 ? 67.685 -6.283 -128.899 1.00 41.97 395 LEU A CA 1
ATOM 3337 C C . LEU A 1 395 ? 66.414 -6.086 -128.046 1.00 41.97 395 LEU A C 1
ATOM 3339 O O . LEU A 1 395 ? 66.193 -5.065 -127.402 1.00 41.97 395 LEU A O 1
ATOM 3343 N N . PHE A 1 396 ? 65.571 -7.126 -128.033 1.00 37.72 396 PHE A N 1
ATOM 3344 C CA . PHE A 1 396 ? 64.893 -7.555 -126.803 1.00 37.72 396 PHE A CA 1
ATOM 3345 C C . PHE A 1 396 ? 65.984 -7.746 -125.725 1.00 37.72 396 PHE A C 1
ATOM 3347 O O . PHE A 1 396 ? 67.059 -8.250 -126.035 1.00 37.72 396 PHE A O 1
ATOM 3354 N N . SER A 1 397 ? 65.832 -7.428 -124.443 1.00 36.19 397 SER A N 1
ATOM 3355 C CA . SER A 1 397 ? 64.991 -8.136 -123.465 1.00 36.19 397 SER A CA 1
ATOM 3356 C C . SER A 1 397 ? 65.515 -7.812 -122.051 1.00 36.19 397 SER A C 1
ATOM 3358 O O . SER A 1 397 ? 66.715 -7.615 -121.882 1.00 36.19 397 SER A O 1
ATOM 3360 N N . GLY A 1 398 ? 64.634 -7.862 -121.043 1.00 35.34 398 GLY A N 1
ATOM 3361 C CA . GLY A 1 398 ? 64.979 -7.945 -119.610 1.00 35.34 398 GLY A CA 1
ATOM 3362 C C . GLY A 1 398 ? 65.164 -6.580 -118.931 1.00 35.34 398 GLY A C 1
ATOM 3363 O O . GLY A 1 398 ? 65.921 -5.751 -119.408 1.00 35.34 398 GLY A O 1
ATOM 3364 N N . LEU A 1 399 ? 64.509 -6.242 -117.821 1.00 40.09 399 LEU A N 1
ATOM 3365 C CA . LEU A 1 399 ? 64.173 -7.075 -116.672 1.00 40.09 399 LEU A CA 1
ATOM 3366 C C . LEU A 1 399 ? 62.775 -6.786 -116.111 1.00 40.09 399 LEU A C 1
ATOM 3368 O O . LEU A 1 399 ? 62.344 -5.640 -115.989 1.00 40.09 399 LEU A O 1
ATOM 3372 N N . GLU A 1 400 ? 62.142 -7.884 -115.719 1.00 40.84 400 GLU A N 1
ATOM 3373 C CA . GLU A 1 400 ? 60.962 -8.000 -114.875 1.00 40.84 400 GLU A CA 1
ATOM 3374 C C . GLU A 1 400 ? 61.186 -7.479 -113.443 1.00 40.84 400 GLU A C 1
ATOM 3376 O O . GLU A 1 400 ? 62.296 -7.490 -112.917 1.00 40.84 400 GLU A O 1
ATOM 3381 N N . GLU A 1 401 ? 60.059 -7.066 -112.854 1.00 45.91 401 GLU A N 1
ATOM 3382 C CA . GLU A 1 401 ? 59.612 -7.259 -111.466 1.00 45.91 401 GLU A CA 1
ATOM 3383 C C . GLU A 1 401 ? 60.586 -7.024 -110.297 1.00 45.91 401 GLU A C 1
ATOM 3385 O O . GLU A 1 401 ? 61.560 -7.738 -110.090 1.00 45.91 401 GLU A O 1
ATOM 3390 N N . ASN A 1 402 ? 60.193 -6.113 -109.397 1.00 39.97 402 ASN A N 1
ATOM 3391 C CA . ASN A 1 402 ? 59.808 -6.496 -108.030 1.00 39.97 402 ASN A CA 1
ATOM 3392 C C . ASN A 1 402 ? 59.188 -5.302 -107.277 1.00 39.97 402 ASN A C 1
ATOM 3394 O O . ASN A 1 402 ? 59.874 -4.373 -106.854 1.00 39.97 402 ASN A O 1
ATOM 3398 N N . LEU A 1 403 ? 57.869 -5.353 -107.093 1.00 40.06 403 LEU A N 1
ATOM 3399 C CA . LEU A 1 403 ? 57.124 -4.569 -106.104 1.00 40.06 403 LEU A CA 1
ATOM 3400 C C . LEU A 1 403 ? 57.137 -5.322 -104.765 1.00 40.06 403 LEU A C 1
ATOM 3402 O O . LEU A 1 403 ? 56.754 -6.492 -104.754 1.00 40.06 403 LEU A O 1
ATOM 3406 N N . PRO A 1 404 ? 57.434 -4.677 -103.625 1.00 52.09 404 PRO A N 1
ATOM 3407 C CA . PRO A 1 404 ? 57.002 -5.174 -102.328 1.00 52.09 404 PRO A CA 1
ATOM 3408 C C . PRO A 1 404 ? 55.697 -4.493 -101.901 1.00 52.09 404 PRO A C 1
ATOM 3410 O O . PRO A 1 404 ? 55.555 -3.270 -101.947 1.00 52.09 404 PRO A O 1
ATOM 3413 N N . GLN A 1 405 ? 54.750 -5.322 -101.469 1.00 43.59 405 GLN A N 1
ATOM 3414 C CA . GLN A 1 405 ? 53.538 -4.935 -100.752 1.00 43.59 405 GLN A CA 1
ATOM 3415 C C . GLN A 1 405 ? 53.826 -4.573 -99.276 1.00 43.59 405 GLN A C 1
ATOM 3417 O O . GLN A 1 405 ? 54.896 -4.907 -98.762 1.00 43.59 405 GLN A O 1
ATOM 3422 N N . PRO A 1 406 ? 52.887 -3.873 -98.608 1.00 51.28 406 PRO A N 1
ATOM 3423 C CA . PRO A 1 406 ? 53.111 -3.156 -97.355 1.00 51.28 406 PRO A CA 1
ATOM 3424 C C . PRO A 1 406 ? 52.940 -4.037 -96.108 1.00 51.28 406 PRO A C 1
ATOM 3426 O O . PRO A 1 406 ? 52.270 -5.071 -96.156 1.00 51.28 406 PRO A O 1
ATOM 3429 N N . LEU A 1 407 ? 53.495 -3.566 -94.987 1.00 44.78 407 LEU A N 1
ATOM 3430 C CA . LEU A 1 407 ? 53.099 -3.948 -93.628 1.00 44.78 407 LEU A CA 1
ATOM 3431 C C . LEU A 1 407 ? 52.251 -2.839 -93.007 1.00 44.78 407 LEU A C 1
ATOM 3433 O O . LEU A 1 407 ? 52.622 -1.657 -93.204 1.00 44.78 407 LEU A O 1
#

Mean predicted aligned error: 20.42 Å

Solvent-accessible surface area (backbone atoms only — not comparable to full-atom values): 23628 Å² total; per-residue (Å²): 130,85,76,76,77,76,75,79,82,67,81,89,80,82,51,88,98,52,63,62,37,59,62,39,27,33,56,47,68,75,52,51,66,70,54,53,54,52,50,44,74,75,42,59,71,70,37,72,87,35,100,55,50,74,65,44,52,74,69,62,74,53,54,65,30,60,52,33,43,57,37,18,73,45,35,85,83,37,55,74,58,41,36,54,50,49,53,57,52,50,58,51,47,54,53,48,53,50,58,54,37,71,33,80,77,39,60,72,51,82,51,71,67,57,45,50,54,50,49,49,54,53,50,53,51,27,35,78,68,71,74,35,63,62,42,59,51,47,50,52,33,64,77,34,75,95,39,51,80,51,45,58,59,56,46,26,80,40,36,66,60,49,31,72,60,28,71,45,81,79,60,88,90,55,73,58,83,80,70,83,75,72,94,78,74,85,58,72,60,64,60,49,55,52,53,50,53,55,56,59,65,66,76,75,62,55,74,70,54,52,52,52,52,50,50,54,48,48,53,49,49,54,52,50,49,53,51,48,52,51,51,51,53,52,50,51,54,52,52,51,51,50,56,52,50,50,54,54,48,55,52,51,49,52,53,52,52,53,51,52,51,52,52,52,53,52,53,51,50,52,52,54,49,54,50,54,50,53,53,51,51,54,50,50,53,52,54,50,53,52,49,53,52,51,51,52,52,54,50,50,55,51,51,53,51,51,51,54,52,51,53,51,48,55,50,51,54,50,52,53,52,50,52,50,51,51,54,51,52,51,50,52,51,52,51,54,50,53,51,50,52,50,52,51,52,50,52,51,49,52,50,52,53,49,51,53,51,50,52,52,49,52,50,52,50,50,52,51,50,51,48,48,52,50,49,56,57,57,61,74,74,62,80,90,81,91,85,84,87,84,84,82,85,88,81,84,80,88,83,81,86,86,84,84,83,88,133

pLDDT: mean 82.25, std 17.9, range [29.23, 97.06]

Foldseek 3Di:
DPDPPPQDQDDQFDFPPFDQLLLLLLLLLPDDLVRLLVLCVVPVVLCPQPPDDNVCSVVVVADSLSSSNSNSNCCVVVRVSVSVSLSVLVVVVVVVLVVVLPPPVNVPDDDPVVSVVVVLVVQVVCVVVVNHPLSSSLSVLSVVPVNSVVSLVSCLVCVCVSCVSNVDHGDPVRDHDPDPPPVDDPDPVVVVVVVVVVVVVVPPDDPVVVVVVVVVVVVVVVVVVVVVVVVVVVCVVVVVVVVVVVVVVVVVVVVVVVVVVVVVVVVVVVVVVVVVVVVVVVVVVVVVVVVVVVVVVVVVVVVVVVVVVVVVVVVVVVVVVVVVVVVVVVVVVVVVVVVVVVVVVVVVVVVVVVVVVVVVVVVVVVVVVVVVVVVVVVVVPDDDDDDDDDDDDDDDDDDDDDDDDDD

Organism: NCBI:txid1179467

Sequence (407 aa):
MMKRREMKRYPYIQVKSIPNAILDACLLMRLESKHLFQLFNKEPALLRKSNLTMTQIRQKKVTKQTLIKEISEQLSQHYLVYNSVVAASLSRLSALEFEYLNREEGELLTEECEKKEWLKQQFEQAIEEDKMPFDLFVTWLRFQESFHSEIQGVLEKNGNQFERLTSLTLPDSFQFDRKEIDLNVFTTQERIDLAVKVLQSIQIAPESEIHSLIEDSKENMERLKKQNEHWREQSAIYGGQVKKKEKEWVQLKKKLDEERVKTKTLKQEVKTQQKKIQDSYTRAQFAEQERDQMIQQVTQLKAEKQQWLAERQQWSESQYNWEIQLVEWTKERNQYQQELERLQAEKQKLREELQTTICAYEQKLEEQQNQRHQEEAKIKRTSTVPIDDDELDGLFSGLEENLPQPL

Secondary structure (DSSP, 8-state):
-----PPPPPP----TTS-HHHHHHHHHHTS-HHHHHHHHHH-GGGGSSSS--HHHHHTT-S-HHHHHHHHHTTGGG-HHHHHHHHHHHHHHHHHHHHHHHTSHHHHT--SHHHHHHHHHHHHHHHHHTTSS-HHHHHHHHHT-GGGTTHHHHHHHHTHHHHHHHH-PPPPTTS--------S----HHHHHHHHHHHHHHHSS--HHHHHHHHHHHHHHHHHHHHHHHHHHHHHHHHHHHHHHHHHHHHHHHHHHHHHHHHHHHHHHHHHHHHHHHHHHHHHHHHHHHHHHHHHHHHHHHHHHHHHHHHHHHHHHHHHHHHHHHHHHHHHHHHHHHHHHHHHHHHHHHHHHHHHHHHHHHHHHHHHHHHHHHHHHHHHTTS--------------------PPPP-